Protein AF-0000000071428477 (afdb_homodimer)

Radius of gyration: 27.45 Å; Cα contacts (8 Å, |Δi|>4): 1059; chains: 2; bounding box: 54×92×107 Å

pLDDT: mean 90.75, std 16.33, range [26.17, 98.94]

Nearest PDB structures (foldseek):
  1qa9-assembly2_D  TM=8.530E-01  e=1.139E-06  Homo sapiens
  4jjh-assembly2_A  TM=7.896E-01  e=4.449E-06  Homo sapiens
  3s4s-assembly2_H  TM=4.874E-01  e=5.176E-09  Homo sapiens
  1ccz-assembly1_A  TM=4.893E-01  e=5.104E-08  Homo sapiens
  7t0o-assembly1_H  TM=4.067E-01  e=4.104E-08  Homo sapiens

InterPro domains:
  IPR003598 Immunoglobulin subtype 2 [SM00408] (116-200)
  IPR003599 Immunoglobulin domain subtype [SM00409] (19-108)
  IPR003599 Immunoglobulin domain subtype [SM00409] (110-212)
  IPR007110 Immunoglobulin-like domain [PS50835] (103-210)
  IPR013106 Immunoglobulin V-set domain [PF07686] (109-199)
  IPR013106 Immunoglobulin V-set domain [SM00406] (120-195)
  IPR013783 Immunoglobulin-like fold [G3DSA:2.60.40.10] (19-106)
  IPR013783 Immunoglobulin-like fold [G3DSA:2.60.40.10] (107-214)
  IPR036179 Immunoglobulin-like domain superfamily [SSF48726] (21-106)
  IPR036179 Immunoglobulin-like domain superfamily [SSF48726] (108-201)
  IPR051713 T-cell Activation and Immune Regulation Protein [PTHR25466] (119-213)

Foldseek 3Di:
DPPPPPPPPPPLPAPADDEAEDEDEAQQKDKAFDADAQWKWKFFDPPDTDTQWIHHNLDIDGDPPNVVAWDADSPGRIIMGGTDHQVVFGWMWMDHPSHIYIYGYHYDHAAEDEAEAQAKDKAWWFDDLVPVWFWKFKDFVNFTQWIAGPVPAIDGTPPQVPFWHADPVCSVVRIGMIMGGRDDQVSFGKMAMAIDVRPHAIPVGMYGYGYDYPPPPPPPD/DPPPPPPPPPPLPAPADDEAEDEDEAQQKDKAFDADAQWKWKFFDPPDTDTQWIHHNLDIDGDPPNVVAWDADSPRRIIMGGTDHQVVFGWMWMDHPSHIYIYGYHYDHAAEDEAEAQAKDKAWWFDDLVPVWFWKFKDFVNFTQWIAGPVPAIDGTPPQVPFWHADPVCSVVRIGMIMGGRDDQVSFGKMAMAIDVRPHAIPVGMYGYGYDYPPPPPDVD

Secondary structure (DSSP, 8-state):
---------------EEEEEEEEEETTS-EEE-----SEEEEEEEESS-EEEEEEETTEEEEPTTGGGTEEE-TTT--EEESSPPGGG-EEEEEEETTEEEEEEEEEE-PEEEEEETT--EEE--B--TTSS--EEEEEETTEEEEEEETTTEEEE-TT-TTTEE--HHHHHTTB-PEEESS--GGG-EEEEEEETTTTEEEEEEEEEEEEE-SGGGGGG-/---------------EEEEEEEEEETTS-EEE-----SEEEEEEEESS-EEEEEEETTEEEEPTTGGGTEEE-TTT--EEESSPPGGG-EEEEEEETTEEEEEEEEEE-PEEEEEETT--EEE--B--TTSS--EEEEEETTEEEEEEETTTEEEE-TT-TTTEE--HHHHHTTB--EEESS--GGG-EEEEEEETTTTEEEEEEEEEEEEE-SGGGGGG-

Sequence (442 aa):
MVYWILLGFIGIIGSLTGVSSITVVLNQRASLPCCSGEEVVWRKTVPIEATVAECLKQKCIVKDPFRERFSVNEKNHSLFLNPAKYNDLGQYECSCDGFIKLIKLDVVVPMNMTVEELGNVTLPCYADTQSGVRDVTWLHNEQKALHYTTDRGSIPGLGYEERVSLTEDGFRDGDVSLTITGVHQTDAGLYRCFVQDETDRGYPHAYMIHVINITNRGNSRMVYWILLGFIGIIGSLTGVSSITVVLNQRASLPCCSGEEVVWRKTVPIEATVAECLKQKCIVKDPFRERFSVNEKNHSLFLNPAKYNDLGQYECSCDGFIKLIKLDVVVPMNMTVEELGNVTLPCYADTQSGVRDVTWLHNEQKALHYTTDRGSIPGLGYEERVSLTEDGFRDGDVSLTITGVHQTDAGLYRCFVQDETDRGYPHAYMIHVINITNRGNSR

Structure (mmCIF, N/CA/C/O backbone):
data_AF-0000000071428477-model_v1
#
loop_
_entity.id
_entity.type
_entity.pdbx_description
1 polymer 'Uncharacterized protein LOC113070297 isoform X3'
#
loop_
_atom_site.group_PDB
_atom_site.id
_atom_site.type_symbol
_atom_site.label_atom_id
_atom_site.label_alt_id
_atom_site.label_comp_id
_atom_site.label_asym_id
_atom_site.label_entity_id
_atom_site.label_seq_id
_atom_site.pdbx_PDB_ins_code
_atom_site.Cartn_x
_atom_site.Cartn_y
_atom_site.Cartn_z
_atom_site.occupancy
_atom_site.B_iso_or_equiv
_atom_site.auth_seq_id
_atom_site.auth_comp_id
_atom_site.auth_asym_id
_atom_site.auth_atom_id
_atom_site.pdbx_PDB_model_num
ATOM 1 N N . MET A 1 1 ? 1.491 57.031 -40.312 1 36.38 1 MET A N 1
ATOM 2 C CA . MET A 1 1 ? 2.369 56.781 -39.188 1 36.38 1 MET A CA 1
ATOM 3 C C . MET A 1 1 ? 1.677 55.875 -38.188 1 36.38 1 MET A C 1
ATOM 5 O O . MET A 1 1 ? 0.804 56.312 -37.438 1 36.38 1 MET A O 1
ATOM 9 N N . VAL A 1 2 ? 1.434 54.531 -38.531 1 46.38 2 VAL A N 1
ATOM 10 C CA . VAL A 1 2 ? 0.809 53.469 -37.75 1 46.38 2 VAL A CA 1
ATOM 11 C C . VAL A 1 2 ? 1.703 53.094 -36.594 1 46.38 2 VAL A C 1
ATOM 13 O O . VAL A 1 2 ? 2.857 52.688 -36.781 1 46.38 2 VAL A O 1
ATOM 16 N N . TYR A 1 3 ? 1.465 53.719 -35.406 1 43.72 3 TYR A N 1
ATOM 17 C CA . TYR A 1 3 ? 2.068 53.375 -34.125 1 43.72 3 TYR A CA 1
ATOM 18 C C . TYR A 1 3 ? 1.777 51.906 -33.781 1 43.72 3 TYR A C 1
ATOM 20 O O . TYR A 1 3 ? 0.616 51.5 -33.656 1 43.72 3 TYR A O 1
ATOM 28 N N . TRP A 1 4 ? 2.717 50.969 -34.062 1 46.28 4 TRP A N 1
ATOM 29 C CA . TRP A 1 4 ? 2.723 49.625 -33.531 1 46.28 4 TRP A CA 1
ATOM 30 C C . TRP A 1 4 ? 2.785 49.625 -32 1 46.28 4 TRP A C 1
ATOM 32 O O . TRP A 1 4 ? 3.783 50.062 -31.422 1 46.28 4 TRP A O 1
ATOM 42 N N . ILE A 1 5 ? 1.651 49.719 -31.297 1 44.91 5 ILE A N 1
ATOM 43 C CA . ILE A 1 5 ? 1.593 49.438 -29.859 1 44.91 5 ILE A CA 1
ATOM 44 C C . ILE A 1 5 ? 2.086 48.031 -29.562 1 44.91 5 ILE A C 1
ATOM 46 O O . ILE A 1 5 ? 1.454 47.062 -29.969 1 44.91 5 ILE A O 1
ATOM 50 N N . LEU A 1 6 ? 3.389 47.812 -29.344 1 41.59 6 LEU A N 1
ATOM 51 C CA . LEU A 1 6 ? 3.961 46.594 -28.75 1 41.59 6 LEU A CA 1
ATOM 52 C C . LEU A 1 6 ? 3.367 46.344 -27.375 1 41.59 6 LEU A C 1
ATOM 54 O O . LEU A 1 6 ? 3.623 47.094 -26.422 1 41.59 6 LEU A O 1
ATOM 58 N N . LEU A 1 7 ? 2.217 45.75 -27.25 1 41.34 7 LEU A N 1
ATOM 59 C CA . LEU A 1 7 ? 1.739 45.188 -25.984 1 41.34 7 LEU A CA 1
ATOM 60 C C . LEU A 1 7 ? 2.75 44.219 -25.391 1 41.34 7 LEU A C 1
ATOM 62 O O . LEU A 1 7 ? 2.951 43.125 -25.938 1 41.34 7 LEU A O 1
ATOM 66 N N . GLY A 1 8 ? 3.801 44.719 -24.688 1 39.94 8 GLY A N 1
ATOM 67 C CA . GLY A 1 8 ? 4.648 43.906 -23.859 1 39.94 8 GLY A CA 1
ATOM 68 C C . GLY A 1 8 ? 3.865 43.094 -22.844 1 39.94 8 GLY A C 1
ATOM 69 O O . GLY A 1 8 ? 3.229 43.656 -21.953 1 39.94 8 GLY A O 1
ATOM 70 N N . PHE A 1 9 ? 3.375 41.938 -23.234 1 39.97 9 PHE A N 1
ATOM 71 C CA . PHE A 1 9 ? 2.908 41 -22.203 1 39.97 9 PHE A CA 1
ATOM 72 C C . PHE A 1 9 ? 3.986 40.781 -21.156 1 39.97 9 PHE A C 1
ATOM 74 O O . PHE A 1 9 ? 5.051 40.25 -21.453 1 39.97 9 PHE A O 1
ATOM 81 N N . ILE A 1 10 ? 4.102 41.594 -20.141 1 39.12 10 ILE A N 1
ATOM 82 C CA . ILE A 1 10 ? 4.883 41.281 -18.938 1 39.12 10 ILE A CA 1
ATOM 83 C C . ILE A 1 10 ? 4.414 39.938 -18.359 1 39.12 10 ILE A C 1
ATOM 85 O O . ILE A 1 10 ? 3.324 39.875 -17.797 1 39.12 10 ILE A O 1
ATOM 89 N N . GLY A 1 11 ? 4.621 38.875 -19.047 1 39.09 11 GLY A N 1
ATOM 90 C CA . GLY A 1 11 ? 4.441 37.594 -18.359 1 39.09 11 GLY A CA 1
ATOM 91 C C . GLY A 1 11 ? 5.164 37.531 -17.031 1 39.09 11 GLY A C 1
ATOM 92 O O . GLY A 1 11 ? 6.375 37.75 -16.969 1 39.09 11 GLY A O 1
ATOM 93 N N . ILE A 1 12 ? 4.605 37.969 -15.891 1 40.47 12 ILE A N 1
ATOM 94 C CA . ILE A 1 12 ? 5.137 37.719 -14.555 1 40.47 12 ILE A CA 1
ATOM 95 C C . ILE A 1 12 ? 5.633 36.25 -14.469 1 40.47 12 ILE A C 1
ATOM 97 O O . ILE A 1 12 ? 4.836 35.312 -14.508 1 40.47 12 ILE A O 1
ATOM 101 N N . ILE A 1 13 ? 6.672 35.875 -15.117 1 42.28 13 ILE A N 1
ATOM 102 C CA . ILE A 1 13 ? 7.348 34.625 -14.852 1 42.28 13 ILE A CA 1
ATOM 103 C C . ILE A 1 13 ? 7.68 34.5 -13.367 1 42.28 13 ILE A C 1
ATOM 105 O O . ILE A 1 13 ? 8.578 35.188 -12.875 1 42.28 13 ILE A O 1
ATOM 109 N N . GLY A 1 14 ? 6.707 34.5 -12.398 1 47.5 14 GLY A N 1
ATOM 110 C CA . GLY A 1 14 ? 7.117 34.156 -11.039 1 47.5 14 GLY A CA 1
ATOM 111 C C . GLY A 1 14 ? 8.164 33.062 -10.977 1 47.5 14 GLY A C 1
ATOM 112 O O . GLY A 1 14 ? 8.242 32.219 -11.875 1 47.5 14 GLY A O 1
ATOM 113 N N . SER A 1 15 ? 9.312 33.375 -10.469 1 53.81 15 SER A N 1
ATOM 114 C CA . SER A 1 15 ? 10.398 32.438 -10.266 1 53.81 15 SER A CA 1
ATOM 115 C C . SER A 1 15 ? 9.922 31.203 -9.5 1 53.81 15 SER A C 1
ATOM 117 O O . SER A 1 15 ? 9.422 31.312 -8.383 1 53.81 15 SER A O 1
ATOM 119 N N . LEU A 1 16 ? 9.367 30.188 -10.141 1 57.06 16 LEU A N 1
ATOM 120 C CA . LEU A 1 16 ? 9.031 28.891 -9.562 1 57.06 16 LEU A CA 1
ATOM 121 C C . LEU A 1 16 ? 10.227 28.297 -8.82 1 57.06 16 LEU A C 1
ATOM 123 O O . LEU A 1 16 ? 11.305 28.141 -9.406 1 57.06 16 LEU A O 1
ATOM 127 N N . THR A 1 17 ? 10.242 28.609 -7.461 1 64.38 17 THR A N 1
ATOM 128 C CA . THR A 1 17 ? 11.25 27.891 -6.684 1 64.38 17 THR A CA 1
ATOM 129 C C . THR A 1 17 ? 10.992 26.391 -6.699 1 64.38 17 THR A C 1
ATOM 131 O O . THR A 1 17 ? 9.891 25.953 -7.031 1 64.38 17 THR A O 1
ATOM 134 N N . GLY A 1 18 ? 11.906 25.562 -6.668 1 77.88 18 GLY A N 1
ATOM 135 C CA . GLY A 1 18 ? 11.922 24.109 -6.637 1 77.88 18 GLY A CA 1
ATOM 136 C C . GLY A 1 18 ? 10.812 23.516 -5.793 1 77.88 18 GLY A C 1
ATOM 137 O O . GLY A 1 18 ? 10.227 24.203 -4.953 1 77.88 18 GLY A O 1
ATOM 138 N N . VAL A 1 19 ? 10.242 22.406 -6.066 1 86.88 19 VAL A N 1
ATOM 139 C CA . VAL A 1 19 ? 9.203 21.688 -5.34 1 86.88 19 VAL A CA 1
ATOM 140 C C . VAL A 1 19 ? 9.82 20.969 -4.133 1 86.88 19 VAL A C 1
ATOM 142 O O . VAL A 1 19 ? 10.844 20.312 -4.258 1 86.88 19 VAL A O 1
ATOM 145 N N . SER A 1 20 ? 9.328 21.422 -2.943 1 93.19 20 SER A N 1
ATOM 146 C CA . SER A 1 20 ? 9.742 20.688 -1.754 1 93.19 20 SER A CA 1
ATOM 147 C C . SER A 1 20 ? 8.711 19.625 -1.382 1 93.19 20 SER A C 1
ATOM 149 O O . SER A 1 20 ? 7.547 19.703 -1.779 1 93.19 20 SER A O 1
ATOM 151 N N . SER A 1 21 ? 9.195 18.531 -0.775 1 95.44 21 SER A N 1
ATOM 152 C CA . SER A 1 21 ? 8.312 17.453 -0.341 1 95.44 21 SER A CA 1
ATOM 153 C C . SER A 1 21 ? 8.312 17.312 1.178 1 95.44 21 SER A C 1
ATOM 155 O O . SER A 1 21 ? 9.367 17.359 1.812 1 95.44 21 SER A O 1
ATOM 157 N N . ILE A 1 22 ? 7.141 17.281 1.72 1 97.75 22 ILE A N 1
ATOM 158 C CA . ILE A 1 22 ? 6.973 17.062 3.154 1 97.75 22 ILE A CA 1
ATOM 159 C C . ILE A 1 22 ? 6.152 15.805 3.398 1 97.75 22 ILE A C 1
ATOM 161 O O . ILE A 1 22 ? 5.16 15.555 2.707 1 97.75 22 ILE A O 1
ATOM 165 N N . THR A 1 23 ? 6.609 14.93 4.312 1 98 23 THR A N 1
ATOM 166 C CA . THR A 1 23 ? 5.914 13.703 4.699 1 98 23 THR A CA 1
ATOM 167 C C . THR A 1 23 ? 5.359 13.828 6.113 1 98 23 THR A C 1
ATOM 169 O O . THR A 1 23 ? 6.062 14.258 7.027 1 98 23 THR A O 1
ATOM 172 N N . VAL A 1 24 ? 4.133 13.539 6.27 1 98.56 24 VAL A N 1
ATOM 173 C CA . VAL A 1 24 ? 3.523 13.523 7.598 1 98.56 24 VAL A CA 1
ATOM 174 C C . VAL A 1 24 ? 2.801 12.195 7.82 1 98.56 24 VAL A C 1
ATOM 176 O O . VAL A 1 24 ? 2.199 11.648 6.895 1 98.56 24 VAL A O 1
ATOM 179 N N . VAL A 1 25 ? 2.926 11.617 8.977 1 98.69 25 VAL A N 1
ATOM 180 C CA . VAL A 1 25 ? 2.18 10.422 9.344 1 98.69 25 VAL A CA 1
ATOM 181 C C . VAL A 1 25 ? 0.72 10.781 9.609 1 98.69 25 VAL A C 1
ATOM 183 O O . VAL A 1 25 ? 0.429 11.812 10.211 1 98.69 25 VAL A O 1
ATOM 186 N N . LEU A 1 26 ? -0.157 9.922 9.195 1 98.69 26 LEU A N 1
ATOM 187 C CA . LEU A 1 26 ? -1.587 10.109 9.422 1 98.69 26 LEU A CA 1
ATOM 188 C C . LEU A 1 26 ? -1.861 10.477 10.875 1 98.69 26 LEU A C 1
ATOM 190 O O . LEU A 1 26 ? -1.282 9.883 11.789 1 98.69 26 LEU A O 1
ATOM 194 N N . ASN A 1 27 ? -2.77 11.508 11.109 1 98.31 27 ASN A N 1
ATOM 195 C CA . ASN A 1 27 ? -3.264 11.969 12.398 1 98.31 27 ASN A CA 1
ATOM 196 C C . ASN A 1 27 ? -2.186 12.719 13.18 1 98.31 27 ASN A C 1
ATOM 198 O O . ASN A 1 27 ? -2.357 13.008 14.359 1 98.31 27 ASN A O 1
ATOM 202 N N . GLN A 1 28 ? -1.039 13 12.562 1 98.44 28 GLN A N 1
ATOM 203 C CA . GLN A 1 28 ? 0.005 13.82 13.172 1 98.44 28 GLN A CA 1
ATOM 204 C C . GLN A 1 28 ? 0.002 15.234 12.602 1 98.44 28 GLN A C 1
ATOM 206 O O . GLN A 1 28 ? -0.787 15.547 11.711 1 98.44 28 GLN A O 1
ATOM 211 N N . ARG A 1 29 ? 0.791 16.062 13.18 1 98.44 29 ARG A N 1
ATOM 212 C CA . ARG A 1 29 ? 0.818 17.469 12.766 1 98.44 29 ARG A CA 1
ATOM 213 C C . ARG A 1 29 ? 1.918 17.719 11.734 1 98.44 29 ARG A C 1
ATOM 215 O O . ARG A 1 29 ? 2.93 17.016 11.719 1 98.44 29 ARG A O 1
ATOM 222 N N . ALA A 1 30 ? 1.736 18.672 10.93 1 98.31 30 ALA A N 1
ATOM 223 C CA . ALA A 1 30 ? 2.723 19.062 9.922 1 98.31 30 ALA A CA 1
ATOM 224 C C . ALA A 1 30 ? 2.754 20.578 9.742 1 98.31 30 ALA A C 1
ATOM 226 O O . ALA A 1 30 ? 1.774 21.266 10.047 1 98.31 30 ALA A O 1
ATOM 227 N N . SER A 1 31 ? 3.809 21.062 9.336 1 98.12 31 SER A N 1
ATOM 228 C CA . SER A 1 31 ? 3.992 22.469 9.008 1 98.12 31 SER A CA 1
ATOM 229 C C . SER A 1 31 ? 4.539 22.641 7.598 1 98.12 31 SER A C 1
ATOM 231 O O . SER A 1 31 ? 5.535 22.016 7.23 1 98.12 31 SER A O 1
ATOM 233 N N . LEU A 1 32 ? 3.918 23.375 6.836 1 98.12 32 LEU A N 1
ATOM 234 C CA . LEU A 1 32 ? 4.371 23.719 5.492 1 98.12 32 LEU A CA 1
ATOM 235 C C . LEU A 1 32 ? 4.941 25.141 5.449 1 98.12 32 LEU A C 1
ATOM 237 O O . LEU A 1 32 ? 4.211 26.109 5.629 1 98.12 32 LEU A O 1
ATOM 241 N N . PRO A 1 33 ? 6.18 25.266 5.203 1 96.31 33 PRO A N 1
ATOM 242 C CA . PRO A 1 33 ? 6.801 26.594 5.234 1 96.31 33 PRO A CA 1
ATOM 243 C C . PRO A 1 33 ? 6.422 27.453 4.027 1 96.31 33 PRO A C 1
ATOM 245 O O . PRO A 1 33 ? 6.121 26.922 2.957 1 96.31 33 PRO A O 1
ATOM 248 N N . CYS A 1 34 ? 6.418 28.688 4.242 1 93.44 34 CYS A N 1
ATOM 249 C CA . CYS A 1 34 ? 6.129 29.641 3.184 1 93.44 34 CYS A CA 1
ATOM 250 C C . CYS A 1 34 ? 7.082 30.828 3.244 1 93.44 34 CYS A C 1
ATOM 252 O O . CYS A 1 34 ? 7.945 30.891 4.125 1 93.44 34 CYS A O 1
ATOM 254 N N . CYS A 1 35 ? 7.012 31.672 2.248 1 87.38 35 CYS A N 1
ATOM 255 C CA . CYS A 1 35 ? 7.762 32.906 2.23 1 87.38 35 CYS A CA 1
ATOM 256 C C . CYS A 1 35 ? 7.031 34 3.014 1 87.38 35 CYS A C 1
ATOM 258 O O . CYS A 1 35 ? 5.875 33.844 3.393 1 87.38 35 CYS A O 1
ATOM 260 N N . SER A 1 36 ? 7.781 34.969 3.342 1 85 36 SER A N 1
ATOM 261 C CA . SER A 1 36 ? 7.18 36.125 4.016 1 85 36 SER A CA 1
ATOM 262 C C . SER A 1 36 ? 6.832 37.219 3.025 1 85 36 SER A C 1
ATOM 264 O O . SER A 1 36 ? 7.52 37.406 2.02 1 85 36 SER A O 1
ATOM 266 N N . GLY A 1 37 ? 5.727 37.875 3.279 1 86.44 37 GLY A N 1
ATOM 267 C CA . GLY A 1 37 ? 5.277 38.969 2.451 1 86.44 37 GLY A CA 1
ATOM 268 C C . GLY A 1 37 ? 4.055 39.688 3.01 1 86.44 37 GLY A C 1
ATOM 269 O O . GLY A 1 37 ? 3.488 39.25 4.016 1 86.44 37 GLY A O 1
ATOM 270 N N . GLU A 1 38 ? 3.799 40.812 2.322 1 88.81 38 GLU A N 1
ATOM 271 C CA . GLU A 1 38 ? 2.639 41.594 2.75 1 88.81 38 GLU A CA 1
ATOM 272 C C . GLU A 1 38 ? 1.336 40.906 2.379 1 88.81 38 GLU A C 1
ATOM 274 O O . GLU A 1 38 ? 0.348 40.969 3.111 1 88.81 38 GLU A O 1
ATOM 279 N N . GLU A 1 39 ? 1.404 40.281 1.222 1 92.25 39 GLU A N 1
ATOM 280 C CA . GLU A 1 39 ? 0.266 39.5 0.741 1 92.25 39 GLU A CA 1
ATOM 281 C C . GLU A 1 39 ? 0.664 38.062 0.467 1 92.25 39 GLU A C 1
ATOM 283 O O . GLU A 1 39 ? 1.521 37.781 -0.377 1 92.25 39 GLU A O 1
ATOM 288 N N . VAL A 1 40 ? 0.048 37.156 1.228 1 95.38 40 VAL A N 1
ATOM 289 C CA . VAL A 1 40 ? 0.373 35.75 1.083 1 95.38 40 VAL A CA 1
ATOM 290 C C . VAL A 1 40 ? -0.907 34.938 0.873 1 95.38 40 VAL A C 1
ATOM 292 O O . VAL A 1 40 ? -1.905 35.156 1.563 1 95.38 40 VAL A O 1
ATOM 295 N N . VAL A 1 41 ? -0.897 34.031 -0.114 1 96.31 41 VAL A N 1
ATOM 296 C CA . VAL A 1 41 ? -2.047 33.156 -0.388 1 96.31 41 VAL A CA 1
ATOM 297 C C . VAL A 1 41 ? -1.612 31.703 -0.404 1 96.31 41 VAL A C 1
ATOM 299 O O . VAL A 1 41 ? -0.624 31.359 -1.051 1 96.31 41 VAL A O 1
ATOM 302 N N . TRP A 1 42 ? -2.256 30.906 0.356 1 97.25 42 TRP A N 1
ATOM 303 C CA . TRP A 1 42 ? -2.084 29.453 0.316 1 97.25 42 TRP A CA 1
ATOM 304 C C . TRP A 1 42 ? -3.18 28.797 -0.519 1 97.25 42 TRP A C 1
ATOM 306 O O . TRP A 1 42 ? -4.367 29.062 -0.313 1 97.25 42 TRP A O 1
ATOM 316 N N . ARG A 1 43 ? -2.744 27.922 -1.411 1 98 43 ARG A N 1
ATOM 317 C CA . ARG A 1 43 ? -3.68 27.172 -2.246 1 98 43 ARG A CA 1
ATOM 318 C C . ARG A 1 43 ? -3.322 25.688 -2.277 1 98 43 ARG A C 1
ATOM 320 O O . ARG A 1 43 ? -2.146 25.328 -2.197 1 98 43 ARG A O 1
ATOM 327 N N . LYS A 1 44 ? -4.301 24.875 -2.299 1 98.06 44 LYS A N 1
ATOM 328 C CA . LYS A 1 44 ? -4.152 23.484 -2.705 1 98.06 44 LYS A CA 1
ATOM 329 C C . LYS A 1 44 ? -4.492 23.297 -4.184 1 98.06 44 LYS A C 1
ATOM 331 O O . LYS A 1 44 ? -5.594 23.641 -4.621 1 98.06 44 LYS A O 1
ATOM 336 N N . THR A 1 45 ? -3.525 22.719 -4.91 1 97.5 45 THR A N 1
ATOM 337 C CA . THR A 1 45 ? -3.693 22.719 -6.359 1 97.5 45 THR A CA 1
ATOM 338 C C . THR A 1 45 ? -3.912 21.297 -6.871 1 97.5 45 THR A C 1
ATOM 340 O O . THR A 1 45 ? -4.422 21.094 -7.977 1 97.5 45 THR A O 1
ATOM 343 N N . VAL A 1 46 ? -3.451 20.344 -6.109 1 96.62 46 VAL A N 1
ATOM 344 C CA . VAL A 1 46 ? -3.662 18.922 -6.41 1 96.62 46 VAL A CA 1
ATOM 345 C C . VAL A 1 46 ? -4.043 18.172 -5.137 1 96.62 46 VAL A C 1
ATOM 347 O O . VAL A 1 46 ? -3.412 18.359 -4.094 1 96.62 46 VAL A O 1
ATOM 350 N N . PRO A 1 47 ? -5.031 17.328 -5.281 1 96.56 47 PRO A N 1
ATOM 351 C CA . PRO A 1 47 ? -5.848 16.953 -6.438 1 96.56 47 PRO A CA 1
ATOM 352 C C . PRO A 1 47 ? -7.016 17.906 -6.672 1 96.56 47 PRO A C 1
ATOM 354 O O . PRO A 1 47 ? -7.746 17.781 -7.656 1 96.56 47 PRO A O 1
ATOM 357 N N . ILE A 1 48 ? -7.219 18.844 -5.785 1 94.94 48 ILE A N 1
ATOM 358 C CA . ILE A 1 48 ? -8.281 19.828 -5.938 1 94.94 48 ILE A CA 1
ATOM 359 C C . ILE A 1 48 ? -7.68 21.219 -6.113 1 94.94 48 ILE A C 1
ATOM 361 O O . ILE A 1 48 ? -6.484 21.406 -5.895 1 94.94 48 ILE A O 1
ATOM 365 N N . GLU A 1 49 ? -8.523 22.141 -6.523 1 96.75 49 GLU A N 1
ATOM 366 C CA . GLU A 1 49 ? -8.172 23.547 -6.578 1 96.75 49 GLU A CA 1
ATOM 367 C C . GLU A 1 49 ? -8.969 24.359 -5.555 1 96.75 49 GLU A C 1
ATOM 369 O O . GLU A 1 49 ? -10.18 24.547 -5.707 1 96.75 49 GLU A O 1
ATOM 374 N N . ALA A 1 50 ? -8.25 24.781 -4.535 1 97.5 50 ALA A N 1
ATOM 375 C CA . ALA A 1 50 ? -8.938 25.516 -3.479 1 97.5 50 ALA A CA 1
ATOM 376 C C . ALA A 1 50 ? -7.996 26.484 -2.787 1 97.5 50 ALA A C 1
ATOM 378 O O . ALA A 1 50 ? -6.801 26.219 -2.66 1 97.5 50 ALA A O 1
ATOM 379 N N . THR A 1 51 ? -8.523 27.609 -2.398 1 98.19 51 THR A N 1
ATOM 380 C CA . THR A 1 51 ? -7.781 28.531 -1.542 1 98.19 51 THR A CA 1
ATOM 381 C C . THR A 1 51 ? -7.844 28.078 -0.085 1 98.19 51 THR A C 1
ATOM 383 O O . THR A 1 51 ? -8.93 27.875 0.458 1 98.19 51 THR A O 1
ATOM 386 N N . VAL A 1 52 ? -6.738 27.891 0.499 1 98.56 52 VAL A N 1
ATOM 387 C CA . VAL A 1 52 ? -6.664 27.391 1.867 1 98.56 52 VAL A CA 1
ATOM 388 C C . VAL A 1 52 ? -6.66 28.562 2.848 1 98.56 52 VAL A C 1
ATOM 390 O O . VAL A 1 52 ? -7.41 28.562 3.826 1 98.56 52 VAL A O 1
ATOM 393 N N . ALA A 1 53 ? -5.848 29.578 2.527 1 97.94 53 ALA A N 1
ATOM 394 C CA . ALA A 1 53 ? -5.719 30.719 3.426 1 97.94 53 ALA A CA 1
ATOM 395 C C . ALA A 1 53 ? -5.242 31.953 2.67 1 97.94 53 ALA A C 1
ATOM 397 O O . ALA A 1 53 ? -4.637 31.844 1.6 1 97.94 53 ALA A O 1
ATOM 398 N N . GLU A 1 54 ? -5.574 33.094 3.221 1 96.44 54 GLU A N 1
ATOM 399 C CA . GLU A 1 54 ? -5.129 34.375 2.723 1 96.44 54 GLU A CA 1
ATOM 400 C C . GLU A 1 54 ? -4.637 35.281 3.861 1 96.44 54 GLU A C 1
ATOM 402 O O . GLU A 1 54 ? -5.258 35.344 4.922 1 96.44 54 GLU A O 1
ATOM 407 N N . CYS A 1 55 ? -3.564 35.844 3.617 1 95.12 55 CYS A N 1
ATOM 408 C CA . CYS A 1 55 ? -2.982 36.75 4.605 1 95.12 55 CYS A CA 1
ATOM 409 C C . CYS A 1 55 ? -2.746 38.125 4.004 1 95.12 55 CYS A C 1
ATOM 411 O O . CYS A 1 55 ? -2.152 38.25 2.934 1 95.12 55 CYS A O 1
ATOM 413 N N . LEU A 1 56 ? -3.279 39.156 4.652 1 91.69 56 LEU A N 1
ATOM 414 C CA . LEU A 1 56 ? -3.047 40.531 4.32 1 91.69 56 LEU A CA 1
ATOM 415 C C . LEU A 1 56 ? -2.533 41.312 5.531 1 91.69 56 LEU A C 1
ATOM 417 O O . LEU A 1 56 ? -3.188 41.344 6.578 1 91.69 56 LEU A O 1
ATOM 421 N N . LYS A 1 57 ? -1.404 42.062 5.379 1 86.25 57 LYS A N 1
ATOM 422 C CA . LYS A 1 57 ? -0.792 42.875 6.43 1 86.25 57 LYS A CA 1
ATOM 423 C C . LYS A 1 57 ? -0.73 42.094 7.746 1 86.25 57 LYS A C 1
ATOM 425 O O . LYS A 1 57 ? -1.154 42.594 8.789 1 86.25 57 LYS A O 1
ATOM 430 N N . GLN A 1 58 ? -0.388 40.812 7.785 1 82.69 58 GLN A N 1
ATOM 431 C CA . GLN A 1 58 ? -0.108 39.938 8.906 1 82.69 58 GLN A CA 1
ATOM 432 C C . GLN A 1 58 ? -1.399 39.375 9.516 1 82.69 58 GLN A C 1
ATOM 434 O O . GLN A 1 58 ? -1.379 38.781 10.594 1 82.69 58 GLN A O 1
ATOM 439 N N . LYS A 1 59 ? -2.533 39.719 8.992 1 92.19 59 LYS A N 1
ATOM 440 C CA . LYS A 1 59 ? -3.793 39.094 9.383 1 92.19 59 LYS A CA 1
ATOM 441 C C . LYS A 1 59 ? -4.164 37.969 8.422 1 92.19 59 LYS A C 1
ATOM 443 O O . LYS A 1 59 ? -4.266 38.188 7.211 1 92.19 59 LYS A O 1
ATOM 448 N N . CYS A 1 60 ? -4.266 36.812 8.969 1 95.5 60 CYS A N 1
ATOM 449 C CA . CYS A 1 60 ? -4.496 35.656 8.109 1 95.5 60 CYS A CA 1
ATOM 450 C C . CYS A 1 60 ? -5.875 35.062 8.359 1 95.5 60 CYS A C 1
ATOM 452 O O . CYS A 1 60 ? -6.316 34.969 9.508 1 95.5 60 CYS A O 1
ATOM 454 N N . ILE A 1 61 ? -6.566 34.656 7.281 1 97.06 61 ILE A N 1
ATOM 455 C CA . ILE A 1 61 ? -7.863 34 7.348 1 97.06 61 ILE A CA 1
ATOM 456 C C . ILE A 1 61 ? -7.777 32.625 6.652 1 97.06 61 ILE A C 1
ATOM 458 O O . ILE A 1 61 ? -7.402 32.562 5.48 1 97.06 61 ILE A O 1
ATOM 462 N N . VAL A 1 62 ? -8.055 31.594 7.309 1 98.06 62 VAL A N 1
ATOM 463 C CA . VAL A 1 62 ? -8.148 30.266 6.723 1 98.06 62 VAL A CA 1
ATOM 464 C C . VAL A 1 62 ? -9.57 30.016 6.227 1 98.06 62 VAL A C 1
ATOM 466 O O . VAL A 1 62 ? -10.539 30.297 6.941 1 98.06 62 VAL A O 1
ATOM 469 N N . LYS A 1 63 ? -9.703 29.516 5.07 1 97.88 63 LYS A N 1
ATOM 470 C CA . LYS A 1 63 ? -11.008 29.359 4.43 1 97.88 63 LYS A CA 1
ATOM 471 C C . LYS A 1 63 ? -11.648 28.031 4.828 1 97.88 63 LYS A C 1
ATOM 473 O O . LYS A 1 63 ? -10.961 27.078 5.188 1 97.88 63 LYS A O 1
ATOM 478 N N . ASP A 1 64 ? -13.016 28.047 4.762 1 94.75 64 ASP A N 1
ATOM 479 C CA . ASP A 1 64 ? -13.719 26.781 4.895 1 94.75 64 ASP A CA 1
ATOM 480 C C . ASP A 1 64 ? -13.438 25.859 3.703 1 94.75 64 ASP A C 1
ATOM 482 O O . ASP A 1 64 ? -13.336 26.328 2.566 1 94.75 64 ASP A O 1
ATOM 486 N N . PRO A 1 65 ? -13.344 24.547 3.924 1 93.06 65 PRO A N 1
ATOM 487 C CA . PRO A 1 65 ? -13.516 23.812 5.184 1 93.06 65 PRO A CA 1
ATOM 488 C C . PRO A 1 65 ? -12.195 23.609 5.926 1 93.06 65 PRO A C 1
ATOM 490 O O . PRO A 1 65 ? -12.133 22.797 6.859 1 93.06 65 PRO A O 1
ATOM 493 N N . PHE A 1 66 ? -11.156 24.328 5.551 1 97.06 66 PHE A N 1
ATOM 494 C CA . PHE A 1 66 ? -9.812 24.109 6.062 1 97.06 66 PHE A CA 1
ATOM 495 C C . PHE A 1 66 ? -9.664 24.672 7.469 1 97.06 66 PHE A C 1
ATOM 497 O O . PHE A 1 66 ? -8.773 24.266 8.219 1 97.06 66 PHE A O 1
ATOM 504 N N . ARG A 1 67 ? -10.508 25.516 7.895 1 95.75 67 ARG A N 1
ATOM 505 C CA . ARG A 1 67 ? -10.398 26.234 9.156 1 95.75 67 ARG A CA 1
ATOM 506 C C . ARG A 1 67 ? -10.438 25.281 10.344 1 95.75 67 ARG A C 1
ATOM 508 O O . ARG A 1 67 ? -9.961 25.609 11.43 1 95.75 67 ARG A O 1
ATOM 515 N N . GLU A 1 68 ? -10.992 24.094 10.156 1 94.69 68 GLU A N 1
ATOM 516 C CA . GLU A 1 68 ? -11.148 23.141 11.266 1 94.69 68 GLU A CA 1
ATOM 517 C C . GLU A 1 68 ? -9.797 22.594 11.703 1 94.69 68 GLU A C 1
ATOM 519 O O . GLU A 1 68 ? -9.562 22.375 12.891 1 94.69 68 GLU A O 1
ATOM 524 N N . ARG A 1 69 ? -8.891 22.438 10.711 1 97.5 69 ARG A N 1
ATOM 525 C CA . ARG A 1 69 ? -7.68 21.703 11.07 1 97.5 69 ARG A CA 1
ATOM 526 C C . ARG A 1 69 ? -6.434 22.469 10.633 1 97.5 69 ARG A C 1
ATOM 528 O O . ARG A 1 69 ? -5.316 22.109 11.016 1 97.5 69 ARG A O 1
ATOM 535 N N . PHE A 1 70 ? -6.598 23.562 9.867 1 98.31 70 PHE A N 1
ATOM 536 C CA . PHE A 1 70 ? -5.457 24.344 9.391 1 98.31 70 PHE A CA 1
ATOM 537 C C . PHE A 1 70 ? -5.379 25.672 10.117 1 98.31 70 PHE A C 1
ATOM 539 O O . PHE A 1 70 ? -6.406 26.25 10.492 1 98.31 70 PHE A O 1
ATOM 546 N N . SER A 1 71 ? -4.211 26.141 10.297 1 97.81 71 SER A N 1
ATOM 547 C CA . SER A 1 71 ? -3.93 27.484 10.789 1 97.81 71 SER A CA 1
ATOM 548 C C . SER A 1 71 ? -2.666 28.062 10.156 1 97.81 71 SER A C 1
ATOM 550 O O . SER A 1 71 ? -1.872 27.328 9.57 1 97.81 71 SER A O 1
ATOM 552 N N . VAL A 1 72 ? -2.527 29.359 10.195 1 96.81 72 VAL A N 1
ATOM 553 C CA . VAL A 1 72 ? -1.361 30.016 9.609 1 96.81 72 VAL A CA 1
ATOM 554 C C . VAL A 1 72 ? -0.582 30.75 10.695 1 96.81 72 VAL A C 1
ATOM 556 O O . VAL A 1 72 ? -1.174 31.422 11.555 1 96.81 72 VAL A O 1
ATOM 559 N N . ASN A 1 73 ? 0.699 30.516 10.688 1 94 73 ASN A N 1
ATOM 560 C CA . ASN A 1 73 ? 1.56 31.344 11.508 1 94 73 ASN A CA 1
ATOM 561 C C . ASN A 1 73 ? 1.644 32.781 10.969 1 94 73 ASN A C 1
ATOM 563 O O . ASN A 1 73 ? 2.092 32.969 9.836 1 94 73 ASN A O 1
ATOM 567 N N . GLU A 1 74 ? 1.34 33.719 11.734 1 90.06 74 GLU A N 1
ATOM 568 C CA . GLU A 1 74 ? 1.221 35.094 11.25 1 90.06 74 GLU A CA 1
ATOM 569 C C . GLU A 1 74 ? 2.594 35.719 10.992 1 90.06 74 GLU A C 1
ATOM 571 O O . GLU A 1 74 ? 2.719 36.656 10.219 1 90.06 74 GLU A O 1
ATOM 576 N N . LYS A 1 75 ? 3.576 35.219 11.586 1 87.62 75 LYS A N 1
ATOM 577 C CA . LYS A 1 75 ? 4.914 35.781 11.461 1 87.62 75 LYS A CA 1
ATOM 578 C C . LYS A 1 75 ? 5.605 35.281 10.195 1 87.62 75 LYS A C 1
ATOM 580 O O . LYS A 1 75 ? 6.078 36.094 9.383 1 87.62 75 LYS A O 1
ATOM 585 N N . ASN A 1 76 ? 5.555 33.969 9.93 1 91.44 76 ASN A N 1
ATOM 586 C CA . ASN A 1 76 ? 6.305 33.438 8.805 1 91.44 76 ASN A CA 1
ATOM 587 C C . ASN A 1 76 ? 5.383 32.844 7.75 1 91.44 76 ASN A C 1
ATOM 589 O O . ASN A 1 76 ? 5.848 32.281 6.738 1 91.44 76 ASN A O 1
ATOM 593 N N . HIS A 1 77 ? 4.078 32.844 8.008 1 94.81 77 HIS A N 1
ATOM 594 C CA . HIS A 1 77 ? 3.023 32.469 7.082 1 94.81 77 HIS A CA 1
ATOM 595 C C . HIS A 1 77 ? 3.074 30.969 6.781 1 94.81 77 HIS A C 1
ATOM 597 O O . HIS A 1 77 ? 2.525 30.516 5.777 1 94.81 77 HIS A O 1
ATOM 603 N N . SER A 1 78 ? 3.719 30.25 7.664 1 96.25 78 SER A N 1
ATOM 604 C CA . SER A 1 78 ? 3.674 28.797 7.531 1 96.25 78 SER A CA 1
ATOM 605 C C . SER A 1 78 ? 2.268 28.266 7.789 1 96.25 78 SER A C 1
ATOM 607 O O . SER A 1 78 ? 1.547 28.781 8.641 1 96.25 78 SER A O 1
ATOM 609 N N . LEU A 1 79 ? 1.961 27.281 7.027 1 97.94 79 LEU A N 1
ATOM 610 C CA . LEU A 1 79 ? 0.667 26.625 7.18 1 97.94 79 LEU A CA 1
ATOM 611 C C . LEU A 1 79 ? 0.771 25.422 8.117 1 97.94 79 LEU A C 1
ATOM 613 O O . LEU A 1 79 ? 1.585 24.531 7.898 1 97.94 79 LEU A O 1
ATOM 617 N N . PHE A 1 80 ? -0.048 25.406 9.156 1 98.31 80 PHE A N 1
ATOM 618 C CA . PHE A 1 80 ? -0.051 24.328 10.141 1 98.31 80 PHE A CA 1
ATOM 619 C C . PHE A 1 80 ? -1.268 23.438 9.953 1 98.31 80 PHE A C 1
ATOM 621 O O . PHE A 1 80 ? -2.387 23.922 9.789 1 98.31 80 PHE A O 1
ATOM 628 N N . LEU A 1 81 ? -1.029 22.156 9.883 1 98.44 81 LEU A N 1
ATOM 629 C CA . LEU A 1 81 ? -2.059 21.125 9.766 1 98.44 81 LEU A CA 1
ATOM 630 C C . LEU A 1 81 ? -2.084 20.234 11.008 1 98.44 81 LEU A C 1
ATOM 632 O O . LEU A 1 81 ? -1.066 19.656 11.375 1 98.44 81 LEU A O 1
ATOM 636 N N . ASN A 1 82 ? -3.27 20.188 11.711 1 97.94 82 ASN A N 1
ATOM 637 C CA . ASN A 1 82 ? -3.375 19.375 12.922 1 97.94 82 ASN A CA 1
ATOM 638 C C . ASN A 1 82 ? -4.809 18.906 13.156 1 97.94 82 ASN A C 1
ATOM 640 O O . ASN A 1 82 ? -5.68 19.719 13.5 1 97.94 82 ASN A O 1
ATOM 644 N N . PRO A 1 83 ? -5.102 17.562 13.148 1 98.19 83 PRO A N 1
ATOM 645 C CA . PRO A 1 83 ? -4.207 16.516 12.648 1 98.19 83 PRO A CA 1
ATOM 646 C C . PRO A 1 83 ? -4.316 16.328 11.141 1 98.19 83 PRO A C 1
ATOM 648 O O . PRO A 1 83 ? -5.289 16.766 10.523 1 98.19 83 PRO A O 1
ATOM 651 N N . ALA A 1 84 ? -3.336 15.68 10.609 1 98.69 84 ALA A N 1
ATOM 652 C CA . ALA A 1 84 ? -3.371 15.359 9.188 1 98.69 84 ALA A CA 1
ATOM 653 C C . ALA A 1 84 ? -4.383 14.258 8.898 1 98.69 84 ALA A C 1
ATOM 655 O O . ALA A 1 84 ? -4.422 13.242 9.602 1 98.69 84 ALA A O 1
ATOM 656 N N . LYS A 1 85 ? -5.23 14.5 7.922 1 98.44 85 LYS A N 1
ATOM 657 C CA . LYS A 1 85 ? -6.082 13.469 7.336 1 98.44 85 LYS A CA 1
ATOM 658 C C . LYS A 1 85 ? -5.527 13 5.992 1 98.44 85 LYS A C 1
ATOM 660 O O . LYS A 1 85 ? -4.691 13.672 5.391 1 98.44 85 LYS A O 1
ATOM 665 N N . TYR A 1 86 ? -5.996 11.891 5.582 1 98.62 86 TYR A N 1
ATOM 666 C CA . TYR A 1 86 ? -5.406 11.312 4.379 1 98.62 86 TYR A CA 1
ATOM 667 C C . TYR A 1 86 ? -5.602 12.234 3.18 1 98.62 86 TYR A C 1
ATOM 669 O O . TYR A 1 86 ? -4.691 12.414 2.373 1 98.62 86 TYR A O 1
ATOM 677 N N . ASN A 1 87 ? -6.73 12.883 3.062 1 98.12 87 ASN A N 1
ATOM 678 C CA . ASN A 1 87 ? -7.07 13.742 1.934 1 98.12 87 ASN A CA 1
ATOM 679 C C . ASN A 1 87 ? -6.309 15.062 1.989 1 98.12 87 ASN A C 1
ATOM 681 O O . ASN A 1 87 ? -6.418 15.883 1.078 1 98.12 87 ASN A O 1
ATOM 685 N N . ASP A 1 88 ? -5.566 15.227 3.01 1 98.44 88 ASP A N 1
ATOM 686 C CA . ASP A 1 88 ? -4.734 16.422 3.023 1 98.44 88 ASP A CA 1
ATOM 687 C C . ASP A 1 88 ? -3.539 16.266 2.086 1 98.44 88 ASP A C 1
ATOM 689 O O . ASP A 1 88 ? -2.865 17.25 1.766 1 98.44 88 ASP A O 1
ATOM 693 N N . LEU A 1 89 ? -3.215 15.055 1.636 1 98.5 89 LEU A N 1
ATOM 694 C CA . LEU A 1 89 ? -2.139 14.836 0.676 1 98.5 89 LEU A CA 1
ATOM 695 C C . LEU A 1 89 ? -2.371 15.648 -0.595 1 98.5 89 LEU A C 1
ATOM 697 O O . LEU A 1 89 ? -3.516 15.938 -0.951 1 98.5 89 LEU A O 1
ATOM 701 N N . GLY A 1 90 ? -1.248 16.031 -1.223 1 98 90 GLY A N 1
ATOM 702 C CA . GLY A 1 90 ? -1.363 16.766 -2.471 1 98 90 GLY A CA 1
ATOM 703 C C . GLY A 1 90 ? -0.326 17.859 -2.613 1 98 90 GLY A C 1
ATOM 704 O O . GLY A 1 90 ? 0.7 17.844 -1.93 1 98 90 GLY A O 1
ATOM 705 N N . GLN A 1 91 ? -0.619 18.703 -3.553 1 98 91 GLN A N 1
ATOM 706 C CA . GLN A 1 91 ? 0.285 19.812 -3.83 1 98 91 GLN A CA 1
ATOM 707 C C . GLN A 1 91 ? -0.271 21.125 -3.285 1 98 91 GLN A C 1
ATOM 709 O O . GLN A 1 91 ? -1.436 21.453 -3.518 1 98 91 GLN A O 1
ATOM 714 N N . TYR A 1 92 ? 0.513 21.828 -2.551 1 98.06 92 TYR A N 1
ATOM 715 C CA . TYR A 1 92 ? 0.186 23.141 -2.01 1 98.06 92 TYR A CA 1
ATOM 716 C C . TYR A 1 92 ? 1.103 24.219 -2.588 1 98.06 92 TYR A C 1
ATOM 718 O O . TYR A 1 92 ? 2.256 23.938 -2.926 1 98.06 92 TYR A O 1
ATOM 726 N N . GLU A 1 93 ? 0.512 25.359 -2.678 1 96.94 93 GLU A N 1
ATOM 727 C CA . GLU A 1 93 ? 1.267 26.5 -3.184 1 96.94 93 GLU A CA 1
ATOM 728 C C . GLU A 1 93 ? 1.128 27.719 -2.26 1 96.94 93 GLU A C 1
ATOM 730 O O . GLU A 1 93 ? 0.024 28.031 -1.814 1 96.94 93 GLU A O 1
ATOM 735 N N . CYS A 1 94 ? 2.197 28.234 -1.925 1 96 94 CYS A N 1
ATOM 736 C CA . CYS A 1 94 ? 2.221 29.516 -1.225 1 96 94 CYS A CA 1
ATOM 737 C C . CYS A 1 94 ? 2.732 30.625 -2.133 1 96 94 CYS A C 1
ATOM 739 O O . CYS A 1 94 ? 3.811 30.516 -2.719 1 96 94 CYS A O 1
ATOM 741 N N . SER A 1 95 ? 1.985 31.656 -2.318 1 93.62 95 SER A N 1
ATOM 742 C CA . SER A 1 95 ? 2.357 32.812 -3.127 1 93.62 95 SER A CA 1
ATOM 743 C C . SER A 1 95 ? 2.617 34.031 -2.258 1 93.62 95 SER A C 1
ATOM 745 O O . SER A 1 95 ? 1.765 34.438 -1.455 1 93.62 95 SER A O 1
ATOM 747 N N . CYS A 1 96 ? 3.832 34.531 -2.373 1 88.81 96 CYS A N 1
ATOM 748 C CA . CYS A 1 96 ? 4.18 35.75 -1.65 1 88.81 96 CYS A CA 1
ATOM 749 C C . CYS A 1 96 ? 4.891 36.75 -2.562 1 88.81 96 CYS A C 1
ATOM 751 O O . CYS A 1 96 ? 5.992 36.469 -3.041 1 88.81 96 CYS A O 1
ATOM 753 N N . ASP A 1 97 ? 4.309 37.906 -2.723 1 80.75 97 ASP A N 1
ATOM 754 C CA . ASP A 1 97 ? 4.918 39.031 -3.453 1 80.75 97 ASP A CA 1
ATOM 755 C C . ASP A 1 97 ? 5.488 38.562 -4.789 1 80.75 97 ASP A C 1
ATOM 757 O O . ASP A 1 97 ? 6.629 38.875 -5.129 1 80.75 97 ASP A O 1
ATOM 761 N N . GLY A 1 98 ? 4.879 37.656 -5.48 1 79.44 98 GLY A N 1
ATOM 762 C CA . GLY A 1 98 ? 5.277 37.219 -6.805 1 79.44 98 GLY A CA 1
ATOM 763 C C . GLY A 1 98 ? 6.078 35.906 -6.793 1 79.44 98 GLY A C 1
ATOM 764 O O . GLY A 1 98 ? 6.383 35.375 -7.852 1 79.44 98 GLY A O 1
ATOM 765 N N . PHE A 1 99 ? 6.504 35.531 -5.645 1 87.19 99 PHE A N 1
ATOM 766 C CA . PHE A 1 99 ? 7.223 34.25 -5.508 1 87.19 99 PHE A CA 1
ATOM 767 C C . PHE A 1 99 ? 6.262 33.125 -5.172 1 87.19 99 PHE A C 1
ATOM 769 O O . PHE A 1 99 ? 5.312 33.312 -4.41 1 87.19 99 PHE A O 1
ATOM 776 N N . ILE A 1 100 ? 6.453 32.062 -5.82 1 92.62 100 ILE A N 1
ATOM 777 C CA . ILE A 1 100 ? 5.602 30.891 -5.57 1 92.62 100 ILE A CA 1
ATOM 778 C C . ILE A 1 100 ? 6.445 29.734 -5.031 1 92.62 100 ILE A C 1
ATOM 780 O O . ILE A 1 100 ? 7.469 29.391 -5.621 1 92.62 100 ILE A O 1
ATOM 784 N N . LYS A 1 101 ? 6.062 29.266 -3.936 1 94 101 LYS A N 1
ATOM 785 C CA . LYS A 1 101 ? 6.664 28.062 -3.371 1 94 101 LYS A CA 1
ATOM 786 C C . LYS A 1 101 ? 5.719 26.875 -3.486 1 94 101 LYS A C 1
ATOM 788 O O . LYS A 1 101 ? 4.555 26.953 -3.084 1 94 101 LYS A O 1
ATOM 793 N N . LEU A 1 102 ? 6.16 25.797 -4.051 1 96.31 102 LEU A N 1
ATOM 794 C CA . LEU A 1 102 ? 5.379 24.578 -4.223 1 96.31 102 LEU A CA 1
ATOM 795 C C . LEU A 1 102 ? 5.797 23.516 -3.213 1 96.31 102 LEU A C 1
ATOM 797 O O . LEU A 1 102 ? 6.992 23.297 -2.994 1 96.31 102 LEU A O 1
ATOM 801 N N . ILE A 1 103 ? 4.832 22.938 -2.576 1 97.62 103 ILE A N 1
ATOM 802 C CA . ILE A 1 103 ? 5.102 21.875 -1.605 1 97.62 103 ILE A CA 1
ATOM 803 C C . ILE A 1 103 ? 4.227 20.656 -1.906 1 97.62 103 ILE A C 1
ATOM 805 O O . ILE A 1 103 ? 3.008 20.797 -2.053 1 97.62 103 ILE A O 1
ATOM 809 N N . LYS A 1 104 ? 4.797 19.531 -2.072 1 97.81 104 LYS A N 1
ATOM 810 C CA . LYS A 1 104 ? 4.07 18.266 -2.121 1 97.81 104 LYS A CA 1
ATOM 811 C C . LYS A 1 104 ? 3.957 17.656 -0.732 1 97.81 104 LYS A C 1
ATOM 813 O O . LYS A 1 104 ? 4.969 17.344 -0.1 1 97.81 104 LYS A O 1
ATOM 818 N N . LEU A 1 105 ? 2.764 17.547 -0.262 1 98.44 105 LEU A N 1
ATOM 819 C CA . LEU A 1 105 ? 2.525 16.922 1.033 1 98.44 105 LEU A CA 1
ATOM 820 C C . LEU A 1 105 ? 2.105 15.461 0.862 1 98.44 105 LEU A C 1
ATOM 822 O O . LEU A 1 105 ? 1.112 15.172 0.191 1 98.44 105 LEU A O 1
ATOM 826 N N . ASP A 1 106 ? 2.836 14.539 1.438 1 97.81 106 ASP A N 1
ATOM 827 C CA . ASP A 1 106 ? 2.494 13.117 1.47 1 97.81 106 ASP A CA 1
ATOM 828 C C . ASP A 1 106 ? 2.004 12.703 2.855 1 97.81 106 ASP A C 1
ATOM 830 O O . ASP A 1 106 ? 2.629 13.031 3.865 1 97.81 106 ASP A O 1
ATOM 834 N N . VAL A 1 107 ? 0.92 12.078 2.926 1 98.69 107 VAL A N 1
ATOM 835 C CA . VAL A 1 107 ? 0.399 11.531 4.172 1 98.69 107 VAL A CA 1
ATOM 836 C C . VAL A 1 107 ? 0.621 10.016 4.203 1 98.69 107 VAL A C 1
ATOM 838 O O . VAL A 1 107 ? 0.105 9.297 3.35 1 98.69 107 VAL A O 1
ATOM 841 N N . VAL A 1 108 ? 1.318 9.531 5.172 1 98.5 108 VAL A N 1
ATOM 842 C CA . VAL A 1 108 ? 1.731 8.133 5.219 1 98.5 108 VAL A CA 1
ATOM 843 C C . VAL A 1 108 ? 0.993 7.414 6.348 1 98.5 108 VAL A C 1
ATOM 845 O O . VAL A 1 108 ? 0.722 8 7.395 1 98.5 108 VAL A O 1
ATOM 848 N N . VAL A 1 109 ? 0.633 6.148 6.105 1 98.62 109 VAL A N 1
ATOM 849 C CA . VAL A 1 109 ? 0.002 5.266 7.078 1 98.62 109 VAL A CA 1
ATOM 850 C C . VAL A 1 109 ? 0.947 4.117 7.426 1 98.62 109 VAL A C 1
ATOM 852 O O . VAL A 1 109 ? 0.888 3.049 6.812 1 98.62 109 VAL A O 1
ATOM 855 N N . PRO A 1 110 ? 1.732 4.273 8.391 1 98.69 110 PRO A N 1
ATOM 856 C CA . PRO A 1 110 ? 2.719 3.234 8.695 1 98.69 110 PRO A CA 1
ATOM 857 C C . PRO A 1 110 ? 2.139 2.098 9.531 1 98.69 110 PRO A C 1
ATOM 859 O O . PRO A 1 110 ? 1.175 2.305 10.273 1 98.69 110 PRO A O 1
ATOM 862 N N . MET A 1 111 ? 2.693 0.929 9.383 1 97.94 111 MET A N 1
ATOM 863 C CA . MET A 1 111 ? 2.471 -0.169 10.32 1 97.94 111 MET A CA 1
ATOM 864 C C . MET A 1 111 ? 3.365 -0.026 11.547 1 97.94 111 MET A C 1
ATOM 866 O O . MET A 1 111 ? 4.562 0.239 11.422 1 97.94 111 MET A O 1
ATOM 870 N N . ASN A 1 112 ? 2.789 -0.19 12.711 1 97.56 112 ASN A N 1
ATOM 871 C CA . ASN A 1 112 ? 3.57 -0.09 13.938 1 97.56 112 ASN A CA 1
ATOM 872 C C . ASN A 1 112 ? 4.273 -1.405 14.266 1 97.56 112 ASN A C 1
ATOM 874 O O . ASN A 1 112 ? 3.674 -2.477 14.148 1 97.56 112 ASN A O 1
ATOM 878 N N . MET A 1 113 ? 5.508 -1.305 14.609 1 97.75 113 MET A N 1
ATOM 879 C CA . MET A 1 113 ? 6.277 -2.469 15.047 1 97.75 113 MET A CA 1
ATOM 880 C C . MET A 1 113 ? 7.121 -2.141 16.266 1 97.75 113 MET A C 1
ATOM 882 O O . MET A 1 113 ? 7.812 -1.12 16.297 1 97.75 113 MET A O 1
ATOM 886 N N . THR A 1 114 ? 7.059 -2.938 17.266 1 97.81 114 THR A N 1
ATOM 887 C CA . THR A 1 114 ? 7.883 -2.795 18.453 1 97.81 114 THR A CA 1
ATOM 888 C C . THR A 1 114 ? 9.023 -3.811 18.453 1 97.81 114 THR A C 1
ATOM 890 O O . THR A 1 114 ? 8.789 -5.008 18.266 1 97.81 114 THR A O 1
ATOM 893 N N . VAL A 1 115 ? 10.188 -3.344 18.641 1 97.81 115 VAL A N 1
ATOM 894 C CA . VAL A 1 115 ? 11.375 -4.188 18.594 1 97.81 115 VAL A CA 1
ATOM 895 C C . VAL A 1 115 ? 12.195 -3.998 19.859 1 97.81 115 VAL A C 1
ATOM 897 O O . VAL A 1 115 ? 12.305 -2.881 20.375 1 97.81 115 VAL A O 1
ATOM 900 N N . GLU A 1 116 ? 12.766 -5.055 20.328 1 97.06 116 GLU A N 1
ATOM 901 C CA . GLU A 1 116 ? 13.648 -4.961 21.484 1 97.06 116 GLU A CA 1
ATOM 902 C C . GLU A 1 116 ? 15.047 -4.512 21.078 1 97.06 116 GLU A C 1
ATOM 904 O O . GLU A 1 116 ? 15.578 -4.961 20.062 1 97.06 116 GLU A O 1
ATOM 909 N N . GLU A 1 117 ? 15.578 -3.678 21.906 1 96.88 117 GLU A N 1
ATOM 910 C CA . GLU A 1 117 ? 16.938 -3.217 21.656 1 96.88 117 GLU A CA 1
ATOM 911 C C . GLU A 1 117 ? 17.906 -4.391 21.547 1 96.88 117 GLU A C 1
ATOM 913 O O . GLU A 1 117 ? 17.766 -5.395 22.234 1 96.88 117 GLU A O 1
ATOM 918 N N . LEU A 1 118 ? 18.859 -4.285 20.625 1 96.38 118 LEU A N 1
ATOM 919 C CA . LEU A 1 118 ? 19.906 -5.254 20.344 1 96.38 118 LEU A CA 1
ATOM 920 C C . LEU A 1 118 ? 19.359 -6.449 19.562 1 96.38 118 LEU A C 1
ATOM 922 O O . LEU A 1 118 ? 20.109 -7.305 19.109 1 96.38 118 LEU A O 1
ATOM 926 N N . GLY A 1 119 ? 18.078 -6.504 19.484 1 96.62 119 GLY A N 1
ATOM 927 C CA . GLY A 1 119 ? 17.484 -7.539 18.656 1 9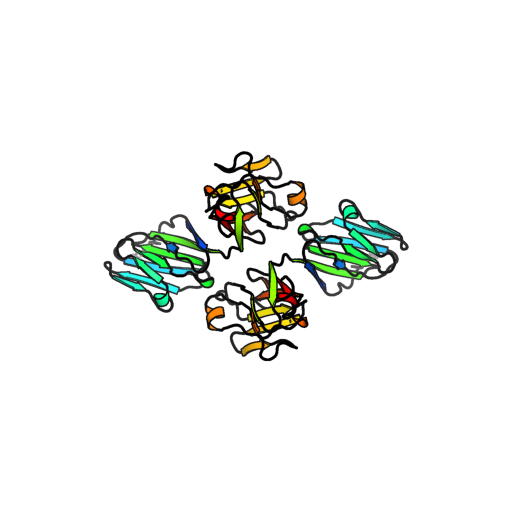6.62 119 GLY A CA 1
ATOM 928 C C . GLY A 1 119 ? 17.609 -7.258 17.172 1 96.62 119 GLY A C 1
ATOM 929 O O . GLY A 1 119 ? 18.234 -6.277 16.766 1 96.62 119 GLY A O 1
ATOM 930 N N . ASN A 1 120 ? 17.109 -8.211 16.375 1 98 120 ASN A N 1
ATOM 931 C CA . ASN A 1 120 ? 17.016 -8.055 14.922 1 98 120 ASN A CA 1
ATOM 932 C C . ASN A 1 120 ? 15.578 -7.879 14.461 1 98 120 ASN A C 1
ATOM 934 O O . ASN A 1 120 ? 14.648 -8.359 15.109 1 98 120 ASN A O 1
ATOM 938 N N . VAL A 1 121 ? 15.469 -7.16 13.438 1 98.25 121 VAL A N 1
ATOM 939 C CA . VAL A 1 121 ? 14.125 -6.988 12.906 1 98.25 121 VAL A CA 1
ATOM 940 C C . VAL A 1 121 ? 14.164 -6.977 11.383 1 98.25 121 VAL A C 1
ATOM 942 O O . VAL A 1 121 ? 15.125 -6.48 10.789 1 98.25 121 VAL A O 1
ATOM 945 N N . THR A 1 122 ? 13.211 -7.578 10.766 1 98.69 122 THR A N 1
ATOM 946 C CA . THR A 1 122 ? 12.992 -7.496 9.328 1 98.69 122 THR A CA 1
ATOM 947 C C . THR A 1 122 ? 11.703 -6.75 9.016 1 98.69 122 THR A C 1
ATOM 949 O O . THR A 1 122 ? 10.648 -7.07 9.562 1 98.69 122 THR A O 1
ATOM 952 N N . LEU A 1 123 ? 11.742 -5.742 8.219 1 98.75 123 LEU A N 1
ATOM 953 C CA . LEU A 1 123 ? 10.586 -4.988 7.73 1 98.75 123 LEU A CA 1
ATOM 954 C C . LEU A 1 123 ? 10.172 -5.465 6.344 1 98.75 123 LEU A C 1
ATOM 956 O O . LEU A 1 123 ? 10.812 -5.117 5.348 1 98.75 123 LEU A O 1
ATOM 960 N N . PRO A 1 124 ? 9.141 -6.266 6.297 1 98.69 124 PRO A N 1
ATOM 961 C CA . PRO A 1 124 ? 8.734 -6.801 4.996 1 98.69 124 PRO A CA 1
ATOM 962 C C . PRO A 1 124 ? 8.297 -5.711 4.02 1 98.69 124 PRO A C 1
ATOM 964 O O . PRO A 1 124 ? 7.652 -4.738 4.418 1 98.69 124 PRO A O 1
ATOM 967 N N . CYS A 1 125 ? 8.664 -5.836 2.818 1 98.81 125 CYS A N 1
ATOM 968 C CA . CYS A 1 125 ? 8.281 -4.984 1.699 1 98.81 125 CYS A CA 1
ATOM 969 C C . CYS A 1 125 ? 8.438 -5.723 0.374 1 98.81 125 CYS A C 1
ATOM 971 O O . CYS A 1 125 ? 9.391 -6.484 0.192 1 98.81 125 CYS A O 1
ATOM 973 N N . TYR A 1 126 ? 7.5 -5.5 -0.52 1 98.75 126 TYR A N 1
ATOM 974 C CA . TYR A 1 126 ? 7.492 -6.215 -1.792 1 98.75 126 TYR A CA 1
ATOM 975 C C . TYR A 1 126 ? 7.262 -5.254 -2.953 1 98.75 126 TYR A C 1
ATOM 977 O O . TYR A 1 126 ? 6.629 -4.207 -2.787 1 98.75 126 TYR A O 1
ATOM 985 N N . ALA A 1 127 ? 7.781 -5.594 -4.062 1 98.38 127 ALA A N 1
ATOM 986 C CA . ALA A 1 127 ? 7.602 -4.844 -5.305 1 98.38 127 ALA A CA 1
ATOM 987 C C . ALA A 1 127 ? 7.879 -5.719 -6.523 1 98.38 127 ALA A C 1
ATOM 989 O O . ALA A 1 127 ? 8.578 -6.734 -6.422 1 98.38 127 ALA A O 1
ATOM 990 N N . ASP A 1 128 ? 7.254 -5.344 -7.586 1 97.06 128 ASP A N 1
ATOM 991 C CA . ASP A 1 128 ? 7.555 -6.027 -8.844 1 97.06 128 ASP A CA 1
ATOM 992 C C . ASP A 1 128 ? 8.961 -5.68 -9.328 1 97.06 128 ASP A C 1
ATOM 994 O O . ASP A 1 128 ? 9.156 -4.656 -9.984 1 97.06 128 ASP A O 1
ATOM 998 N N . THR A 1 129 ? 9.883 -6.516 -9.07 1 97.31 129 THR A N 1
ATOM 999 C CA . THR A 1 129 ? 11.273 -6.23 -9.422 1 97.31 129 THR A CA 1
ATOM 1000 C C . THR A 1 129 ? 11.594 -6.762 -10.82 1 97.31 129 THR A C 1
ATOM 1002 O O . THR A 1 129 ? 12.742 -6.688 -11.273 1 97.31 129 THR A O 1
ATOM 1005 N N . GLN A 1 130 ? 10.602 -7.25 -11.516 1 94.94 130 GLN A N 1
ATOM 1006 C CA . GLN A 1 130 ? 10.805 -7.77 -12.859 1 94.94 130 GLN A CA 1
ATOM 1007 C C . GLN A 1 130 ? 10.508 -6.711 -13.914 1 94.94 130 GLN A C 1
ATOM 1009 O O . GLN A 1 130 ? 10.797 -6.902 -15.102 1 94.94 130 GLN A O 1
ATOM 1014 N N . SER A 1 131 ? 9.875 -5.613 -13.523 1 90.88 131 SER A N 1
ATOM 1015 C CA . SER A 1 131 ? 9.477 -4.551 -14.438 1 90.88 131 SER A CA 1
ATOM 1016 C C . SER A 1 131 ? 10.516 -3.436 -14.484 1 90.88 131 SER A C 1
ATOM 1018 O O . SER A 1 131 ? 10.188 -2.262 -14.312 1 90.88 131 SER A O 1
ATOM 1020 N N . GLY A 1 132 ? 11.781 -3.859 -14.68 1 90.5 132 GLY A N 1
ATOM 1021 C CA . GLY A 1 132 ? 12.828 -2.873 -14.875 1 90.5 132 GLY A CA 1
ATOM 1022 C C . GLY A 1 132 ? 13.32 -2.262 -13.578 1 90.5 132 GLY A C 1
ATOM 1023 O O . GLY A 1 132 ? 14.039 -1.26 -13.586 1 90.5 132 GLY A O 1
ATOM 1024 N N . VAL A 1 133 ? 12.891 -2.711 -12.5 1 94.81 133 VAL A N 1
ATOM 1025 C CA . VAL A 1 133 ? 13.344 -2.234 -11.203 1 94.81 133 VAL A CA 1
ATOM 1026 C C . VAL A 1 133 ? 14.789 -2.68 -10.961 1 94.81 133 VAL A C 1
ATOM 1028 O O . VAL A 1 133 ? 15.109 -3.865 -11.094 1 94.81 133 VAL A O 1
ATOM 1031 N N . ARG A 1 134 ? 15.648 -1.702 -10.602 1 95.81 134 ARG A N 1
ATOM 1032 C CA . ARG A 1 134 ? 17.062 -2.025 -10.43 1 95.81 134 ARG A CA 1
ATOM 1033 C C . ARG A 1 134 ? 17.562 -1.58 -9.055 1 95.81 134 ARG A C 1
ATOM 1035 O O . ARG A 1 134 ? 18.719 -1.835 -8.703 1 95.81 134 ARG A O 1
ATOM 1042 N N . ASP A 1 135 ? 16.703 -0.931 -8.359 1 97.94 135 ASP A N 1
ATOM 1043 C CA . ASP A 1 135 ? 17.172 -0.429 -7.07 1 97.94 135 ASP A CA 1
ATOM 1044 C C . ASP A 1 135 ? 16.031 -0.424 -6.043 1 97.94 135 ASP A C 1
ATOM 1046 O O . ASP A 1 135 ? 14.859 -0.469 -6.41 1 97.94 135 ASP A O 1
ATOM 1050 N N . VAL A 1 136 ? 16.391 -0.466 -4.797 1 98.75 136 VAL A N 1
ATOM 1051 C CA . VAL A 1 136 ? 15.516 -0.338 -3.637 1 98.75 136 VAL A CA 1
ATOM 1052 C C . VAL A 1 136 ? 16.094 0.695 -2.67 1 98.75 136 VAL A C 1
ATOM 1054 O O . VAL A 1 136 ? 17.297 0.729 -2.434 1 98.75 136 VAL A O 1
ATOM 1057 N N . THR A 1 137 ? 15.312 1.535 -2.152 1 98.81 137 THR A N 1
ATOM 1058 C CA . THR A 1 137 ? 15.734 2.494 -1.138 1 98.81 137 THR A CA 1
ATOM 1059 C C . THR A 1 137 ? 14.844 2.4 0.099 1 98.81 137 THR A C 1
ATOM 1061 O O . THR A 1 137 ? 13.617 2.389 -0.012 1 98.81 137 THR A O 1
ATOM 1064 N N . TRP A 1 138 ? 15.461 2.242 1.172 1 98.88 138 TRP A N 1
ATOM 1065 C CA . TRP A 1 138 ? 14.789 2.379 2.461 1 98.88 138 TRP A CA 1
ATOM 1066 C C . TRP A 1 138 ? 15.188 3.684 3.143 1 98.88 138 TRP A C 1
ATOM 1068 O O . TRP A 1 138 ? 16.375 3.957 3.336 1 98.88 138 TRP A O 1
ATOM 1078 N N . LEU A 1 139 ? 14.172 4.465 3.475 1 98.81 139 LEU A N 1
ATOM 1079 C CA . LEU A 1 139 ? 14.398 5.707 4.203 1 98.81 139 LEU A CA 1
ATOM 1080 C C . LEU A 1 139 ? 14.039 5.547 5.676 1 98.81 139 LEU A C 1
ATOM 1082 O O . LEU A 1 139 ? 13.039 4.902 6.008 1 98.81 139 LEU A O 1
ATOM 1086 N N . HIS A 1 140 ? 14.883 6.066 6.48 1 98.69 140 HIS A N 1
ATOM 1087 C CA . HIS A 1 140 ? 14.625 6.262 7.902 1 98.69 140 HIS A CA 1
ATOM 1088 C C . HIS A 1 140 ? 14.562 7.746 8.25 1 98.69 140 HIS A C 1
ATOM 1090 O O . HIS A 1 140 ? 15.578 8.445 8.211 1 98.69 140 HIS A O 1
ATOM 1096 N N . ASN A 1 141 ? 13.297 8.18 8.633 1 98 141 ASN A N 1
ATOM 1097 C CA . ASN A 1 141 ? 13.094 9.602 8.875 1 98 141 ASN A CA 1
ATOM 1098 C C . ASN A 1 141 ? 13.672 10.453 7.742 1 98 141 ASN A C 1
ATOM 1100 O O . ASN A 1 141 ? 14.414 11.406 7.988 1 98 141 ASN A O 1
ATOM 1104 N N . GLU A 1 142 ? 13.461 10.023 6.496 1 96.5 142 GLU A N 1
ATOM 1105 C CA . GLU A 1 142 ? 13.742 10.734 5.254 1 96.5 142 GLU A CA 1
ATOM 1106 C C . GLU A 1 142 ? 15.227 10.68 4.906 1 96.5 142 GLU A C 1
ATOM 1108 O O . GLU A 1 142 ? 15.672 11.32 3.951 1 96.5 142 GLU A O 1
ATOM 1113 N N . GLN A 1 143 ? 15.984 9.898 5.672 1 97.88 143 GLN A N 1
ATOM 1114 C CA . GLN A 1 143 ? 17.375 9.633 5.34 1 97.88 143 GLN A CA 1
ATOM 1115 C C . GLN A 1 143 ? 17.578 8.18 4.922 1 97.88 143 GLN A C 1
ATOM 1117 O O . GLN A 1 143 ? 16.953 7.273 5.48 1 97.88 143 GLN A O 1
ATOM 1122 N N . LYS A 1 144 ? 18.484 7.926 4.043 1 98.31 144 LYS A N 1
ATOM 1123 C CA . LYS A 1 144 ? 18.688 6.57 3.537 1 98.31 144 LYS A CA 1
ATOM 1124 C C . LYS A 1 144 ? 19.234 5.648 4.625 1 98.31 144 LYS A C 1
ATOM 1126 O O . LYS A 1 144 ? 20.266 5.938 5.23 1 98.31 144 LYS A O 1
ATOM 1131 N N . ALA A 1 145 ? 18.562 4.672 4.883 1 98.69 145 ALA A N 1
ATOM 1132 C CA . ALA A 1 145 ? 19.062 3.605 5.746 1 98.69 145 ALA A CA 1
ATOM 1133 C C . ALA A 1 145 ? 19.797 2.543 4.938 1 98.69 145 ALA A C 1
ATOM 1135 O O . ALA A 1 145 ? 20.797 1.984 5.398 1 98.69 145 ALA A O 1
ATOM 1136 N N . LEU A 1 146 ? 19.203 2.295 3.742 1 98.75 146 LEU A N 1
ATOM 1137 C CA . LEU A 1 146 ? 19.766 1.3 2.834 1 98.75 146 LEU A CA 1
ATOM 1138 C C . LEU A 1 146 ? 19.453 1.651 1.384 1 98.75 146 LEU A C 1
ATOM 1140 O O . LEU A 1 146 ? 18.328 2.049 1.065 1 98.75 146 LEU A O 1
ATOM 1144 N N . HIS A 1 147 ? 20.391 1.577 0.574 1 98.56 147 HIS A N 1
ATOM 1145 C CA . HIS A 1 147 ? 20.234 1.619 -0.875 1 98.56 147 HIS A CA 1
ATOM 1146 C C . HIS A 1 147 ? 20.781 0.354 -1.527 1 98.56 147 HIS A C 1
ATOM 1148 O O . HIS A 1 147 ? 21.953 0.019 -1.355 1 98.56 147 HIS A O 1
ATOM 1154 N N . TYR A 1 148 ? 19.922 -0.36 -2.148 1 98.56 148 TYR A N 1
ATOM 1155 C CA . TYR A 1 148 ? 20.297 -1.584 -2.846 1 98.56 148 TYR A CA 1
ATOM 1156 C C . TYR A 1 148 ? 20.25 -1.386 -4.355 1 98.56 148 TYR A C 1
ATOM 1158 O O . TYR A 1 148 ? 19.328 -0.77 -4.883 1 98.56 148 TYR A O 1
ATOM 1166 N N . THR A 1 149 ? 21.25 -1.867 -5.031 1 97.38 149 THR A N 1
ATOM 1167 C CA . THR A 1 149 ? 21.25 -1.94 -6.488 1 97.38 149 THR A CA 1
ATOM 1168 C C . THR A 1 149 ? 21.656 -3.332 -6.961 1 97.38 149 THR A C 1
ATOM 1170 O O . THR A 1 149 ? 22.391 -4.035 -6.273 1 97.38 149 THR A O 1
ATOM 1173 N N . THR A 1 150 ? 21.188 -3.695 -8.078 1 95.69 150 THR A N 1
ATOM 1174 C CA . THR A 1 150 ? 21.469 -5.027 -8.602 1 95.69 150 THR A CA 1
ATOM 1175 C C . THR A 1 150 ? 22.953 -5.191 -8.891 1 95.69 150 THR A C 1
ATOM 1177 O O . THR A 1 150 ? 23.484 -6.301 -8.844 1 95.69 150 THR A O 1
ATOM 1180 N N . ASP A 1 151 ? 23.672 -4.16 -9.039 1 94.56 151 ASP A N 1
ATOM 1181 C CA . ASP A 1 151 ? 25.078 -4.211 -9.398 1 94.56 151 ASP A CA 1
ATOM 1182 C C . ASP A 1 151 ? 25.969 -4.207 -8.156 1 94.56 151 ASP A C 1
ATOM 1184 O O . ASP A 1 151 ? 27 -4.891 -8.109 1 94.56 151 ASP A O 1
ATOM 1188 N N . ARG A 1 152 ? 25.594 -3.465 -7.105 1 94.5 152 ARG A N 1
ATOM 1189 C CA . ARG A 1 152 ? 26.5 -3.217 -5.988 1 94.5 152 ARG A CA 1
ATOM 1190 C C . ARG A 1 152 ? 26.016 -3.916 -4.723 1 94.5 152 ARG A C 1
ATOM 1192 O O . ARG A 1 152 ? 26.766 -4.039 -3.75 1 94.5 152 ARG A O 1
ATOM 1199 N N . GLY A 1 153 ? 24.766 -4.336 -4.809 1 95.88 153 GLY A N 1
ATOM 1200 C CA . GLY A 1 153 ? 24.234 -4.898 -3.582 1 95.88 153 GLY A CA 1
ATOM 1201 C C . GLY A 1 153 ? 23.797 -3.846 -2.58 1 95.88 153 GLY A C 1
ATOM 1202 O O . GLY A 1 153 ? 23.375 -2.752 -2.965 1 95.88 153 GLY A O 1
ATOM 1203 N N . SER A 1 154 ? 23.781 -4.176 -1.311 1 96.94 154 SER A N 1
ATOM 1204 C CA . SER A 1 154 ? 23.312 -3.285 -0.257 1 96.94 154 SER A CA 1
ATOM 1205 C C . SER A 1 154 ? 24.359 -2.238 0.097 1 96.94 154 SER A C 1
ATOM 1207 O O . SER A 1 154 ? 25.5 -2.582 0.43 1 96.94 154 SER A O 1
ATOM 1209 N N . ILE A 1 155 ? 24.016 -1.082 0.017 1 97.5 155 ILE A N 1
ATOM 1210 C CA . ILE A 1 155 ? 24.828 0.043 0.472 1 97.5 155 ILE A CA 1
ATOM 1211 C C . ILE A 1 155 ? 24.188 0.687 1.693 1 97.5 155 ILE A C 1
ATOM 1213 O O . ILE A 1 155 ? 23.141 1.344 1.578 1 97.5 155 ILE A O 1
ATOM 1217 N N . PRO A 1 156 ? 24.781 0.518 2.824 1 98.19 156 PRO A N 1
ATOM 1218 C CA . PRO A 1 156 ? 24.188 1.072 4.039 1 98.19 156 PRO A CA 1
ATOM 1219 C C . PRO A 1 156 ? 24.25 2.596 4.094 1 98.19 156 PRO A C 1
ATOM 1221 O O . PRO A 1 156 ? 25.219 3.189 3.592 1 98.19 156 PRO A O 1
ATOM 1224 N N . GLY A 1 157 ? 23.203 3.193 4.652 1 97.75 157 GLY A N 1
ATOM 1225 C CA . GLY A 1 157 ? 23.281 4.613 4.969 1 97.75 157 GLY A CA 1
ATOM 1226 C C . GLY A 1 157 ? 24.156 4.906 6.18 1 97.75 157 GLY A C 1
ATOM 1227 O O . GLY A 1 157 ? 24.672 3.988 6.816 1 97.75 157 GLY A O 1
ATOM 1228 N N . LEU A 1 158 ? 24.312 6.129 6.422 1 96.44 158 LEU A N 1
ATOM 1229 C CA . LEU A 1 158 ? 25.094 6.555 7.566 1 96.44 158 LEU A CA 1
ATOM 1230 C C . LEU A 1 158 ? 24.516 6.02 8.867 1 96.44 158 LEU A C 1
ATOM 1232 O O . LEU A 1 158 ? 23.312 6.164 9.117 1 96.44 158 LEU A O 1
ATOM 1236 N N . GLY A 1 159 ? 25.312 5.355 9.641 1 96.06 159 GLY A N 1
ATOM 1237 C CA . GLY A 1 159 ? 24.875 4.84 10.922 1 96.06 159 GLY A CA 1
ATOM 1238 C C . GLY A 1 159 ? 24.375 3.408 10.852 1 96.06 159 GLY A C 1
ATOM 1239 O O . GLY A 1 159 ? 24.109 2.789 11.883 1 96.06 159 GLY A O 1
ATOM 1240 N N . TYR A 1 160 ? 24.344 2.863 9.664 1 97.56 160 TYR A N 1
ATOM 1241 C CA . TYR A 1 160 ? 23.828 1.514 9.484 1 97.56 160 TYR A CA 1
ATOM 1242 C C . TYR A 1 160 ? 24.922 0.562 9.008 1 97.56 160 TYR A C 1
ATOM 1244 O O . TYR A 1 160 ? 24.625 -0.547 8.555 1 97.56 160 TYR A O 1
ATOM 1252 N N . GLU A 1 161 ? 26.094 0.981 9.078 1 96.88 161 GLU A N 1
ATOM 1253 C CA . GLU A 1 161 ? 27.219 0.2 8.57 1 96.88 161 GLU A CA 1
ATOM 1254 C C . GLU A 1 161 ? 27.234 -1.2 9.18 1 96.88 161 GLU A C 1
ATOM 1256 O O . GLU A 1 161 ? 27.25 -1.353 10.398 1 96.88 161 GLU A O 1
ATOM 1261 N N . GLU A 1 162 ? 27.125 -2.188 8.328 1 95.38 162 GLU A N 1
ATOM 1262 C CA . GLU A 1 162 ? 27.219 -3.607 8.664 1 95.38 162 GLU A CA 1
ATOM 1263 C C . GLU A 1 162 ? 26 -4.082 9.438 1 95.38 162 GLU A C 1
ATOM 1265 O O . GLU A 1 162 ? 26.047 -5.117 10.109 1 95.38 162 GLU A O 1
ATOM 1270 N N . ARG A 1 163 ? 24.906 -3.314 9.414 1 97.62 163 ARG A N 1
ATOM 1271 C CA . ARG A 1 163 ? 23.766 -3.688 10.258 1 97.62 163 ARG A CA 1
ATOM 1272 C C . ARG A 1 163 ? 22.5 -3.855 9.43 1 97.62 163 ARG A C 1
ATOM 1274 O O . ARG A 1 163 ? 21.469 -4.273 9.953 1 97.62 163 ARG A O 1
ATOM 1281 N N . VAL A 1 164 ? 22.5 -3.455 8.164 1 98.5 164 VAL A N 1
ATOM 1282 C CA . VAL A 1 164 ? 21.312 -3.57 7.336 1 98.5 164 VAL A CA 1
ATOM 1283 C C . VAL A 1 164 ? 21.609 -4.434 6.109 1 98.5 164 VAL A C 1
ATOM 1285 O O . VAL A 1 164 ? 22.734 -4.461 5.625 1 98.5 164 VAL A O 1
ATOM 1288 N N . SER A 1 165 ? 20.578 -5.09 5.66 1 97.44 165 SER A N 1
ATOM 1289 C CA . SER A 1 165 ? 20.781 -5.934 4.488 1 97.44 165 SER A CA 1
ATOM 1290 C C . SER A 1 165 ? 19.469 -6.191 3.758 1 97.44 165 SER A C 1
ATOM 1292 O O . SER A 1 165 ? 18.391 -6.102 4.352 1 97.44 165 SER A O 1
ATOM 1294 N N . LEU A 1 166 ? 19.578 -6.336 2.543 1 97.69 166 LEU A N 1
ATOM 1295 C CA . LEU A 1 166 ? 18.594 -6.836 1.594 1 97.69 166 LEU A CA 1
ATOM 1296 C C . LEU A 1 166 ? 19.188 -7.941 0.727 1 97.69 166 LEU A C 1
ATOM 1298 O O . LEU A 1 166 ? 20.312 -7.816 0.237 1 97.69 166 LEU A O 1
ATOM 1302 N N . THR A 1 167 ? 18.516 -9.031 0.632 1 94.69 167 THR A N 1
ATOM 1303 C CA . THR A 1 167 ? 19.125 -10.195 -0.01 1 94.69 167 THR A CA 1
ATOM 1304 C C . THR A 1 167 ? 18.844 -10.195 -1.51 1 94.69 167 THR A C 1
ATOM 1306 O O . THR A 1 167 ? 17.75 -9.789 -1.941 1 94.69 167 THR A O 1
ATOM 1309 N N . GLU A 1 168 ? 19.781 -10.664 -2.242 1 95.94 168 GLU A N 1
ATOM 1310 C CA . GLU A 1 168 ? 19.625 -10.781 -3.689 1 95.94 168 GLU A CA 1
ATOM 1311 C C . GLU A 1 168 ? 18.516 -11.758 -4.051 1 95.94 168 GLU A C 1
ATOM 1313 O O . GLU A 1 168 ? 17.734 -11.508 -4.973 1 95.94 168 GLU A O 1
ATOM 1318 N N . ASP A 1 169 ? 18.5 -12.844 -3.357 1 95.56 169 ASP A N 1
ATOM 1319 C CA . ASP A 1 169 ? 17.453 -13.836 -3.596 1 95.56 169 ASP A CA 1
ATOM 1320 C C . ASP A 1 169 ? 16.062 -13.234 -3.354 1 95.56 169 ASP A C 1
ATOM 1322 O O . ASP A 1 169 ? 15.133 -13.469 -4.125 1 95.56 169 ASP A O 1
ATOM 1326 N N . GLY A 1 170 ? 16.016 -12.477 -2.254 1 96.94 170 GLY A N 1
ATOM 1327 C CA . GLY A 1 170 ? 14.766 -11.781 -1.999 1 96.94 170 GLY A CA 1
ATOM 1328 C C . GLY A 1 170 ? 14.367 -10.844 -3.121 1 96.94 170 GLY A C 1
ATOM 1329 O O . GLY A 1 170 ? 13.234 -10.891 -3.607 1 96.94 170 GLY A O 1
ATOM 1330 N N . PHE A 1 171 ? 15.336 -10.047 -3.59 1 98 171 PHE A N 1
ATOM 1331 C CA . PHE A 1 171 ? 15.094 -9.094 -4.664 1 98 171 PHE A CA 1
ATOM 1332 C C . PHE A 1 171 ? 14.57 -9.797 -5.91 1 98 171 PHE A C 1
ATOM 1334 O O . PHE A 1 171 ? 13.625 -9.32 -6.547 1 98 171 PHE A O 1
ATOM 1341 N N . ARG A 1 172 ? 15.086 -10.945 -6.199 1 95.31 172 ARG A N 1
ATOM 1342 C CA . ARG A 1 172 ? 14.688 -11.703 -7.383 1 95.31 172 ARG A CA 1
ATOM 1343 C C . ARG A 1 172 ? 13.242 -12.18 -7.27 1 95.31 172 ARG A C 1
ATOM 1345 O O . ARG A 1 172 ? 12.562 -12.352 -8.281 1 95.31 172 ARG A O 1
ATOM 1352 N N . ASP A 1 173 ? 12.789 -12.328 -6.039 1 97.06 173 ASP A N 1
ATOM 1353 C CA . ASP A 1 173 ? 11.445 -12.836 -5.789 1 97.06 173 ASP A CA 1
ATOM 1354 C C . ASP A 1 173 ? 10.461 -11.695 -5.551 1 97.06 173 ASP A C 1
ATOM 1356 O O . ASP A 1 173 ? 9.289 -11.93 -5.266 1 97.06 173 ASP A O 1
ATOM 1360 N N . GLY A 1 174 ? 10.883 -10.477 -5.586 1 98.38 174 GLY A N 1
ATOM 1361 C CA . GLY A 1 174 ? 10.055 -9.312 -5.32 1 98.38 174 GLY A CA 1
ATOM 1362 C C . GLY A 1 174 ? 9.992 -8.945 -3.848 1 98.38 174 GLY A C 1
ATOM 1363 O O . GLY A 1 174 ? 9.125 -8.18 -3.43 1 98.38 174 GLY A O 1
ATOM 1364 N N . ASP A 1 175 ? 10.836 -9.648 -3.064 1 98.62 175 ASP A N 1
ATOM 1365 C CA . ASP A 1 175 ? 10.984 -9.344 -1.644 1 98.62 175 ASP A CA 1
ATOM 1366 C C . ASP A 1 175 ? 12.117 -8.352 -1.405 1 98.62 175 ASP A C 1
ATOM 1368 O O . ASP A 1 175 ? 13.289 -8.711 -1.497 1 98.62 175 ASP A O 1
ATOM 1372 N N . VAL A 1 176 ? 11.766 -7.121 -1.041 1 98.81 176 VAL A N 1
ATOM 1373 C CA . VAL A 1 176 ? 12.75 -6.062 -0.888 1 98.81 176 VAL A CA 1
ATOM 1374 C C . VAL A 1 176 ? 12.797 -5.598 0.566 1 98.81 176 VAL A C 1
ATOM 1376 O O . VAL A 1 176 ? 12.977 -4.406 0.84 1 98.81 176 VAL A O 1
ATOM 1379 N N . SER A 1 177 ? 12.648 -6.512 1.463 1 98.81 177 SER A N 1
ATOM 1380 C CA . SER A 1 177 ? 12.578 -6.27 2.9 1 98.81 177 SER A CA 1
ATOM 1381 C C . SER A 1 177 ? 13.906 -5.75 3.438 1 98.81 177 SER A C 1
ATOM 1383 O O . SER A 1 177 ? 14.969 -6.047 2.883 1 98.81 177 SER A O 1
ATOM 1385 N N . LEU A 1 178 ? 13.852 -5.008 4.461 1 98.88 178 LEU A N 1
ATOM 1386 C CA . LEU A 1 178 ? 15.016 -4.5 5.184 1 98.88 178 LEU A CA 1
ATOM 1387 C C . LEU A 1 178 ? 15.234 -5.281 6.473 1 98.88 178 LEU A C 1
ATOM 1389 O O . LEU A 1 178 ? 14.312 -5.426 7.281 1 98.88 178 LEU A O 1
ATOM 1393 N N . THR A 1 179 ? 16.375 -5.824 6.629 1 98.69 179 THR A N 1
ATOM 1394 C CA . THR A 1 179 ? 16.766 -6.422 7.902 1 98.69 179 THR A CA 1
ATOM 1395 C C . THR A 1 179 ? 17.734 -5.516 8.648 1 98.69 179 THR A C 1
ATOM 1397 O O . THR A 1 179 ? 18.734 -5.059 8.078 1 98.69 179 THR A O 1
ATOM 1400 N N . ILE A 1 180 ? 17.453 -5.18 9.852 1 98.69 180 ILE A N 1
ATOM 1401 C CA . ILE A 1 180 ? 18.312 -4.414 10.742 1 98.69 180 ILE A CA 1
ATOM 1402 C C . ILE A 1 180 ? 18.797 -5.305 11.883 1 98.69 180 ILE A C 1
ATOM 1404 O O . ILE A 1 180 ? 18 -5.879 12.617 1 98.69 180 ILE A O 1
ATOM 1408 N N . THR A 1 181 ? 20.047 -5.438 11.977 1 98.19 181 THR A N 1
ATOM 1409 C CA . THR A 1 181 ? 20.625 -6.234 13.047 1 98.19 181 THR A CA 1
ATOM 1410 C C . THR A 1 181 ? 21.125 -5.34 14.18 1 98.19 181 THR A C 1
ATOM 1412 O O . THR A 1 181 ? 21.641 -4.25 13.938 1 98.19 181 THR A O 1
ATOM 1415 N N . GLY A 1 182 ? 20.938 -5.758 15.383 1 97.12 182 GLY A N 1
ATOM 1416 C CA . GLY A 1 182 ? 21.391 -4.973 16.516 1 97.12 182 GLY A CA 1
ATOM 1417 C C . GLY A 1 182 ? 20.719 -3.613 16.609 1 97.12 182 GLY A C 1
ATOM 1418 O O . GLY A 1 182 ? 21.391 -2.58 16.609 1 97.12 182 GLY A O 1
ATOM 1419 N N . VAL A 1 183 ? 19.453 -3.66 16.797 1 97.94 183 VAL A N 1
ATOM 1420 C CA . VAL A 1 183 ? 18.656 -2.445 16.781 1 97.94 183 VAL A CA 1
ATOM 1421 C C . VAL A 1 183 ? 19.031 -1.54 17.938 1 97.94 183 VAL A C 1
ATOM 1423 O O . VAL A 1 183 ? 19.203 -2.012 19.062 1 97.94 183 VAL A O 1
ATOM 1426 N N . HIS A 1 184 ? 19.234 -0.26 17.625 1 97.31 184 HIS A N 1
ATOM 1427 C CA . HIS A 1 184 ? 19.5 0.782 18.609 1 97.31 184 HIS A CA 1
ATOM 1428 C C . HIS A 1 184 ? 18.25 1.629 18.875 1 97.31 184 HIS A C 1
ATOM 1430 O O . HIS A 1 184 ? 17.328 1.635 18.062 1 97.31 184 HIS A O 1
ATOM 1436 N N . GLN A 1 185 ? 18.297 2.299 20 1 97.31 185 GLN A N 1
ATOM 1437 C CA . GLN A 1 185 ? 17.219 3.238 20.297 1 97.31 185 GLN A CA 1
ATOM 1438 C C . GLN A 1 185 ? 17.062 4.266 19.172 1 97.31 185 GLN A C 1
ATOM 1440 O O . GLN A 1 185 ? 15.961 4.707 18.875 1 97.31 185 GLN A O 1
ATOM 1445 N N . THR A 1 186 ? 18.219 4.574 18.547 1 97.5 186 THR A N 1
ATOM 1446 C CA . THR A 1 186 ? 18.219 5.598 17.5 1 97.5 186 THR A CA 1
ATOM 1447 C C . THR A 1 186 ? 17.578 5.078 16.219 1 97.5 186 THR A C 1
ATOM 1449 O O . THR A 1 186 ? 17.312 5.844 15.297 1 97.5 186 THR A O 1
ATOM 1452 N N . ASP A 1 187 ? 17.312 3.764 16.172 1 98.31 187 ASP A N 1
ATOM 1453 C CA . ASP A 1 187 ? 16.672 3.18 15 1 98.31 187 ASP A CA 1
ATOM 1454 C C . ASP A 1 187 ? 15.164 3.389 15.031 1 98.31 187 ASP A C 1
ATOM 1456 O O . ASP A 1 187 ? 14.477 3.107 14.047 1 98.31 187 ASP A O 1
ATOM 1460 N N . ALA A 1 188 ? 14.617 3.883 16.141 1 98.56 188 ALA A N 1
ATOM 1461 C CA . ALA A 1 188 ? 13.188 4.176 16.219 1 98.56 188 ALA A CA 1
ATOM 1462 C C . ALA A 1 188 ? 12.789 5.25 15.203 1 98.56 188 ALA A C 1
ATOM 1464 O O . ALA A 1 188 ? 13.594 6.129 14.875 1 98.56 188 ALA A O 1
ATOM 1465 N N . GLY A 1 189 ? 11.578 5.109 14.688 1 98.69 189 GLY A N 1
ATOM 1466 C CA . GLY A 1 189 ? 11.094 6.141 13.781 1 98.69 189 GLY A CA 1
ATOM 1467 C C . GLY A 1 189 ? 10.406 5.582 12.547 1 98.69 189 GLY A C 1
ATOM 1468 O O . GLY A 1 189 ? 9.992 4.422 12.539 1 98.69 189 GLY A O 1
ATOM 1469 N N . LEU A 1 190 ? 10.227 6.41 11.555 1 98.88 190 LEU A N 1
ATOM 1470 C CA . LEU A 1 190 ? 9.477 6.094 10.344 1 98.88 190 LEU A CA 1
ATOM 1471 C C . LEU A 1 190 ? 10.391 5.512 9.273 1 98.88 190 LEU A C 1
ATOM 1473 O O . LEU A 1 190 ? 11.414 6.113 8.93 1 98.88 190 LEU A O 1
ATOM 1477 N N . TYR A 1 191 ? 10.109 4.34 8.797 1 98.94 191 TYR A N 1
ATOM 1478 C CA . TYR A 1 191 ? 10.789 3.711 7.676 1 98.94 191 TYR A CA 1
ATOM 1479 C C . TYR A 1 191 ? 9.875 3.629 6.461 1 98.94 191 TYR A C 1
ATOM 1481 O O . TYR A 1 191 ? 8.688 3.32 6.59 1 98.94 191 TYR A O 1
ATOM 1489 N N . ARG A 1 192 ? 10.359 3.887 5.301 1 98.88 192 ARG A N 1
ATOM 1490 C CA . ARG A 1 192 ? 9.602 3.803 4.055 1 98.88 192 ARG A CA 1
ATOM 1491 C C . ARG A 1 192 ? 10.398 3.074 2.979 1 98.88 192 ARG A C 1
ATOM 1493 O O . ARG A 1 192 ? 11.609 3.268 2.855 1 98.88 192 ARG A O 1
ATOM 1500 N N . CYS A 1 193 ? 9.734 2.307 2.252 1 98.75 193 CYS A N 1
ATOM 1501 C CA . CYS A 1 193 ? 10.367 1.474 1.237 1 98.75 193 CYS A CA 1
ATOM 1502 C C . CYS A 1 193 ? 9.984 1.93 -0.164 1 98.75 193 CYS A C 1
ATOM 1504 O O . CYS A 1 193 ? 8.797 2.076 -0.468 1 98.75 193 CYS A O 1
ATOM 1506 N N . PHE A 1 194 ? 11 2.123 -1.052 1 98.69 194 PHE A N 1
ATOM 1507 C CA . PHE A 1 194 ? 10.797 2.582 -2.42 1 98.69 194 PHE A CA 1
ATOM 1508 C C . PHE A 1 194 ? 11.594 1.734 -3.402 1 98.69 194 PHE A C 1
ATOM 1510 O O . PHE A 1 194 ? 12.609 1.138 -3.035 1 98.69 194 PHE A O 1
ATOM 1517 N N . VAL A 1 195 ? 11.055 1.729 -4.582 1 98.12 195 VAL A N 1
ATOM 1518 C CA . VAL A 1 195 ? 11.82 1.188 -5.695 1 98.12 195 VAL A CA 1
ATOM 1519 C C . VAL A 1 195 ? 11.867 2.207 -6.832 1 98.12 195 VAL A C 1
ATOM 1521 O O . VAL A 1 195 ? 11.266 3.281 -6.738 1 98.12 195 VAL A O 1
ATOM 1524 N N . GLN A 1 196 ? 12.641 1.998 -7.875 1 96.19 196 GLN A N 1
ATOM 1525 C CA . GLN A 1 196 ? 12.75 2.846 -9.055 1 96.19 196 GLN A CA 1
ATOM 1526 C C . GLN A 1 196 ? 13.156 4.27 -8.68 1 96.19 196 GLN A C 1
ATOM 1528 O O . GLN A 1 196 ? 12.445 5.223 -8.992 1 96.19 196 GLN A O 1
ATOM 1533 N N . ASP A 1 197 ? 14.242 4.445 -7.969 1 94.06 197 ASP A N 1
ATOM 1534 C CA . ASP A 1 197 ? 14.789 5.734 -7.559 1 94.06 197 ASP A CA 1
ATOM 1535 C C . ASP A 1 197 ? 13.773 6.527 -6.738 1 94.06 197 ASP A C 1
ATOM 1537 O O . ASP A 1 197 ? 13.5 7.691 -7.035 1 94.06 197 ASP A O 1
ATOM 1541 N N . GLU A 1 198 ? 13.062 5.859 -5.859 1 93.94 198 GLU A N 1
ATOM 1542 C CA . GLU A 1 198 ? 12.18 6.41 -4.836 1 93.94 198 GLU A CA 1
ATOM 1543 C C . GLU A 1 198 ? 10.891 6.953 -5.453 1 93.94 198 GLU A C 1
ATOM 1545 O O . GLU A 1 198 ? 10.18 7.742 -4.824 1 93.94 198 GLU A O 1
ATOM 1550 N N . THR A 1 199 ? 10.578 6.504 -6.699 1 94.19 199 THR A N 1
ATOM 1551 C CA . THR A 1 199 ? 9.352 6.973 -7.344 1 94.19 199 THR A CA 1
ATOM 1552 C C . THR A 1 199 ? 8.18 6.055 -7.016 1 94.19 199 THR A C 1
ATOM 1554 O O . THR A 1 199 ? 7.047 6.512 -6.871 1 94.19 199 THR A O 1
ATOM 1557 N N . ASP A 1 200 ? 8.523 4.793 -6.906 1 96.88 200 ASP A N 1
ATOM 1558 C CA . ASP A 1 200 ? 7.465 3.824 -6.648 1 96.88 200 ASP A CA 1
ATOM 1559 C C . ASP A 1 200 ? 7.52 3.316 -5.211 1 96.88 200 ASP A C 1
ATOM 1561 O O . ASP A 1 200 ? 8.602 3.051 -4.684 1 96.88 200 ASP A O 1
ATOM 1565 N N . ARG A 1 201 ? 6.391 3.211 -4.637 1 97.81 201 ARG A N 1
ATOM 1566 C CA . ARG A 1 201 ? 6.285 2.684 -3.281 1 97.81 201 ARG A CA 1
ATOM 1567 C C . ARG A 1 201 ? 6.246 1.159 -3.287 1 97.81 201 ARG A C 1
ATOM 1569 O O . ARG A 1 201 ? 5.605 0.552 -4.145 1 97.81 201 ARG A O 1
ATOM 1576 N N . GLY A 1 202 ? 6.961 0.475 -2.404 1 98.31 202 GLY A N 1
ATOM 1577 C CA . GLY A 1 202 ? 6.727 -0.932 -2.123 1 98.31 202 GLY A CA 1
ATOM 1578 C C . GLY A 1 202 ? 5.492 -1.172 -1.272 1 98.31 202 GLY A C 1
ATOM 1579 O O . GLY A 1 202 ? 4.758 -0.233 -0.954 1 98.31 202 GLY A O 1
ATOM 1580 N N . TYR A 1 203 ? 5.285 -2.486 -0.874 1 98.44 203 TYR A N 1
ATOM 1581 C CA . TYR A 1 203 ? 4.129 -2.836 -0.059 1 98.44 203 TYR A CA 1
ATOM 1582 C C . TYR A 1 203 ? 4.484 -3.898 0.972 1 98.44 203 TYR A C 1
ATOM 1584 O O . TYR A 1 203 ? 5.121 -4.906 0.643 1 98.44 203 TYR A O 1
ATOM 1592 N N . PRO A 1 204 ? 4.098 -3.783 2.125 1 98.44 204 PRO A N 1
ATOM 1593 C CA . PRO A 1 204 ? 3.66 -2.537 2.758 1 98.44 204 PRO A CA 1
ATOM 1594 C C . PRO A 1 204 ? 4.695 -1.422 2.648 1 98.44 204 PRO A C 1
ATOM 1596 O O . PRO A 1 204 ? 5.902 -1.689 2.664 1 98.44 204 PRO A O 1
ATOM 1599 N N . HIS A 1 205 ? 4.289 -0.188 2.648 1 98.5 205 HIS A N 1
ATOM 1600 C CA . HIS A 1 205 ? 5.121 0.947 2.262 1 98.5 205 HIS A CA 1
ATOM 1601 C C . HIS A 1 205 ? 5.875 1.511 3.461 1 98.5 205 HIS A C 1
ATOM 1603 O O . HIS A 1 205 ? 7.008 1.98 3.32 1 98.5 205 HIS A O 1
ATOM 1609 N N . ALA A 1 206 ? 5.285 1.485 4.625 1 98.81 206 ALA A N 1
ATOM 1610 C CA . ALA A 1 206 ? 5.863 2.27 5.711 1 98.81 206 ALA A CA 1
ATOM 1611 C C . ALA A 1 206 ? 5.695 1.557 7.051 1 98.81 206 ALA A C 1
ATOM 1613 O O . ALA A 1 206 ? 4.711 0.845 7.266 1 98.81 206 ALA A O 1
ATOM 1614 N N . TYR A 1 207 ? 6.641 1.808 7.91 1 98.81 207 TYR A N 1
ATOM 1615 C CA . TYR A 1 207 ? 6.641 1.265 9.266 1 98.81 207 TYR A CA 1
ATOM 1616 C C . TYR A 1 207 ? 7.008 2.338 10.281 1 98.81 207 TYR A C 1
ATOM 1618 O O . TYR A 1 207 ? 7.875 3.178 10.023 1 98.81 207 TYR A O 1
ATOM 1626 N N . MET A 1 208 ? 6.344 2.404 11.383 1 98.81 208 MET A N 1
ATOM 1627 C CA . MET A 1 208 ? 6.789 3.129 12.57 1 98.81 208 MET A CA 1
ATOM 1628 C C . MET A 1 208 ? 7.414 2.178 13.586 1 98.81 208 MET A C 1
ATOM 1630 O O . MET A 1 208 ? 6.715 1.366 14.188 1 98.81 208 MET A O 1
ATOM 1634 N N . ILE A 1 209 ? 8.695 2.234 13.773 1 98.81 209 ILE A N 1
ATOM 1635 C CA . ILE A 1 209 ? 9.414 1.327 14.656 1 98.81 209 ILE A CA 1
ATOM 1636 C C . ILE A 1 209 ? 9.539 1.953 16.047 1 98.81 209 ILE A C 1
ATOM 1638 O O . ILE A 1 209 ? 9.969 3.102 16.172 1 98.81 209 ILE A O 1
ATOM 1642 N N . HIS A 1 210 ? 9.117 1.292 17.047 1 98.56 210 HIS A N 1
ATOM 1643 C CA . HIS A 1 210 ? 9.328 1.616 18.453 1 98.56 210 HIS A CA 1
ATOM 1644 C C . HIS A 1 210 ? 10.328 0.663 19.094 1 98.56 210 HIS A C 1
ATOM 1646 O O . HIS A 1 210 ? 10.164 -0.557 19.031 1 98.56 210 HIS A O 1
ATOM 1652 N N . VAL A 1 211 ? 11.383 1.203 19.703 1 98.31 211 VAL A N 1
ATOM 1653 C CA . VAL A 1 211 ? 12.406 0.36 20.297 1 98.31 211 VAL A CA 1
ATOM 1654 C C . VAL A 1 211 ? 12.266 0.37 21.82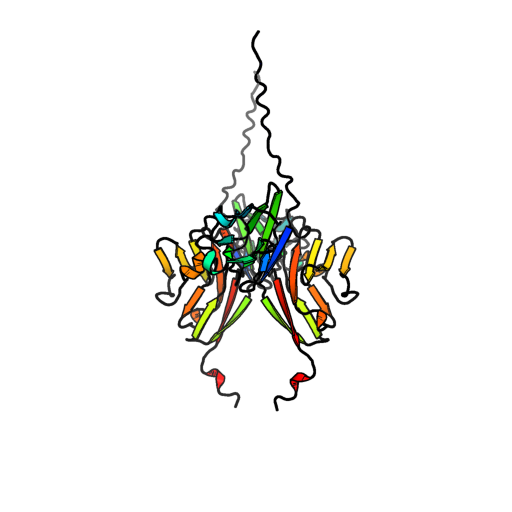8 1 98.31 211 VAL A C 1
ATOM 1656 O O . VAL A 1 211 ? 12.266 1.435 22.438 1 98.31 211 VAL A O 1
ATOM 1659 N N . ILE A 1 212 ? 12.102 -0.815 22.375 1 97.31 212 ILE A N 1
ATOM 1660 C CA . ILE A 1 212 ? 11.961 -0.908 23.828 1 97.31 212 ILE A CA 1
ATOM 1661 C C . ILE A 1 212 ? 13.258 -1.416 24.438 1 97.31 212 ILE A C 1
ATOM 1663 O O . ILE A 1 212 ? 14.023 -2.139 23.797 1 97.31 212 ILE A O 1
ATOM 1667 N N . ASN A 1 213 ? 13.477 -1.058 25.703 1 92.69 213 ASN A N 1
ATOM 1668 C CA . ASN A 1 213 ? 14.695 -1.444 26.391 1 92.69 213 ASN A CA 1
ATOM 1669 C C . ASN A 1 213 ? 14.633 -2.891 26.875 1 92.69 213 ASN A C 1
ATOM 1671 O O . ASN A 1 213 ? 13.547 -3.42 27.125 1 92.69 213 ASN A O 1
ATOM 1675 N N . ILE A 1 214 ? 15.688 -3.557 27 1 80.38 214 ILE A N 1
ATOM 1676 C CA . ILE A 1 214 ? 15.797 -4.922 27.5 1 80.38 214 ILE A CA 1
ATOM 1677 C C . ILE A 1 214 ? 15.414 -4.965 28.969 1 80.38 214 ILE A C 1
ATOM 1679 O O . ILE A 1 214 ? 14.789 -5.926 29.438 1 80.38 214 ILE A O 1
ATOM 1683 N N . THR A 1 215 ? 15.781 -4.082 29.859 1 69.31 215 THR A N 1
ATOM 1684 C CA . THR A 1 215 ? 15.617 -4.18 31.312 1 69.31 215 THR A CA 1
ATOM 1685 C C . THR A 1 215 ? 14.141 -4.207 31.688 1 69.31 215 THR A C 1
ATOM 1687 O O . THR A 1 215 ? 13.766 -4.773 32.719 1 69.31 215 THR A O 1
ATOM 1690 N N . ASN A 1 216 ? 13.336 -3.613 31.078 1 56.94 216 ASN A N 1
ATOM 1691 C CA . ASN A 1 216 ? 11.969 -3.482 31.562 1 56.94 216 ASN A CA 1
ATOM 1692 C C . ASN A 1 216 ? 11.195 -4.785 31.422 1 56.94 216 ASN A C 1
ATOM 1694 O O . ASN A 1 216 ? 9.969 -4.805 31.562 1 56.94 216 ASN A O 1
ATOM 1698 N N . ARG A 1 217 ? 11.617 -5.887 30.969 1 52.19 217 ARG A N 1
ATOM 1699 C CA . ARG A 1 217 ? 10.828 -7.117 31.016 1 52.19 217 ARG A CA 1
ATOM 1700 C C . ARG A 1 217 ? 10.445 -7.469 32.438 1 52.19 217 ARG A C 1
ATOM 1702 O O . ARG A 1 217 ? 9.359 -8 32.688 1 52.19 217 ARG A O 1
ATOM 1709 N N . GLY A 1 218 ? 11.367 -7.555 33.375 1 45.28 218 GLY A N 1
ATOM 1710 C CA . GLY A 1 218 ? 11.273 -8.203 34.688 1 45.28 218 GLY A CA 1
ATOM 1711 C C . GLY A 1 218 ? 10.289 -7.523 35.625 1 45.28 218 GLY A C 1
ATOM 1712 O O . GLY A 1 218 ? 9.883 -8.102 36.625 1 45.28 218 GLY A O 1
ATOM 1713 N N . ASN A 1 219 ? 10.148 -6.215 35.75 1 42.12 219 ASN A N 1
ATOM 1714 C CA . ASN A 1 219 ? 9.531 -5.945 37.031 1 42.12 219 ASN A CA 1
ATOM 1715 C C . ASN A 1 219 ? 8.023 -6.188 37 1 42.12 219 ASN A C 1
ATOM 1717 O O . ASN A 1 219 ? 7.289 -5.672 37.844 1 42.12 219 ASN A O 1
ATOM 1721 N N . SER A 1 220 ? 7.457 -6.645 35.969 1 42.09 220 SER A N 1
ATOM 1722 C CA . SER A 1 220 ? 6.047 -6.883 36.25 1 42.09 220 SER A CA 1
ATOM 1723 C C . SER A 1 220 ? 5.855 -8.172 37.031 1 42.09 220 SER A C 1
ATOM 1725 O O . SER A 1 220 ? 4.812 -8.82 36.938 1 42.09 220 SER A O 1
ATOM 1727 N N . ARG A 1 221 ? 6.672 -8.672 37.969 1 29.03 221 ARG A N 1
ATOM 1728 C CA . ARG A 1 221 ? 6.207 -9.594 39 1 29.03 221 ARG A CA 1
ATOM 1729 C C . ARG A 1 221 ? 5.535 -8.852 40.156 1 29.03 221 ARG A C 1
ATOM 1731 O O . ARG A 1 221 ? 6.004 -7.785 40.562 1 29.03 221 ARG A O 1
ATOM 1738 N N . MET B 1 1 ? -1.618 -13.656 -68.75 1 37.47 1 MET B N 1
ATOM 1739 C CA . MET B 1 1 ? -2.551 -14.172 -67.75 1 37.47 1 MET B CA 1
ATOM 1740 C C . MET B 1 1 ? -1.891 -14.242 -66.375 1 37.47 1 MET B C 1
ATOM 1742 O O . MET B 1 1 ? -1.071 -15.125 -66.125 1 37.47 1 MET B O 1
ATOM 1746 N N . VAL B 1 2 ? -1.606 -13.047 -65.75 1 47.16 2 VAL B N 1
ATOM 1747 C CA . VAL B 1 2 ? -1.01 -12.812 -64.438 1 47.16 2 VAL B CA 1
ATOM 1748 C C . VAL B 1 2 ? -1.965 -13.281 -63.312 1 47.16 2 VAL B C 1
ATOM 1750 O O . VAL B 1 2 ? -3.09 -12.789 -63.219 1 47.16 2 VAL B O 1
ATOM 1753 N N . TYR B 1 3 ? -1.838 -14.57 -62.875 1 45.47 3 TYR B N 1
ATOM 1754 C CA . TYR B 1 3 ? -2.512 -15.141 -61.719 1 45.47 3 TYR B CA 1
ATOM 1755 C C . TYR B 1 3 ? -2.195 -14.344 -60.469 1 45.47 3 TYR B C 1
ATOM 1757 O O . TYR B 1 3 ? -1.032 -14.227 -60.062 1 45.47 3 TYR B O 1
ATOM 1765 N N . TRP B 1 4 ? -3.104 -13.391 -60.062 1 47.31 4 TRP B N 1
ATOM 1766 C CA . TRP B 1 4 ? -3.088 -12.789 -58.719 1 47.31 4 TRP B CA 1
ATOM 1767 C C . TRP B 1 4 ? -3.236 -13.844 -57.625 1 47.31 4 TRP B C 1
ATOM 1769 O O . TRP B 1 4 ? -4.281 -14.492 -57.531 1 47.31 4 TRP B O 1
ATOM 1779 N N . ILE B 1 5 ? -2.152 -14.461 -57.125 1 45.69 5 ILE B N 1
ATOM 1780 C CA . ILE B 1 5 ? -2.154 -15.258 -55.906 1 45.69 5 ILE B CA 1
ATOM 1781 C C . ILE B 1 5 ? -2.623 -14.406 -54.75 1 45.69 5 ILE B C 1
ATOM 1783 O O . ILE B 1 5 ? -1.947 -13.453 -54.344 1 45.69 5 ILE B O 1
ATOM 1787 N N . LEU B 1 6 ? -3.934 -14.312 -54.469 1 43.31 6 LEU B N 1
ATOM 1788 C CA . LEU B 1 6 ? -4.492 -13.812 -53.188 1 43.31 6 LEU B CA 1
ATOM 1789 C C . LEU B 1 6 ? -3.959 -14.609 -52 1 43.31 6 LEU B C 1
ATOM 1791 O O . LEU B 1 6 ? -4.289 -15.789 -51.844 1 43.31 6 LEU B O 1
ATOM 1795 N N . LEU B 1 7 ? -2.811 -14.305 -51.469 1 41.81 7 LEU B N 1
ATOM 1796 C CA . LEU B 1 7 ? -2.373 -14.812 -50.188 1 41.81 7 LEU B CA 1
ATOM 1797 C C . LEU B 1 7 ? -3.381 -14.461 -49.094 1 41.81 7 LEU B C 1
ATOM 1799 O O . LEU B 1 7 ? -3.525 -13.297 -48.719 1 41.81 7 LEU B O 1
ATOM 1803 N N . GLY B 1 8 ? -4.484 -15.258 -48.938 1 40.84 8 GLY B N 1
ATOM 1804 C CA . GLY B 1 8 ? -5.34 -15.18 -47.781 1 40.84 8 GLY B CA 1
ATOM 1805 C C . GLY B 1 8 ? -4.582 -15.359 -46.469 1 40.84 8 GLY B C 1
ATOM 1806 O O . GLY B 1 8 ? -4.027 -16.422 -46.219 1 40.84 8 GLY B O 1
ATOM 1807 N N . PHE B 1 9 ? -4.043 -14.289 -45.906 1 40.53 9 PHE B N 1
ATOM 1808 C CA . PHE B 1 9 ? -3.578 -14.359 -44.531 1 40.53 9 PHE B CA 1
ATOM 1809 C C . PHE B 1 9 ? -4.688 -14.867 -43.625 1 40.53 9 PHE B C 1
ATOM 1811 O O . PHE B 1 9 ? -5.699 -14.188 -43.438 1 40.53 9 PHE B O 1
ATOM 1818 N N . ILE B 1 10 ? -4.891 -16.156 -43.469 1 39.62 10 ILE B N 1
ATOM 1819 C CA . ILE B 1 10 ? -5.703 -16.703 -42.406 1 39.62 10 ILE B CA 1
ATOM 1820 C C . ILE B 1 10 ? -5.188 -16.203 -41.031 1 39.62 10 ILE B C 1
ATOM 1822 O O . ILE B 1 10 ? -4.113 -16.594 -40.594 1 39.62 10 ILE B O 1
ATOM 1826 N N . GLY B 1 11 ? -5.352 -14.945 -40.781 1 39 11 GLY B N 1
ATOM 1827 C CA . GLY B 1 11 ? -5.125 -14.531 -39.406 1 39 11 GLY B CA 1
ATOM 1828 C C . GLY B 1 11 ? -5.855 -15.391 -38.375 1 39 11 GLY B C 1
ATOM 1829 O O . GLY B 1 11 ? -7.07 -15.57 -38.469 1 39 11 GLY B O 1
ATOM 1830 N N . ILE B 1 12 ? -5.301 -16.5 -37.875 1 40.41 12 ILE B N 1
ATOM 1831 C CA . ILE B 1 12 ? -5.824 -17.25 -36.719 1 40.41 12 ILE B CA 1
ATOM 1832 C C . ILE B 1 12 ? -6.297 -16.281 -35.656 1 40.41 12 ILE B C 1
ATOM 1834 O O . ILE B 1 12 ? -5.484 -15.586 -35.031 1 40.41 12 ILE B O 1
ATOM 1838 N N . ILE B 1 13 ? -7.336 -15.539 -35.844 1 42.56 13 ILE B N 1
ATOM 1839 C CA . ILE B 1 13 ? -7.988 -14.82 -34.75 1 42.56 13 ILE B CA 1
ATOM 1840 C C . ILE B 1 13 ? -8.312 -15.797 -33.625 1 42.56 13 ILE B C 1
ATOM 1842 O O . ILE B 1 13 ? -9.219 -16.625 -33.75 1 42.56 13 ILE B O 1
ATOM 1846 N N . GLY B 1 14 ? -7.344 -16.453 -32.938 1 47.34 14 GLY B N 1
ATOM 1847 C CA . GLY B 1 14 ? -7.75 -17.172 -31.734 1 47.34 14 GLY B CA 1
ATOM 1848 C C . GLY B 1 14 ? -8.789 -16.438 -30.922 1 47.34 14 GLY B C 1
ATOM 1849 O O . GLY B 1 14 ? -8.836 -15.203 -30.938 1 47.34 14 GLY B O 1
ATOM 1850 N N . SER B 1 15 ? -9.922 -17.016 -30.75 1 53.19 15 SER B N 1
ATOM 1851 C CA . SER B 1 15 ? -10.984 -16.484 -29.906 1 53.19 15 SER B CA 1
ATOM 1852 C C . SER B 1 15 ? -10.469 -16.125 -28.531 1 53.19 15 SER B C 1
ATOM 1854 O O . SER B 1 15 ? -9.945 -16.984 -27.812 1 53.19 15 SER B O 1
ATOM 1856 N N . LEU B 1 16 ? -9.922 -14.945 -28.297 1 56.38 16 LEU B N 1
ATOM 1857 C CA . LEU B 1 16 ? -9.539 -14.414 -27 1 56.38 16 LEU B CA 1
ATOM 1858 C C . LEU B 1 16 ? -10.703 -14.516 -26.016 1 56.38 16 LEU B C 1
ATOM 1860 O O . LEU B 1 16 ? -11.797 -14.016 -26.281 1 56.38 16 LEU B O 1
ATOM 1864 N N . THR B 1 17 ? -10.719 -15.688 -25.266 1 64.25 17 THR B N 1
ATOM 1865 C CA . THR B 1 17 ? -11.688 -15.742 -24.172 1 64.25 17 THR B CA 1
ATOM 1866 C C . THR B 1 17 ? -11.398 -14.664 -23.141 1 64.25 17 THR B C 1
ATOM 1868 O O . THR B 1 17 ? -10.312 -14.094 -23.125 1 64.25 17 THR B O 1
ATOM 1871 N N . GLY B 1 18 ? -12.297 -14.125 -22.484 1 78.06 18 GLY B N 1
ATOM 1872 C CA . GLY B 1 18 ? -12.289 -13.117 -21.438 1 78.06 18 GLY B CA 1
ATOM 1873 C C . GLY B 1 18 ? -11.148 -13.289 -20.453 1 78.06 18 GLY B C 1
ATOM 1874 O O . GLY B 1 18 ? -10.57 -14.367 -20.344 1 78.06 18 GLY B O 1
ATOM 1875 N N . VAL B 1 19 ? -10.555 -12.297 -19.906 1 86.88 19 VAL B N 1
ATOM 1876 C CA . VAL B 1 19 ? -9.484 -12.289 -18.922 1 86.88 19 VAL B CA 1
ATOM 1877 C C . VAL B 1 19 ? -10.055 -12.641 -17.547 1 86.88 19 VAL B C 1
ATOM 1879 O O . VAL B 1 19 ? -11.07 -12.078 -17.125 1 86.88 19 VAL B O 1
ATOM 1882 N N . SER B 1 20 ? -9.562 -13.797 -17.031 1 93.19 20 SER B N 1
ATOM 1883 C CA . SER B 1 20 ? -9.93 -14.109 -15.656 1 93.19 20 SER B CA 1
ATOM 1884 C C . SER B 1 20 ? -8.883 -13.602 -14.672 1 93.19 20 SER B C 1
ATOM 1886 O O . SER B 1 20 ? -7.73 -13.367 -15.047 1 93.19 20 SER B O 1
ATOM 1888 N N . SER B 1 21 ? -9.336 -13.25 -13.461 1 95.44 21 SER B N 1
ATOM 1889 C CA . SER B 1 21 ? -8.438 -12.773 -12.414 1 95.44 21 SER B CA 1
ATOM 1890 C C . SER B 1 21 ? -8.391 -13.742 -11.242 1 95.44 21 SER B C 1
ATOM 1892 O O . SER B 1 21 ? -9.422 -14.242 -10.797 1 95.44 21 SER B O 1
ATOM 1894 N N . ILE B 1 22 ? -7.199 -14.086 -10.859 1 97.69 22 ILE B N 1
ATOM 1895 C CA . ILE B 1 22 ? -6.992 -14.938 -9.695 1 97.69 22 ILE B CA 1
ATOM 1896 C C . ILE B 1 22 ? -6.156 -14.188 -8.656 1 97.69 22 ILE B C 1
ATOM 1898 O O . ILE B 1 22 ? -5.184 -13.516 -9 1 97.69 22 ILE B O 1
ATOM 1902 N N . THR B 1 23 ? -6.586 -14.211 -7.383 1 98 23 THR B N 1
ATOM 1903 C CA . THR B 1 23 ? -5.871 -13.602 -6.27 1 98 23 THR B CA 1
ATOM 1904 C C . THR B 1 23 ? -5.277 -14.672 -5.352 1 98 23 THR B C 1
ATOM 1906 O O . THR B 1 23 ? -5.961 -15.625 -4.984 1 98 23 THR B O 1
ATOM 1909 N N . VAL B 1 24 ? -4.039 -14.547 -5.066 1 98.56 24 VAL B N 1
ATOM 1910 C CA . VAL B 1 24 ? -3.393 -15.461 -4.129 1 98.56 24 VAL B CA 1
ATOM 1911 C C . VAL B 1 24 ? -2.654 -14.664 -3.057 1 98.56 24 VAL B C 1
ATOM 1913 O O . VAL B 1 24 ? -2.074 -13.609 -3.346 1 98.56 24 VAL B O 1
ATOM 1916 N N . VAL B 1 25 ? -2.74 -15.062 -1.829 1 98.69 25 VAL B N 1
ATOM 1917 C CA . VAL B 1 25 ? -1.977 -14.453 -0.745 1 98.69 25 VAL B CA 1
ATOM 1918 C C . VAL B 1 25 ? -0.513 -14.883 -0.842 1 98.69 25 VAL B C 1
ATOM 1920 O O . VAL B 1 25 ? -0.215 -16.031 -1.145 1 98.69 25 VAL B O 1
ATOM 1923 N N . LEU B 1 26 ? 0.363 -13.977 -0.574 1 98.75 26 LEU B N 1
ATOM 1924 C CA . LEU B 1 26 ? 1.796 -14.25 -0.576 1 98.75 26 LEU B CA 1
ATOM 1925 C C . LEU B 1 26 ? 2.107 -15.523 0.199 1 98.75 26 LEU B C 1
ATOM 1927 O O . LEU B 1 26 ? 1.559 -15.75 1.28 1 98.75 26 LEU B O 1
ATOM 1931 N N . ASN B 1 27 ? 3.006 -16.406 -0.369 1 98.31 27 ASN B N 1
ATOM 1932 C CA . ASN B 1 27 ? 3.531 -17.641 0.218 1 98.31 27 ASN B CA 1
ATOM 1933 C C . ASN B 1 27 ? 2.469 -18.734 0.273 1 98.31 27 ASN B C 1
ATOM 1935 O O . ASN B 1 27 ? 2.674 -19.766 0.905 1 98.31 27 ASN B O 1
ATOM 1939 N N . GLN B 1 28 ? 1.303 -18.5 -0.334 1 98.38 28 GLN B N 1
ATOM 1940 C CA . GLN B 1 28 ? 0.27 -19.531 -0.444 1 98.38 28 GLN B CA 1
ATOM 1941 C C . GLN B 1 28 ? 0.246 -20.141 -1.843 1 98.38 28 GLN B C 1
ATOM 1943 O O . GLN B 1 28 ? 1.006 -19.719 -2.721 1 98.38 28 GLN B O 1
ATOM 1948 N N . ARG B 1 29 ? -0.533 -21.156 -2.014 1 98.44 29 ARG B N 1
ATOM 1949 C CA . ARG B 1 29 ? -0.584 -21.859 -3.287 1 98.44 29 ARG B CA 1
ATOM 1950 C C . ARG B 1 29 ? -1.716 -21.328 -4.164 1 98.44 29 ARG B C 1
ATOM 1952 O O . ARG B 1 29 ? -2.723 -20.828 -3.652 1 98.44 29 ARG B O 1
ATOM 1959 N N . ALA B 1 30 ? -1.572 -21.453 -5.418 1 98.31 30 ALA B N 1
ATOM 1960 C CA . ALA B 1 30 ? -2.592 -21.047 -6.379 1 98.31 30 ALA B CA 1
ATOM 1961 C C . ALA B 1 30 ? -2.639 -22 -7.566 1 98.31 30 ALA B C 1
ATOM 1963 O O . ALA B 1 30 ? -1.658 -22.688 -7.855 1 98.31 30 ALA B O 1
ATOM 1964 N N . SER B 1 31 ? -3.705 -22.078 -8.164 1 98.12 31 SER B N 1
ATOM 1965 C CA . SER B 1 31 ? -3.908 -22.844 -9.383 1 98.12 31 SER B CA 1
ATOM 1966 C C . SER B 1 31 ? -4.492 -21.984 -10.5 1 98.12 31 SER B C 1
ATOM 1968 O O . SER B 1 31 ? -5.488 -21.297 -10.289 1 98.12 31 SER B O 1
ATOM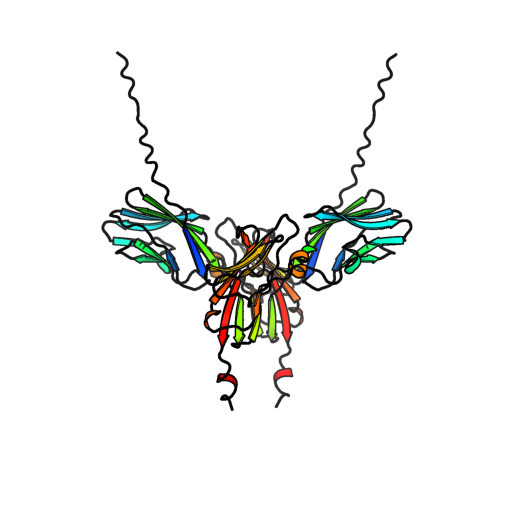 1970 N N . LEU B 1 32 ? -3.902 -21.984 -11.57 1 98.12 32 LEU B N 1
ATOM 1971 C CA . LEU B 1 32 ? -4.395 -21.297 -12.758 1 98.12 32 LEU B CA 1
ATOM 1972 C C . LEU B 1 32 ? -4.977 -22.281 -13.758 1 98.12 32 LEU B C 1
ATOM 1974 O O . LEU B 1 32 ? -4.25 -23.094 -14.336 1 98.12 32 LEU B O 1
ATOM 1978 N N . PRO B 1 33 ? -6.223 -22.203 -14 1 96.25 33 PRO B N 1
ATOM 1979 C CA . PRO B 1 33 ? -6.852 -23.188 -14.891 1 96.25 33 PRO B CA 1
ATOM 1980 C C . PRO B 1 33 ? -6.512 -22.953 -16.359 1 96.25 33 PRO B C 1
ATOM 1982 O O . PRO B 1 33 ? -6.227 -21.812 -16.75 1 96.25 33 PRO B O 1
ATOM 1985 N N . CYS B 1 34 ? -6.508 -23.984 -17.062 1 93.38 34 CYS B N 1
ATOM 1986 C CA . CYS B 1 34 ? -6.258 -23.922 -18.5 1 93.38 34 CYS B CA 1
ATOM 1987 C C . CYS B 1 34 ? -7.223 -24.828 -19.266 1 93.38 34 CYS B C 1
ATOM 1989 O O . CYS B 1 34 ? -8.055 -25.5 -18.656 1 93.38 34 CYS B O 1
ATOM 1991 N N . CYS B 1 35 ? -7.191 -24.703 -20.547 1 87.31 35 CYS B N 1
ATOM 1992 C CA . CYS B 1 35 ? -7.953 -25.594 -21.406 1 87.31 35 CYS B CA 1
ATOM 1993 C C . CYS B 1 35 ? -7.207 -26.906 -21.625 1 87.31 35 CYS B C 1
ATOM 1995 O O . CYS B 1 35 ? -6.035 -27.031 -21.266 1 87.31 35 CYS B O 1
ATOM 1997 N N . SER B 1 36 ? -7.941 -27.844 -22.047 1 85.12 36 SER B N 1
ATOM 1998 C CA . SER B 1 36 ? -7.332 -29.125 -22.375 1 85.12 36 SER B CA 1
ATOM 1999 C C . SER B 1 36 ? -7.023 -29.219 -23.859 1 85.12 36 SER B C 1
ATOM 2001 O O . SER B 1 36 ? -7.75 -28.656 -24.688 1 85.12 36 SER B O 1
ATOM 2003 N N . GLY B 1 37 ? -5.918 -29.844 -24.172 1 86.5 37 GLY B N 1
ATOM 2004 C CA . GLY B 1 37 ? -5.508 -30.062 -25.547 1 86.5 37 GLY B CA 1
ATOM 2005 C C . GLY B 1 37 ? -4.273 -30.938 -25.672 1 86.5 37 GLY B C 1
ATOM 2006 O O . GLY B 1 37 ? -3.668 -31.312 -24.672 1 86.5 37 GLY B O 1
ATOM 2007 N N . GLU B 1 38 ? -4.055 -31.281 -26.969 1 88.75 38 GLU B N 1
ATOM 2008 C CA . GLU B 1 38 ? -2.887 -32.125 -27.234 1 88.75 38 GLU B CA 1
ATOM 2009 C C . GLU B 1 38 ? -1.592 -31.344 -27.047 1 88.75 38 GLU B C 1
ATOM 2011 O O . GLU B 1 38 ? -0.585 -31.891 -26.594 1 88.75 38 GLU B O 1
ATOM 2016 N N . GLU B 1 39 ? -1.687 -30.078 -27.438 1 92.19 39 GLU B N 1
ATOM 2017 C CA . GLU B 1 39 ? -0.555 -29.172 -27.266 1 92.19 39 GLU B CA 1
ATOM 2018 C C . GLU B 1 39 ? -0.948 -27.953 -26.438 1 92.19 39 GLU B C 1
ATOM 2020 O O . GLU B 1 39 ? -1.831 -27.188 -26.828 1 92.19 39 GLU B O 1
ATOM 2025 N N . VAL B 1 40 ? -0.312 -27.828 -25.281 1 95.25 40 VAL B N 1
ATOM 2026 C CA . VAL B 1 40 ? -0.626 -26.719 -24.391 1 95.25 40 VAL B CA 1
ATOM 2027 C C . VAL B 1 40 ? 0.656 -25.984 -24.016 1 95.25 40 VAL B C 1
ATOM 2029 O O . VAL B 1 40 ? 1.669 -26.609 -23.688 1 95.25 40 VAL B O 1
ATOM 2032 N N . VAL B 1 41 ? 0.634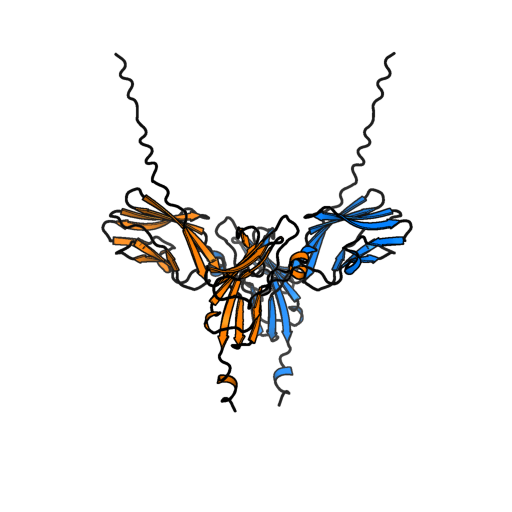 -24.656 -24.094 1 96.25 41 VAL B N 1
ATOM 2033 C CA . VAL B 1 41 ? 1.784 -23.828 -23.719 1 96.25 41 VAL B CA 1
ATOM 2034 C C . VAL B 1 41 ? 1.362 -22.781 -22.703 1 96.25 41 VAL B C 1
ATOM 2036 O O . VAL B 1 41 ? 0.358 -22.094 -22.891 1 96.25 41 VAL B O 1
ATOM 2039 N N . TRP B 1 42 ? 2.025 -22.719 -21.594 1 97.25 42 TRP B N 1
ATOM 2040 C CA . TRP B 1 42 ? 1.868 -21.656 -20.609 1 97.25 42 TRP B CA 1
ATOM 2041 C C . TRP B 1 42 ? 2.945 -20.594 -20.781 1 97.25 42 TRP B C 1
ATOM 2043 O O . TRP B 1 42 ? 4.137 -20.922 -20.859 1 97.25 42 TRP B O 1
ATOM 2053 N N . ARG B 1 43 ? 2.504 -19.344 -20.797 1 98 43 ARG B N 1
ATOM 2054 C CA . ARG B 1 43 ? 3.424 -18.219 -20.891 1 98 43 ARG B CA 1
ATOM 2055 C C . ARG B 1 43 ? 3.08 -17.141 -19.875 1 98 43 ARG B C 1
ATOM 2057 O O . ARG B 1 43 ? 1.911 -16.953 -19.531 1 98 43 ARG B O 1
ATOM 2064 N N . LYS B 1 44 ? 4.051 -16.547 -19.344 1 98 44 LYS B N 1
ATOM 2065 C CA . LYS B 1 44 ? 3.904 -15.258 -18.656 1 98 44 LYS B CA 1
ATOM 2066 C C . LYS B 1 44 ? 4.207 -14.094 -19.594 1 98 44 LYS B C 1
ATOM 2068 O O . LYS B 1 44 ? 5.285 -14.031 -20.172 1 98 44 LYS B O 1
ATOM 2073 N N . THR B 1 45 ? 3.24 -13.18 -19.688 1 97.44 45 THR B N 1
ATOM 2074 C CA . THR B 1 45 ? 3.373 -12.156 -20.719 1 97.44 45 THR B CA 1
ATOM 2075 C C . THR B 1 45 ? 3.594 -10.781 -20.094 1 97.44 45 THR B C 1
ATOM 2077 O O . THR B 1 45 ? 4.086 -9.867 -20.766 1 97.44 45 THR B O 1
ATOM 2080 N N . VAL B 1 46 ? 3.148 -10.648 -18.875 1 96.5 46 VAL B N 1
ATOM 2081 C CA . VAL B 1 46 ? 3.363 -9.422 -18.094 1 96.5 46 VAL B CA 1
ATOM 2082 C C . VAL B 1 46 ? 3.779 -9.773 -16.672 1 96.5 46 VAL B C 1
ATOM 2084 O O . VAL B 1 46 ? 3.168 -10.641 -16.047 1 96.5 46 VAL B O 1
ATOM 2087 N N . PRO B 1 47 ? 4.777 -9.047 -16.203 1 96.44 47 PRO B N 1
ATOM 2088 C CA . PRO B 1 47 ? 5.574 -7.965 -16.797 1 96.44 47 PRO B CA 1
ATOM 2089 C C . PRO B 1 47 ? 6.723 -8.477 -17.656 1 96.44 47 PRO B C 1
ATOM 2091 O O . PRO B 1 47 ? 7.434 -7.684 -18.281 1 96.44 47 PRO B O 1
ATOM 2094 N N . ILE B 1 48 ? 6.941 -9.766 -17.688 1 94.88 48 ILE B N 1
ATOM 2095 C CA . ILE B 1 48 ? 7.992 -10.352 -18.5 1 94.88 48 ILE B CA 1
ATOM 2096 C C . ILE B 1 48 ? 7.375 -11.227 -19.594 1 94.88 48 ILE B C 1
ATOM 2098 O O . ILE B 1 48 ? 6.184 -11.547 -19.531 1 94.88 48 ILE B O 1
ATOM 2102 N N . GLU B 1 49 ? 8.195 -11.594 -20.547 1 96.75 49 GLU B N 1
ATOM 2103 C CA . GLU B 1 49 ? 7.824 -12.57 -21.578 1 96.75 49 GLU B CA 1
ATOM 2104 C C . GLU B 1 49 ? 8.641 -13.852 -21.438 1 96.75 49 GLU B C 1
ATOM 2106 O O . GLU B 1 49 ? 9.844 -13.859 -21.688 1 96.75 49 GLU B O 1
ATOM 2111 N N . ALA B 1 50 ? 7.953 -14.867 -20.984 1 97.5 50 ALA B N 1
ATOM 2112 C CA . ALA B 1 50 ? 8.664 -16.125 -20.75 1 97.5 50 ALA B CA 1
ATOM 2113 C C . ALA B 1 50 ? 7.727 -17.312 -20.922 1 97.5 50 ALA B C 1
ATOM 2115 O O . ALA B 1 50 ? 6.539 -17.234 -20.609 1 97.5 50 ALA B O 1
ATOM 2116 N N . THR B 1 51 ? 8.242 -18.391 -21.438 1 98.19 51 THR B N 1
ATOM 2117 C CA . THR B 1 51 ? 7.512 -19.656 -21.438 1 98.19 51 THR B CA 1
ATOM 2118 C C . THR B 1 51 ? 7.621 -20.344 -20.094 1 98.19 51 THR B C 1
ATOM 2120 O O . THR B 1 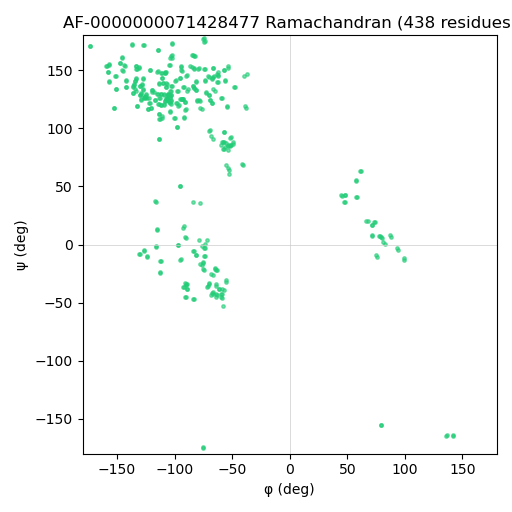51 ? 8.719 -20.562 -19.578 1 98.19 51 THR B O 1
ATOM 2123 N N . VAL B 1 52 ? 6.539 -20.641 -19.516 1 98.56 52 VAL B N 1
ATOM 2124 C CA . VAL B 1 52 ? 6.504 -21.234 -18.188 1 98.56 52 VAL B CA 1
ATOM 2125 C C . VAL B 1 52 ? 6.516 -22.766 -18.312 1 98.56 52 VAL B C 1
ATOM 2127 O O . VAL B 1 52 ? 7.293 -23.438 -17.641 1 98.56 52 VAL B O 1
ATOM 2130 N N . ALA B 1 53 ? 5.691 -23.266 -19.234 1 97.94 53 ALA B N 1
ATOM 2131 C CA . ALA B 1 53 ? 5.574 -24.719 -19.391 1 97.94 53 ALA B CA 1
ATOM 2132 C C . ALA B 1 53 ? 5.066 -25.078 -20.781 1 97.94 53 ALA B C 1
ATOM 2134 O O . ALA B 1 53 ? 4.434 -24.25 -21.453 1 97.94 53 ALA B O 1
ATOM 2135 N N . GLU B 1 54 ? 5.398 -26.25 -21.203 1 96.44 54 GLU B N 1
ATOM 2136 C CA . GLU B 1 54 ? 4.93 -26.844 -22.453 1 96.44 54 GLU B CA 1
ATOM 2137 C C . GLU B 1 54 ? 4.457 -28.281 -22.25 1 96.44 54 GLU B C 1
ATOM 2139 O O . GLU B 1 54 ? 5.117 -29.062 -21.562 1 96.44 54 GLU B O 1
ATOM 2144 N N . CYS B 1 55 ? 3.371 -28.516 -22.766 1 95.06 55 CYS B N 1
ATOM 2145 C CA . CYS B 1 55 ? 2.809 -29.859 -22.672 1 95.06 55 CYS B CA 1
ATOM 2146 C C . CYS B 1 55 ? 2.541 -30.438 -24.062 1 95.06 55 CYS B C 1
ATOM 2148 O O . CYS B 1 55 ? 1.919 -29.781 -24.906 1 95.06 55 CYS B O 1
ATOM 2150 N N . LEU B 1 56 ? 3.08 -31.609 -24.328 1 91.69 56 LEU B N 1
ATOM 2151 C CA . LEU B 1 56 ? 2.82 -32.375 -25.547 1 91.69 56 LEU B CA 1
ATOM 2152 C C . LEU B 1 56 ? 2.334 -33.781 -25.203 1 91.69 56 LEU B C 1
ATOM 2154 O O . LEU B 1 56 ? 3.014 -34.531 -24.484 1 91.69 56 LEU B O 1
ATOM 2158 N N . LYS B 1 57 ? 1.206 -34.219 -25.797 1 86.44 57 LYS B N 1
ATOM 2159 C CA . LYS B 1 57 ? 0.615 -35.531 -25.594 1 86.44 57 LYS B CA 1
ATOM 2160 C C . LYS B 1 57 ? 0.602 -35.906 -24.109 1 86.44 57 LYS B C 1
ATOM 2162 O O . LYS B 1 57 ? 1.052 -37 -23.734 1 86.44 57 LYS B O 1
ATOM 2167 N N . GLN B 1 58 ? 0.275 -35.031 -23.172 1 82.62 58 GLN B N 1
ATOM 2168 C CA . GLN B 1 58 ? 0.039 -35.188 -21.75 1 82.62 58 GLN B CA 1
ATOM 2169 C C . GLN B 1 58 ? 1.353 -35.219 -20.969 1 82.62 58 GLN B C 1
ATOM 2171 O O . GLN B 1 58 ? 1.37 -35.531 -19.781 1 82.62 58 GLN B O 1
ATOM 2176 N N . LYS B 1 59 ? 2.459 -35.062 -21.609 1 92.12 59 LYS B N 1
ATOM 2177 C CA . LYS B 1 59 ? 3.736 -34.875 -20.938 1 92.12 59 LYS B CA 1
ATOM 2178 C C . LYS B 1 59 ? 4.09 -33.406 -20.844 1 92.12 59 LYS B C 1
ATOM 2180 O O . LYS B 1 59 ? 4.16 -32.719 -21.859 1 92.12 59 LYS B O 1
ATOM 2185 N N . CYS B 1 60 ? 4.23 -32.938 -19.641 1 95.5 60 CYS B N 1
ATOM 2186 C CA . CYS B 1 60 ? 4.449 -31.5 -19.453 1 95.5 60 CYS B CA 1
ATOM 2187 C C . CYS B 1 60 ? 5.844 -31.234 -18.891 1 95.5 60 CYS B C 1
ATOM 2189 O O . CYS B 1 60 ? 6.32 -31.969 -18.031 1 95.5 60 CYS B O 1
ATOM 2191 N N . ILE B 1 61 ? 6.508 -30.203 -19.406 1 97.06 61 ILE B N 1
ATOM 2192 C CA . ILE B 1 61 ? 7.809 -29.75 -18.922 1 97.06 61 ILE B CA 1
ATOM 2193 C C . ILE B 1 61 ? 7.715 -28.297 -18.469 1 97.06 61 ILE B C 1
ATOM 2195 O O . ILE B 1 61 ? 7.309 -27.422 -19.234 1 97.06 61 ILE B O 1
ATOM 2199 N N . VAL B 1 62 ? 8.016 -28.016 -17.297 1 98.06 62 VAL B N 1
ATOM 2200 C CA . VAL B 1 62 ? 8.109 -26.656 -16.781 1 98.06 62 VAL B CA 1
ATOM 2201 C C . VAL B 1 62 ? 9.516 -26.109 -16.984 1 98.06 62 VAL B C 1
ATOM 2203 O O . VAL B 1 62 ? 10.5 -26.797 -16.703 1 98.06 62 VAL B O 1
ATOM 2206 N N . LYS B 1 63 ? 9.625 -24.953 -17.484 1 97.88 63 LYS B N 1
ATOM 2207 C CA . LYS B 1 63 ? 10.906 -24.359 -17.859 1 97.88 63 LYS B CA 1
ATOM 2208 C C . LYS B 1 63 ? 11.578 -23.688 -16.656 1 97.88 63 LYS B C 1
ATOM 2210 O O . LYS B 1 63 ? 10.898 -23.266 -15.727 1 97.88 63 LYS B O 1
ATOM 2215 N N . ASP B 1 64 ? 12.93 -23.641 -16.734 1 94.62 64 ASP B N 1
ATOM 2216 C CA . ASP B 1 64 ? 13.656 -22.812 -15.773 1 94.62 64 ASP B CA 1
ATOM 2217 C C . ASP B 1 64 ? 13.344 -21.344 -15.977 1 94.62 64 ASP B C 1
ATOM 2219 O O . ASP B 1 64 ? 13.211 -20.875 -17.109 1 94.62 64 ASP B O 1
ATOM 2223 N N . PRO B 1 65 ? 13.281 -20.562 -14.891 1 93 65 PRO B N 1
ATOM 2224 C CA . PRO B 1 65 ? 13.484 -20.922 -13.484 1 93 65 PRO B CA 1
ATOM 2225 C C . PRO B 1 65 ? 12.188 -21.297 -12.781 1 93 65 PRO B C 1
ATOM 2227 O O . PRO B 1 65 ? 12.148 -21.375 -11.547 1 93 65 PRO B O 1
ATOM 2230 N N . PHE B 1 66 ? 11.133 -21.578 -13.531 1 97.06 66 PHE B N 1
ATOM 2231 C CA . PHE B 1 66 ? 9.797 -21.797 -12.977 1 97.06 66 PHE B CA 1
ATOM 2232 C C . PHE B 1 66 ? 9.68 -23.188 -12.367 1 97.06 66 PHE B C 1
ATOM 2234 O O . PHE B 1 66 ? 8.812 -23.422 -11.523 1 97.06 66 PHE B O 1
ATOM 2241 N N . ARG B 1 67 ? 10.531 -24.062 -12.672 1 95.81 67 ARG B N 1
ATOM 2242 C CA . ARG B 1 67 ? 10.445 -25.469 -12.273 1 95.81 67 ARG B CA 1
ATOM 2243 C C . ARG B 1 67 ? 10.523 -25.625 -10.758 1 95.81 67 ARG B C 1
ATOM 2245 O O . ARG B 1 67 ? 10.07 -26.625 -10.203 1 95.81 67 ARG B O 1
ATOM 2252 N N . GLU B 1 68 ? 11.094 -24.625 -10.07 1 94.75 68 GLU B N 1
ATOM 2253 C CA . GLU B 1 68 ? 11.281 -24.734 -8.625 1 94.75 68 GLU B CA 1
ATOM 2254 C C . GLU B 1 68 ? 9.945 -24.656 -7.891 1 94.75 68 GLU B C 1
ATOM 2256 O O . GLU B 1 68 ? 9.75 -25.344 -6.883 1 94.75 68 GLU B O 1
ATOM 2261 N N . ARG B 1 69 ? 9.016 -23.859 -8.477 1 97.56 69 ARG B N 1
ATOM 2262 C CA . ARG B 1 69 ? 7.824 -23.609 -7.676 1 97.56 69 ARG B CA 1
ATOM 2263 C C . ARG B 1 69 ? 6.559 -23.859 -8.484 1 97.56 69 ARG B C 1
ATOM 2265 O O . ARG B 1 69 ? 5.457 -23.875 -7.938 1 97.56 69 ARG B O 1
ATOM 2272 N N . PHE B 1 70 ? 6.691 -24.094 -9.812 1 98.31 70 PHE B N 1
ATOM 2273 C CA . PHE B 1 70 ? 5.535 -24.328 -10.664 1 98.31 70 PHE B CA 1
ATOM 2274 C C . PHE B 1 70 ? 5.461 -25.781 -11.086 1 98.31 70 PHE B C 1
ATOM 2276 O O . PHE B 1 70 ? 6.496 -26.438 -11.25 1 98.31 70 PHE B O 1
ATOM 2283 N N . SER B 1 71 ? 4.297 -26.266 -11.258 1 97.81 71 SER B N 1
ATOM 2284 C CA . SER B 1 71 ? 4.016 -27.578 -11.836 1 97.81 71 SER B CA 1
ATOM 2285 C C . 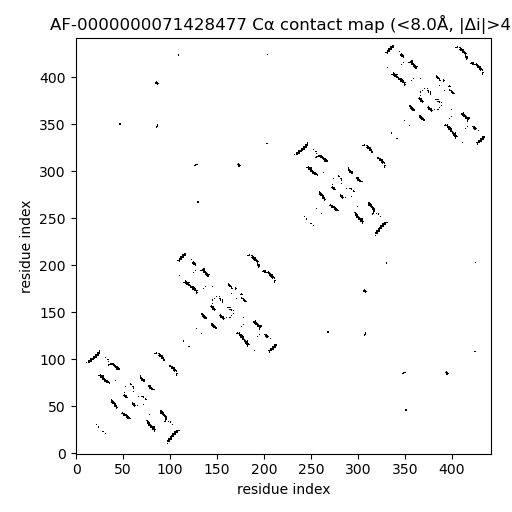SER B 1 71 ? 2.73 -27.547 -12.656 1 97.81 71 SER B C 1
ATOM 2287 O O . SER B 1 71 ? 1.928 -26.625 -12.539 1 97.81 71 SER B O 1
ATOM 2289 N N . VAL B 1 72 ? 2.574 -28.516 -13.508 1 96.75 72 VAL B N 1
ATOM 2290 C CA . VAL B 1 72 ? 1.389 -28.594 -14.359 1 96.75 72 VAL B CA 1
ATOM 2291 C C . VAL B 1 72 ? 0.633 -29.891 -14.078 1 96.75 72 VAL B C 1
ATOM 2293 O O . VAL B 1 72 ? 1.241 -30.953 -13.945 1 96.75 72 VAL B O 1
ATOM 2296 N N . ASN B 1 73 ? -0.646 -29.719 -13.883 1 93.94 73 ASN B N 1
ATOM 2297 C CA . ASN B 1 73 ? -1.492 -30.906 -13.859 1 93.94 73 ASN B CA 1
ATOM 2298 C C . ASN B 1 73 ? -1.603 -31.547 -15.242 1 93.94 73 ASN B C 1
ATOM 2300 O O . ASN B 1 73 ? -2.078 -30.906 -16.188 1 93.94 73 ASN B O 1
ATOM 2304 N N . GLU B 1 74 ? -1.284 -32.75 -15.367 1 90 74 GLU B N 1
ATOM 2305 C CA . GLU B 1 74 ? -1.19 -33.375 -16.688 1 90 74 GLU B CA 1
ATOM 2306 C C . GLU B 1 74 ? -2.574 -33.656 -17.266 1 90 74 GLU B C 1
ATOM 2308 O O . GLU B 1 74 ? -2.73 -33.812 -18.469 1 90 74 GLU B O 1
ATOM 2313 N N . LYS B 1 75 ? -3.541 -33.719 -16.469 1 87.44 75 LYS B N 1
ATOM 2314 C CA . LYS B 1 75 ? -4.887 -34.062 -16.922 1 87.44 75 LYS B CA 1
ATOM 2315 C C . LYS B 1 75 ? -5.605 -32.812 -17.453 1 87.44 75 LYS B C 1
ATOM 2317 O O . LYS B 1 75 ? -6.102 -32.812 -18.594 1 87.44 75 LYS B O 1
ATOM 2322 N N . ASN B 1 76 ? -5.547 -31.703 -16.719 1 91.31 76 ASN B N 1
ATOM 2323 C CA . ASN B 1 76 ? -6.324 -30.531 -17.125 1 91.31 76 ASN B CA 1
ATOM 2324 C C . ASN B 1 76 ? -5.422 -29.359 -17.484 1 91.31 76 ASN B C 1
ATOM 2326 O O . ASN B 1 76 ? -5.91 -28.266 -17.812 1 91.31 76 ASN B O 1
ATOM 2330 N N . HIS B 1 77 ? -4.105 -29.562 -17.344 1 94.75 77 HIS B N 1
ATOM 2331 C CA . HIS B 1 77 ? -3.072 -28.625 -17.766 1 94.75 77 HIS B CA 1
ATOM 2332 C C . HIS B 1 77 ? -3.117 -27.344 -16.938 1 94.75 77 HIS B C 1
ATOM 2334 O O . HIS B 1 77 ? -2.594 -26.312 -17.344 1 94.75 77 HIS B O 1
ATOM 2340 N N . SER B 1 78 ? -3.734 -27.453 -15.781 1 96.19 78 SER B N 1
ATOM 2341 C CA . SER B 1 78 ? -3.68 -26.312 -14.859 1 96.19 78 SER B CA 1
ATOM 2342 C C . SER B 1 78 ? -2.264 -26.094 -14.336 1 96.19 78 SER B C 1
ATOM 2344 O O . SER B 1 78 ? -1.521 -27.062 -14.117 1 96.19 78 SER B O 1
ATOM 2346 N N . LEU B 1 79 ? -1.964 -24.875 -14.203 1 97.94 79 LEU B N 1
ATOM 2347 C CA . LEU B 1 79 ? -0.66 -24.5 -13.672 1 97.94 79 LEU B CA 1
ATOM 2348 C C . LEU B 1 79 ? -0.728 -24.297 -12.156 1 97.94 79 LEU B C 1
ATOM 2350 O O . LEU B 1 79 ? -1.54 -23.516 -11.664 1 97.94 79 LEU B O 1
ATOM 2354 N N . PHE B 1 80 ? 0.116 -25 -11.422 1 98.31 80 PHE B N 1
ATOM 2355 C CA . PHE B 1 80 ? 0.155 -24.922 -9.969 1 98.31 80 PHE B CA 1
ATOM 2356 C C . PHE B 1 80 ? 1.374 -24.141 -9.5 1 98.31 80 PHE B C 1
ATOM 2358 O O . PHE B 1 80 ? 2.486 -24.359 -9.984 1 98.31 80 PHE B O 1
ATOM 2365 N N . LEU B 1 81 ? 1.149 -23.172 -8.664 1 98.44 81 LEU B N 1
ATOM 2366 C CA . LEU B 1 81 ? 2.184 -22.344 -8.055 1 98.44 81 LEU B CA 1
ATOM 2367 C C . LEU B 1 81 ? 2.252 -22.578 -6.551 1 98.44 81 LEU B C 1
ATOM 2369 O O . LEU B 1 81 ? 1.25 -22.438 -5.848 1 98.44 81 LEU B O 1
ATOM 2373 N N . ASN B 1 82 ? 3.455 -23.016 -6.035 1 98 82 ASN B N 1
ATOM 2374 C CA . ASN B 1 82 ? 3.6 -23.281 -4.605 1 98 82 ASN B CA 1
ATOM 2375 C C . ASN B 1 82 ? 5.043 -23.094 -4.145 1 98 82 ASN B C 1
ATOM 2377 O O . ASN B 1 82 ? 5.918 -23.891 -4.492 1 98 82 ASN B O 1
ATOM 2381 N N . PRO B 1 83 ? 5.352 -22.125 -3.223 1 98.25 83 PRO B N 1
ATOM 2382 C CA . PRO B 1 83 ? 4.453 -21.047 -2.822 1 98.25 83 PRO B CA 1
ATOM 2383 C C . PRO B 1 83 ? 4.52 -19.844 -3.764 1 98.25 83 PRO B C 1
ATOM 2385 O O . PRO B 1 83 ? 5.465 -19.719 -4.543 1 98.25 83 PRO B O 1
ATOM 2388 N N . ALA B 1 84 ? 3.533 -19.031 -3.664 1 98.69 84 ALA B N 1
ATOM 2389 C CA . ALA B 1 84 ? 3.527 -17.812 -4.461 1 98.69 84 ALA B CA 1
ATOM 2390 C C . ALA B 1 84 ? 4.543 -16.812 -3.922 1 98.69 84 ALA B C 1
ATOM 2392 O O . ALA B 1 84 ? 4.621 -16.578 -2.711 1 98.69 84 ALA B O 1
ATOM 2393 N N . LYS B 1 85 ? 5.352 -16.281 -4.809 1 98.44 85 LYS B N 1
ATOM 2394 C CA . LYS B 1 85 ? 6.199 -15.133 -4.531 1 98.44 85 LYS B CA 1
ATOM 2395 C C . LYS B 1 85 ? 5.617 -13.859 -5.145 1 98.44 85 LYS B C 1
ATOM 2397 O O . LYS B 1 85 ? 4.762 -13.93 -6.031 1 98.44 85 LYS B O 1
ATOM 2402 N N . TYR B 1 86 ? 6.078 -12.773 -4.676 1 98.62 86 TYR B N 1
ATOM 2403 C CA . TYR B 1 86 ? 5.461 -11.531 -5.117 1 98.62 86 TYR B CA 1
ATOM 2404 C C . TYR B 1 86 ? 5.617 -11.344 -6.621 1 98.62 86 TYR B C 1
ATOM 2406 O O . TYR B 1 86 ? 4.68 -10.922 -7.301 1 98.62 86 TYR B O 1
ATOM 2414 N N . ASN B 1 87 ? 6.742 -11.703 -7.18 1 98.12 87 ASN B N 1
ATOM 2415 C CA . ASN B 1 87 ? 7.043 -11.523 -8.594 1 98.12 87 ASN B CA 1
ATOM 2416 C C . ASN B 1 87 ? 6.27 -12.508 -9.469 1 98.12 87 ASN B C 1
ATOM 2418 O O . ASN B 1 87 ? 6.344 -12.445 -10.695 1 98.12 87 ASN B O 1
ATOM 2422 N N . ASP B 1 88 ? 5.551 -13.344 -8.844 1 98.44 88 ASP B N 1
ATOM 2423 C CA . ASP B 1 88 ? 4.707 -14.219 -9.648 1 98.44 88 ASP B CA 1
ATOM 2424 C C . ASP B 1 88 ? 3.486 -13.469 -10.18 1 98.44 88 ASP B C 1
ATOM 2426 O O . ASP B 1 88 ? 2.795 -13.953 -11.078 1 98.44 88 ASP B O 1
ATOM 2430 N N . LEU B 1 89 ? 3.164 -12.297 -9.633 1 98.5 89 LEU B N 1
ATOM 2431 C CA . LEU B 1 89 ? 2.061 -11.484 -10.133 1 98.5 89 LEU B CA 1
ATOM 2432 C C . LEU B 1 89 ? 2.248 -11.164 -11.617 1 98.5 89 LEU B C 1
ATOM 2434 O O . LEU B 1 89 ? 3.379 -11.102 -12.102 1 98.5 89 LEU B O 1
ATOM 2438 N N . GLY B 1 90 ? 1.107 -11.008 -12.312 1 97.94 90 GLY B N 1
ATOM 2439 C CA . GLY B 1 90 ? 1.182 -10.656 -13.719 1 97.94 90 GLY B CA 1
ATOM 2440 C C . GLY B 1 90 ? 0.134 -11.359 -14.562 1 97.94 90 GLY B C 1
ATOM 2441 O O . GLY B 1 90 ? -0.876 -11.836 -14.039 1 97.94 90 GLY B O 1
ATOM 2442 N N . GLN B 1 91 ? 0.4 -11.305 -15.828 1 98 91 GLN B N 1
ATOM 2443 C CA . GLN B 1 91 ? -0.521 -11.914 -16.781 1 98 91 GLN B CA 1
ATOM 2444 C C . GLN B 1 91 ? 0.037 -13.227 -17.328 1 98 91 GLN B C 1
ATOM 2446 O O . GLN B 1 91 ? 1.19 -13.289 -17.75 1 98 91 GLN B O 1
ATOM 2451 N N . TYR B 1 92 ? -0.731 -14.258 -17.266 1 98.06 92 TYR B N 1
ATOM 2452 C CA . TYR B 1 92 ? -0.405 -15.57 -17.812 1 98.06 92 TYR B CA 1
ATOM 2453 C C . TYR B 1 92 ? -1.347 -15.938 -18.953 1 98.06 92 TYR B C 1
ATOM 2455 O O . TYR B 1 92 ? -2.506 -15.523 -18.969 1 98.06 92 TYR B O 1
ATOM 2463 N N . GLU B 1 93 ? -0.775 -16.688 -19.844 1 97 93 GLU B N 1
ATOM 2464 C CA . GLU B 1 93 ? -1.556 -17.156 -20.984 1 97 93 GLU B CA 1
ATOM 2465 C C . GLU B 1 93 ? -1.402 -18.672 -21.172 1 97 93 GLU B C 1
ATOM 2467 O O . GLU B 1 93 ? -0.29 -19.203 -21.109 1 97 93 GLU B O 1
ATOM 2472 N N . CYS B 1 94 ? -2.461 -19.297 -21.266 1 95.94 94 CYS B N 1
ATOM 2473 C CA . CYS B 1 94 ? -2.477 -20.703 -21.656 1 95.94 94 CYS B CA 1
ATOM 2474 C C . CYS B 1 94 ? -3.023 -20.859 -23.062 1 95.94 94 CYS B C 1
ATOM 2476 O O . CYS B 1 94 ? -4.117 -20.391 -23.375 1 95.94 94 CYS B O 1
ATOM 2478 N N . SER B 1 95 ? -2.289 -21.453 -23.938 1 93.56 95 SER B N 1
ATOM 2479 C CA . SER B 1 95 ? -2.695 -21.719 -25.312 1 93.56 95 SER B CA 1
ATOM 2480 C C . SER B 1 95 ? -2.943 -23.203 -25.547 1 93.56 95 SER B C 1
ATOM 2482 O O . SER B 1 95 ? -2.07 -24.031 -25.281 1 93.56 95 SER B O 1
ATOM 2484 N N . CYS B 1 96 ? -4.172 -23.5 -25.938 1 88.75 96 CYS B N 1
ATOM 2485 C CA . CYS B 1 96 ? -4.512 -24.891 -26.266 1 88.75 96 CYS B CA 1
ATOM 2486 C C . CYS B 1 96 ? -5.266 -24.969 -27.594 1 88.75 96 CYS B C 1
ATOM 2488 O O . CYS B 1 96 ? -6.379 -24.453 -27.703 1 88.75 96 CYS B O 1
ATOM 2490 N N . ASP B 1 97 ? -4.691 -25.672 -28.547 1 80.62 97 ASP B N 1
ATOM 2491 C CA . ASP B 1 97 ? -5.332 -25.953 -29.828 1 80.62 97 ASP B CA 1
ATOM 2492 C C . ASP B 1 97 ? -5.934 -24.688 -30.438 1 80.62 97 ASP B C 1
ATOM 2494 O O . ASP B 1 97 ? -7.09 -24.703 -30.875 1 80.62 97 ASP B O 1
ATOM 2498 N N . GLY B 1 98 ? -5.324 -23.562 -30.297 1 79.5 98 GLY B N 1
ATOM 2499 C CA . GLY B 1 98 ? -5.754 -22.328 -30.922 1 79.5 98 GLY B CA 1
ATOM 2500 C C . GLY B 1 98 ? -6.539 -21.422 -30 1 79.5 98 GLY B C 1
ATOM 2501 O O . GLY B 1 98 ? -6.875 -20.281 -30.359 1 79.5 98 GLY B O 1
ATOM 2502 N N . PHE B 1 99 ? -6.934 -21.938 -28.875 1 87.19 99 PHE B N 1
ATOM 2503 C CA . PHE B 1 99 ? -7.637 -21.141 -27.875 1 87.19 99 PHE B CA 1
ATOM 2504 C C . PHE B 1 99 ? -6.656 -20.562 -26.875 1 87.19 99 PHE B C 1
ATOM 2506 O O . PHE B 1 99 ? -5.691 -21.219 -26.484 1 87.19 99 PHE B O 1
ATOM 2513 N N . ILE B 1 100 ? -6.852 -19.328 -26.578 1 92.62 100 ILE B N 1
ATOM 2514 C CA . ILE B 1 100 ? -5.98 -18.672 -25.609 1 92.62 100 ILE B CA 1
ATOM 2515 C C . ILE B 1 100 ? -6.801 -18.234 -24.391 1 92.62 100 ILE B C 1
ATOM 2517 O O . ILE B 1 100 ? -7.836 -17.578 -24.547 1 92.62 100 ILE B O 1
ATOM 2521 N N . LYS B 1 101 ? -6.391 -18.656 -23.312 1 94.06 101 LYS B N 1
ATOM 2522 C CA . LYS B 1 101 ? -6.965 -18.203 -22.047 1 94.06 101 LYS B CA 1
ATOM 2523 C C . LYS B 1 101 ? -6.012 -17.25 -21.312 1 94.06 101 LYS B C 1
ATOM 2525 O O . LYS B 1 101 ? -4.84 -17.578 -21.125 1 94.06 101 LYS B O 1
ATOM 2530 N N . LEU B 1 102 ? -6.453 -16.094 -20.953 1 96.31 102 LEU B N 1
ATOM 2531 C CA . LEU B 1 102 ? -5.664 -15.102 -20.234 1 96.31 102 LEU B CA 1
ATOM 2532 C C . LEU B 1 102 ? -6.047 -15.055 -18.766 1 96.31 102 LEU B C 1
ATOM 2534 O O . LEU B 1 102 ? -7.234 -15.07 -18.422 1 96.31 102 LEU B O 1
ATOM 2538 N N . ILE B 1 103 ? -5.066 -15.078 -17.938 1 97.62 103 ILE B N 1
ATOM 2539 C CA . ILE B 1 103 ? -5.301 -15.008 -16.5 1 97.62 103 ILE B CA 1
ATOM 2540 C C . ILE B 1 103 ? -4.422 -13.922 -15.883 1 97.62 103 ILE B C 1
ATOM 2542 O O . ILE B 1 103 ? -3.209 -13.891 -16.109 1 97.62 103 ILE B O 1
ATOM 2546 N N . LYS B 1 104 ? -4.992 -13.008 -15.211 1 97.81 104 LYS B N 1
ATOM 2547 C CA . LYS B 1 104 ? -4.254 -12.062 -14.383 1 97.81 104 LYS B CA 1
ATOM 2548 C C . LYS B 1 104 ? -4.098 -12.586 -12.953 1 97.81 104 LYS B C 1
ATOM 2550 O O . LYS B 1 104 ? -5.086 -12.828 -12.266 1 97.81 104 LYS B O 1
ATOM 2555 N N . LEU B 1 105 ? -2.895 -12.812 -12.57 1 98.44 105 LEU B N 1
ATOM 2556 C CA . LEU B 1 105 ? -2.615 -13.266 -11.211 1 98.44 105 LEU B CA 1
ATOM 2557 C C . LEU B 1 105 ? -2.188 -12.102 -10.328 1 98.44 105 LEU B C 1
ATOM 2559 O O . LEU B 1 105 ? -1.213 -11.414 -10.625 1 98.44 105 LEU B O 1
ATOM 2563 N N . ASP B 1 106 ? -2.889 -11.859 -9.258 1 97.81 106 ASP B N 1
ATOM 2564 C CA . ASP B 1 106 ? -2.533 -10.867 -8.242 1 97.81 106 ASP B CA 1
ATOM 2565 C C . ASP B 1 106 ? -2.002 -11.539 -6.98 1 97.81 106 ASP B C 1
ATOM 2567 O O . ASP B 1 106 ? -2.6 -12.492 -6.48 1 97.81 106 ASP B O 1
ATOM 2571 N N . VAL B 1 107 ? -0.91 -11.133 -6.516 1 98.69 107 VAL B N 1
ATOM 2572 C CA . VAL B 1 107 ? -0.351 -11.602 -5.254 1 98.69 107 VAL B CA 1
ATOM 2573 C C . VAL B 1 107 ? -0.561 -10.547 -4.168 1 98.69 107 VAL B C 1
ATOM 2575 O O . VAL B 1 107 ? -0.065 -9.422 -4.281 1 98.69 107 VAL B O 1
ATOM 2578 N N . VAL B 1 108 ? -1.226 -10.891 -3.125 1 98.5 108 VAL B N 1
ATOM 2579 C CA . VAL B 1 108 ? -1.625 -9.938 -2.098 1 98.5 108 VAL B CA 1
ATOM 2580 C C . VAL B 1 108 ? -0.849 -10.203 -0.811 1 98.5 108 VAL B C 1
ATOM 2582 O O . VAL B 1 108 ? -0.552 -11.352 -0.485 1 98.5 108 VAL B O 1
ATOM 2585 N N . VAL B 1 109 ? -0.485 -9.117 -0.1 1 98.62 109 VAL B N 1
ATOM 2586 C CA . VAL B 1 109 ? 0.181 -9.156 1.197 1 98.62 109 VAL B CA 1
ATOM 2587 C C . VAL B 1 109 ? -0.746 -8.594 2.273 1 98.62 109 VAL B C 1
ATOM 2589 O O . VAL B 1 109 ? -0.696 -7.402 2.58 1 98.62 109 VAL B O 1
ATOM 2592 N N . PRO B 1 110 ? -1.502 -9.391 2.873 1 98.69 110 PRO B N 1
ATOM 2593 C CA . PRO B 1 110 ? -2.471 -8.883 3.844 1 98.69 110 PRO B CA 1
ATOM 2594 C C . PRO B 1 110 ? -1.858 -8.656 5.227 1 98.69 110 PRO B C 1
ATOM 2596 O O . PRO B 1 110 ? -0.88 -9.312 5.586 1 98.69 110 PRO B O 1
ATOM 2599 N N . MET B 1 111 ? -2.402 -7.711 5.941 1 97.94 111 MET B N 1
ATOM 2600 C CA . MET B 1 111 ? -2.146 -7.582 7.371 1 97.94 111 MET B CA 1
ATOM 2601 C C . MET B 1 111 ? -3.012 -8.547 8.172 1 97.94 111 MET B C 1
ATOM 2603 O O . MET B 1 111 ? -4.215 -8.656 7.93 1 97.94 111 MET B O 1
ATOM 2607 N N . ASN B 1 112 ? -2.412 -9.25 9.102 1 97.62 112 ASN B N 1
ATOM 2608 C CA . ASN B 1 112 ? -3.166 -10.188 9.922 1 97.62 112 ASN B CA 1
ATOM 2609 C C . ASN B 1 112 ? -3.846 -9.484 11.094 1 97.62 112 ASN B C 1
ATOM 2611 O O . ASN B 1 112 ? -3.238 -8.633 11.758 1 97.62 112 ASN B O 1
ATOM 2615 N N . MET B 1 113 ? -5.07 -9.805 11.305 1 97.81 113 MET B N 1
ATOM 2616 C CA . MET B 1 113 ? -5.816 -9.281 12.445 1 97.81 113 MET B CA 1
ATOM 2617 C C . MET B 1 113 ? -6.637 -10.383 13.117 1 97.81 113 MET B C 1
ATOM 2619 O O . MET B 1 113 ? -7.328 -11.148 12.438 1 97.81 113 MET B O 1
ATOM 2623 N N . THR B 1 114 ? -6.547 -10.516 14.375 1 97.81 114 THR B N 1
ATOM 2624 C CA . THR B 1 114 ? -7.344 -11.461 15.148 1 97.81 114 THR B CA 1
ATOM 2625 C C . THR B 1 114 ? -8.469 -10.742 15.883 1 97.81 114 THR B C 1
ATOM 2627 O O . THR B 1 114 ? -8.234 -9.75 16.578 1 97.81 114 THR B O 1
ATOM 2630 N N . VAL B 1 115 ? -9.633 -11.219 15.727 1 97.81 115 VAL B N 1
ATOM 2631 C CA . VAL B 1 115 ? -10.812 -10.594 16.312 1 97.81 115 VAL B CA 1
ATOM 2632 C C . VAL B 1 115 ? -11.609 -11.633 17.109 1 97.81 115 VAL B C 1
ATOM 2634 O O . VAL B 1 115 ? -11.711 -12.789 16.703 1 97.81 115 VAL B O 1
ATOM 2637 N N . GLU B 1 116 ? -12.141 -11.195 18.188 1 97.06 116 GLU B N 1
ATOM 2638 C CA . GLU B 1 116 ? -13 -12.086 18.969 1 97.06 116 GLU B CA 1
ATOM 2639 C C . GLU B 1 116 ? -14.414 -12.141 18.391 1 97.06 116 GLU B C 1
ATOM 2641 O O . GLU B 1 116 ? -14.969 -11.109 18 1 97.06 116 GLU B O 1
ATOM 2646 N N . GLU B 1 117 ? -14.93 -13.312 18.422 1 96.88 117 GLU B N 1
ATOM 2647 C CA . GLU B 1 117 ? -16.297 -13.484 17.969 1 96.88 117 GLU B CA 1
ATOM 2648 C C . GLU B 1 117 ? -17.266 -12.578 18.734 1 96.88 117 GLU B C 1
ATOM 2650 O O . GLU B 1 117 ? -17.078 -12.352 19.938 1 96.88 117 GLU B O 1
ATOM 2655 N N . LEU B 1 118 ? -18.234 -12.023 18.016 1 96.44 118 LEU B N 1
ATOM 2656 C CA . LEU B 1 118 ? -19.281 -11.141 18.516 1 96.44 118 LEU B CA 1
ATOM 2657 C C . LEU B 1 118 ? -18.734 -9.742 18.797 1 96.44 118 LEU B C 1
ATOM 2659 O O . LEU B 1 118 ? -19.5 -8.82 19.094 1 96.44 118 LEU B O 1
ATOM 2663 N N . GLY B 1 119 ? -17.453 -9.633 18.734 1 96.62 119 GLY B N 1
ATOM 2664 C CA . GLY B 1 119 ? -16.859 -8.312 18.859 1 96.62 119 GLY B CA 1
ATOM 2665 C C . GLY B 1 119 ? -17.031 -7.473 17.594 1 96.62 119 GLY B C 1
ATOM 2666 O O . GLY B 1 119 ? -17.672 -7.898 16.641 1 96.62 119 GLY B O 1
ATOM 2667 N N . ASN B 1 120 ? -16.562 -6.234 17.672 1 97.94 120 ASN B N 1
ATOM 2668 C CA . ASN B 1 120 ? -16.5 -5.324 16.531 1 97.94 120 ASN B CA 1
ATOM 2669 C C . ASN B 1 120 ? -15.078 -5.117 16.047 1 97.94 120 ASN B C 1
ATOM 2671 O O . ASN B 1 120 ? -14.125 -5.234 16.812 1 97.94 120 ASN B O 1
ATOM 2675 N N . VAL B 1 121 ? -15 -4.906 14.812 1 98.25 121 VAL B N 1
ATOM 2676 C CA . VAL B 1 121 ? -13.664 -4.645 14.273 1 98.25 121 VAL B CA 1
ATOM 2677 C C . VAL B 1 121 ? -13.75 -3.582 13.18 1 98.25 121 VAL B C 1
ATOM 2679 O O . VAL B 1 121 ? -14.727 -3.527 12.43 1 98.25 121 VAL B O 1
ATOM 2682 N N . THR B 1 122 ? -12.789 -2.715 13.141 1 98.69 122 THR B N 1
ATOM 2683 C CA . THR B 1 122 ? -12.617 -1.761 12.055 1 98.69 122 THR B CA 1
ATOM 2684 C C . THR B 1 122 ? -11.336 -2.059 11.273 1 98.69 122 THR B C 1
ATOM 2686 O O . THR B 1 122 ? -10.266 -2.197 11.859 1 98.69 122 THR B O 1
ATOM 2689 N N . LEU B 1 123 ? -11.414 -2.221 10 1 98.75 123 LEU B N 1
ATOM 2690 C CA . LEU B 1 123 ? -10.281 -2.404 9.094 1 98.75 123 LEU B CA 1
ATOM 2691 C C . LEU B 1 123 ? -9.898 -1.086 8.43 1 98.75 123 LEU B C 1
ATOM 2693 O O . LEU B 1 123 ? -10.562 -0.642 7.492 1 98.75 123 LEU B O 1
ATOM 2697 N N . PRO B 1 124 ? -8.852 -0.473 8.93 1 98.69 124 PRO B N 1
ATOM 2698 C CA . PRO B 1 124 ? -8.477 0.826 8.367 1 98.69 124 PRO B CA 1
ATOM 2699 C C . PRO B 1 124 ? -8.078 0.739 6.898 1 98.69 124 PRO B C 1
ATOM 2701 O O . PRO B 1 124 ? -7.426 -0.226 6.484 1 98.69 124 PRO B O 1
ATOM 2704 N N . CYS B 1 125 ? -8.477 1.667 6.129 1 98.81 125 CYS B N 1
ATOM 2705 C CA . CYS B 1 125 ? -8.133 1.848 4.727 1 98.81 125 CYS B CA 1
ATOM 2706 C C . CYS B 1 125 ? -8.312 3.301 4.301 1 98.81 125 CYS B C 1
ATOM 2708 O O . CYS B 1 125 ? -9.266 3.961 4.727 1 98.81 125 CYS B O 1
ATOM 2710 N N . TYR B 1 126 ? -7.395 3.783 3.498 1 98.75 126 TYR B N 1
ATOM 2711 C CA . TYR B 1 126 ? -7.41 5.184 3.088 1 98.75 126 TYR B CA 1
ATOM 2712 C C . TYR B 1 126 ? -7.219 5.312 1.582 1 98.75 126 TYR B C 1
ATOM 2714 O O . TYR B 1 126 ? -6.594 4.457 0.952 1 98.75 126 TYR B O 1
ATOM 2722 N N . ALA B 1 127 ? -7.758 6.332 1.039 1 98.38 127 ALA B N 1
ATOM 2723 C CA . ALA B 1 127 ? -7.613 6.66 -0.376 1 98.38 127 ALA B CA 1
ATOM 2724 C C . ALA B 1 127 ? -7.91 8.141 -0.627 1 98.38 127 ALA B C 1
ATOM 2726 O O . ALA B 1 127 ? -8.586 8.781 0.174 1 98.38 127 ALA B O 1
ATOM 2727 N N . ASP B 1 128 ? -7.32 8.625 -1.666 1 97.06 128 ASP B N 1
ATOM 2728 C CA . ASP B 1 128 ? -7.641 9.992 -2.074 1 97.06 128 ASP B CA 1
ATOM 2729 C C . ASP B 1 128 ? -9.062 10.078 -2.631 1 97.06 128 ASP B C 1
ATOM 2731 O O . ASP B 1 128 ? -9.281 9.828 -3.818 1 97.06 128 ASP B O 1
ATOM 2735 N N . THR B 1 129 ? -9.969 10.469 -1.833 1 97.38 129 THR B N 1
ATOM 2736 C CA . THR B 1 129 ? -11.367 10.5 -2.25 1 97.38 129 THR B CA 1
ATOM 2737 C C . THR B 1 129 ? -11.711 11.852 -2.873 1 97.38 129 THR B C 1
ATOM 2739 O O . THR B 1 129 ? -12.867 12.094 -3.24 1 97.38 129 THR B O 1
ATOM 2742 N N . GLN B 1 130 ? -10.742 12.695 -3.039 1 94.94 130 GLN B N 1
ATOM 2743 C CA . GLN B 1 130 ? -10.969 14.008 -3.633 1 94.94 130 GLN B CA 1
ATOM 2744 C C . GLN B 1 130 ? -10.703 13.992 -5.137 1 94.94 130 GLN B C 1
ATOM 2746 O O . GLN B 1 130 ? -11.008 14.953 -5.84 1 94.94 130 GLN B O 1
ATOM 2751 N N . SER B 1 131 ? -10.078 12.922 -5.621 1 91 131 SER B N 1
ATOM 2752 C CA . SER B 1 131 ? -9.703 12.805 -7.027 1 91 131 SER B CA 1
ATOM 2753 C C . SER B 1 131 ? -10.75 12.039 -7.82 1 91 131 SER B C 1
ATOM 2755 O O . SER B 1 131 ? -10.43 11.078 -8.523 1 91 131 SER B O 1
ATOM 2757 N N . GLY B 1 132 ? -12.008 12.477 -7.648 1 90.62 132 GLY B N 1
ATOM 2758 C CA . GLY B 1 132 ? -13.078 11.898 -8.453 1 90.62 132 GLY B CA 1
ATOM 2759 C C . GLY B 1 132 ? -13.539 10.539 -7.945 1 90.62 132 GLY B C 1
ATOM 2760 O O . GLY B 1 132 ? -14.258 9.828 -8.641 1 90.62 132 GLY B O 1
ATOM 2761 N N . VAL B 1 133 ? -13.078 10.117 -6.863 1 94.69 133 VAL B N 1
ATOM 2762 C CA . VAL B 1 133 ? -13.508 8.859 -6.258 1 94.69 133 VAL B CA 1
ATOM 2763 C C . VAL B 1 133 ? -14.938 8.992 -5.75 1 94.69 133 VAL B C 1
ATOM 2765 O O . VAL B 1 133 ? -15.258 9.93 -5.008 1 94.69 133 VAL B O 1
ATOM 2768 N N . ARG B 1 134 ? -15.797 8.039 -6.156 1 95.62 134 ARG B N 1
ATOM 2769 C CA . ARG B 1 134 ? -17.203 8.133 -5.781 1 95.62 134 ARG B CA 1
ATOM 2770 C C . ARG B 1 134 ? -17.672 6.852 -5.105 1 95.62 134 ARG B C 1
ATOM 2772 O O . ARG B 1 134 ? -18.812 6.77 -4.648 1 95.62 134 ARG B O 1
ATOM 2779 N N . ASP B 1 135 ? -16.812 5.914 -5.082 1 97.94 135 ASP B N 1
ATOM 2780 C CA . ASP B 1 135 ? -17.25 4.648 -4.504 1 97.94 135 ASP B CA 1
ATOM 2781 C C . ASP B 1 135 ? -16.094 3.936 -3.801 1 97.94 135 ASP B C 1
ATOM 2783 O O . ASP B 1 135 ? -14.922 4.227 -4.062 1 97.94 135 ASP B O 1
ATOM 2787 N N . VAL B 1 136 ? -16.422 3.086 -2.869 1 98.75 136 VAL B N 1
ATOM 2788 C CA . VAL B 1 136 ? -15.523 2.191 -2.15 1 98.75 136 VAL B CA 1
ATOM 2789 C C . VAL B 1 136 ? -16.078 0.771 -2.166 1 98.75 136 VAL B C 1
ATOM 2791 O O . VAL B 1 136 ? -17.281 0.57 -1.988 1 98.75 136 VAL B O 1
ATOM 2794 N N . THR B 1 137 ? -15.297 -0.178 -2.4 1 98.81 137 THR B N 1
ATOM 2795 C CA . THR B 1 137 ? -15.703 -1.578 -2.34 1 98.81 137 THR B CA 1
ATOM 2796 C C . THR B 1 137 ? -14.789 -2.367 -1.413 1 98.81 137 THR B C 1
ATOM 2798 O O . THR B 1 137 ? -13.562 -2.271 -1.515 1 98.81 137 THR B O 1
ATOM 2801 N N . TRP B 1 138 ? -15.383 -3.016 -0.516 1 98.88 138 TRP B N 1
ATOM 2802 C CA . TRP B 1 138 ? -14.68 -4.008 0.294 1 98.88 138 TRP B CA 1
ATOM 2803 C C . TRP B 1 138 ? -15.07 -5.422 -0.123 1 98.88 138 TRP B C 1
ATOM 2805 O O . TRP B 1 138 ? -16.25 -5.766 -0.142 1 98.88 138 TRP B O 1
ATOM 2815 N N . LEU B 1 139 ? -14.062 -6.199 -0.461 1 98.81 139 LEU B N 1
ATOM 2816 C CA . LEU B 1 139 ? -14.281 -7.598 -0.806 1 98.81 139 LEU B CA 1
ATOM 2817 C C . LEU B 1 139 ? -13.883 -8.508 0.352 1 98.81 139 LEU B C 1
ATOM 2819 O O . LEU B 1 139 ? -12.875 -8.281 1.016 1 98.81 139 LEU B O 1
ATOM 2823 N N . HIS B 1 140 ? -14.719 -9.453 0.582 1 98.69 140 HIS B N 1
ATOM 2824 C CA . HIS B 1 140 ? -14.43 -10.586 1.453 1 98.69 140 HIS B CA 1
ATOM 2825 C C . HIS B 1 140 ? -14.375 -11.891 0.661 1 98.69 140 HIS B C 1
ATOM 2827 O O . HIS B 1 140 ? -15.398 -12.367 0.171 1 98.69 140 HIS B O 1
ATOM 2833 N N . ASN B 1 141 ? -13.102 -12.453 0.608 1 98 141 ASN B N 1
ATOM 2834 C CA . ASN B 1 141 ? -12.906 -13.633 -0.224 1 98 141 ASN B CA 1
ATOM 2835 C C . ASN B 1 141 ? -13.516 -13.445 -1.61 1 98 141 ASN B C 1
ATOM 2837 O O . ASN B 1 141 ? -14.258 -14.312 -2.086 1 98 141 ASN B O 1
ATOM 2841 N N . GLU B 1 142 ? -13.328 -12.273 -2.213 1 96.5 142 GLU B N 1
ATOM 2842 C CA . GLU B 1 142 ? -13.641 -11.914 -3.592 1 96.5 142 GLU B CA 1
ATOM 2843 C C . GLU B 1 142 ? -15.133 -11.648 -3.768 1 96.5 142 GLU B C 1
ATOM 2845 O O . GLU B 1 142 ? -15.602 -11.438 -4.887 1 96.5 142 GLU B O 1
ATOM 2850 N N . GLN B 1 143 ? -15.852 -11.625 -2.65 1 97.88 143 GLN B N 1
ATOM 2851 C CA . GLN B 1 143 ? -17.25 -11.219 -2.672 1 97.88 143 GLN B CA 1
ATOM 2852 C C . GLN B 1 143 ? -17.453 -9.891 -1.946 1 97.88 143 GLN B C 1
ATOM 2854 O O . GLN B 1 143 ? -16.797 -9.633 -0.928 1 97.88 143 GLN B O 1
ATOM 2859 N N . LYS B 1 144 ? -18.375 -9.109 -2.381 1 98.31 144 LYS B N 1
ATOM 2860 C CA . LYS B 1 144 ? -18.578 -7.789 -1.791 1 98.31 144 LYS B CA 1
ATOM 2861 C C . LYS B 1 144 ? -19.094 -7.898 -0.358 1 98.31 144 LYS B C 1
ATOM 2863 O O . LYS B 1 144 ? -20.109 -8.531 -0.105 1 98.31 144 LYS B O 1
ATOM 2868 N N . ALA B 1 145 ? -18.422 -7.383 0.506 1 98.69 145 ALA B N 1
ATOM 2869 C CA . ALA B 1 145 ? -18.891 -7.234 1.882 1 98.69 145 ALA B CA 1
ATOM 2870 C C . ALA B 1 145 ? -19.641 -5.914 2.068 1 98.69 145 ALA B C 1
ATOM 2872 O O . ALA B 1 145 ? -20.609 -5.852 2.812 1 98.69 145 ALA B O 1
ATOM 2873 N N . LEU B 1 146 ? -19.062 -4.895 1.367 1 98.75 146 LEU B N 1
ATOM 2874 C CA . LEU B 1 146 ? -19.641 -3.557 1.431 1 98.75 146 LEU B CA 1
ATOM 2875 C C . LEU B 1 146 ? -19.359 -2.785 0.143 1 98.75 146 LEU B C 1
ATOM 2877 O O . LEU B 1 146 ? -18.25 -2.834 -0.39 1 98.75 146 LEU B O 1
ATOM 2881 N N . HIS B 1 147 ? -20.312 -2.174 -0.361 1 98.56 147 HIS B N 1
ATOM 2882 C CA . HIS B 1 147 ? -20.188 -1.186 -1.425 1 98.56 147 HIS B CA 1
ATOM 2883 C C . HIS B 1 147 ? -20.734 0.168 -0.986 1 98.56 147 HIS B C 1
ATOM 2885 O O . HIS B 1 147 ? -21.906 0.272 -0.589 1 98.56 147 HIS B O 1
ATOM 2891 N N . TYR B 1 148 ? -19.906 1.117 -0.949 1 98.56 148 TYR B N 1
ATOM 2892 C CA . TYR B 1 148 ? -20.281 2.475 -0.578 1 98.56 148 TYR B CA 1
ATOM 2893 C C . TYR B 1 148 ? -20.281 3.395 -1.794 1 98.56 148 TYR B C 1
ATOM 2895 O O . TYR B 1 148 ? -19.359 3.334 -2.623 1 98.56 148 TYR B O 1
ATOM 2903 N N . THR B 1 149 ? -21.281 4.207 -1.925 1 97.25 149 THR B N 1
ATOM 2904 C CA . THR B 1 149 ? -21.312 5.281 -2.91 1 97.25 149 THR B CA 1
ATOM 2905 C C . THR B 1 149 ? -21.719 6.602 -2.262 1 97.25 149 THR B C 1
ATOM 2907 O O . THR B 1 149 ? -22.438 6.613 -1.261 1 97.25 149 THR B O 1
ATOM 2910 N N . THR B 1 150 ? -21.281 7.645 -2.822 1 95.56 150 THR B N 1
ATOM 2911 C CA . THR B 1 150 ? -21.562 8.961 -2.258 1 95.56 150 THR B CA 1
ATOM 2912 C C . THR B 1 150 ? -23.047 9.266 -2.314 1 95.56 150 THR B C 1
ATOM 2914 O O . THR B 1 150 ? -23.562 10.016 -1.486 1 95.56 150 THR B O 1
ATOM 2917 N N . ASP B 1 151 ? -23.766 8.633 -3.135 1 94.31 151 ASP B N 1
ATOM 2918 C CA . ASP B 1 151 ? -25.188 8.906 -3.324 1 94.31 151 ASP B CA 1
ATOM 2919 C C . ASP B 1 151 ? -26.047 8.023 -2.42 1 94.31 151 ASP B C 1
ATOM 2921 O O . ASP B 1 151 ? -27.062 8.469 -1.885 1 94.31 151 ASP B O 1
ATOM 2925 N N . ARG B 1 152 ? -25.656 6.758 -2.195 1 94.44 152 ARG B N 1
ATOM 2926 C CA . ARG B 1 152 ? -26.547 5.789 -1.554 1 94.44 152 ARG B CA 1
ATOM 2927 C C . ARG B 1 152 ? -26.031 5.402 -0.173 1 94.44 152 ARG B C 1
ATOM 2929 O O . ARG B 1 152 ? -26.75 4.801 0.622 1 94.44 152 ARG B O 1
ATOM 2936 N N . GLY B 1 153 ? -24.766 5.777 0.038 1 95.69 153 GLY B N 1
ATOM 2937 C CA . GLY B 1 153 ? -24.203 5.328 1.296 1 95.69 153 GLY B CA 1
ATOM 2938 C C . GLY B 1 153 ? -23.75 3.879 1.261 1 95.69 153 GLY B C 1
ATOM 2939 O O . GLY B 1 153 ? -23.344 3.373 0.211 1 95.69 153 GLY B O 1
ATOM 2940 N N . SER B 1 154 ? -23.703 3.225 2.395 1 96.81 154 SER B N 1
ATOM 2941 C CA . SER B 1 154 ? -23.203 1.856 2.508 1 96.81 154 SER B CA 1
ATOM 2942 C C . SER B 1 154 ? -24.266 0.851 2.053 1 96.81 154 SER B C 1
ATOM 2944 O O . SER B 1 154 ? -25.391 0.854 2.557 1 96.81 154 SER B O 1
ATOM 2946 N N . ILE B 1 155 ? -23.938 0.089 1.18 1 97.44 155 ILE B N 1
ATOM 2947 C CA . ILE B 1 155 ? -24.75 -1.042 0.736 1 97.44 155 ILE B CA 1
ATOM 2948 C C . ILE B 1 155 ? -24.062 -2.35 1.146 1 97.44 155 ILE B C 1
ATOM 2950 O O . ILE B 1 155 ? -23.047 -2.729 0.583 1 97.44 155 ILE B O 1
ATOM 2954 N N . PRO B 1 156 ? -24.656 -3.021 2.082 1 98.19 156 PRO B N 1
ATOM 2955 C CA . PRO B 1 156 ? -24.031 -4.262 2.549 1 98.19 156 PRO B CA 1
ATOM 2956 C C . PRO B 1 156 ? -24.109 -5.391 1.522 1 98.19 156 PRO B C 1
ATOM 2958 O O . PRO B 1 156 ? -25.094 -5.469 0.77 1 98.19 156 PRO B O 1
ATOM 2961 N N . GLY B 1 157 ? -23.047 -6.203 1.492 1 97.69 157 GLY B N 1
ATOM 2962 C CA . GLY B 1 157 ? -23.125 -7.438 0.727 1 97.69 157 GLY B CA 1
ATOM 2963 C C . GLY B 1 157 ? -23.969 -8.5 1.403 1 97.69 157 GLY B C 1
ATOM 2964 O O . GLY B 1 157 ? -24.453 -8.305 2.518 1 97.69 157 GLY B O 1
ATOM 2965 N N . LEU B 1 158 ? -24.141 -9.539 0.716 1 96.38 158 LEU B N 1
ATOM 2966 C CA . LEU B 1 158 ? -24.906 -10.656 1.254 1 96.38 158 LEU B CA 1
ATOM 2967 C C . LEU B 1 158 ? -24.281 -11.18 2.541 1 96.38 158 LEU B C 1
ATOM 2969 O O . LEU B 1 158 ? -23.078 -11.453 2.586 1 96.38 158 LEU B O 1
ATOM 2973 N N . GLY B 1 159 ? -25.062 -11.258 3.582 1 96 159 GLY B N 1
ATOM 2974 C CA . GLY B 1 159 ? -24.578 -11.781 4.848 1 96 159 GLY B CA 1
ATOM 2975 C C . GLY B 1 159 ? -24.078 -10.703 5.789 1 96 159 GLY B C 1
ATOM 2976 O O . GLY B 1 159 ? -23.766 -10.984 6.949 1 96 159 GLY B O 1
ATOM 2977 N N . TYR B 1 160 ? -24.062 -9.484 5.324 1 97.56 160 TYR B N 1
ATOM 2978 C CA . TYR B 1 160 ? -23.531 -8.391 6.125 1 97.56 160 TYR B CA 1
ATOM 2979 C C . TYR B 1 160 ? -24.625 -7.387 6.477 1 97.56 160 TYR B C 1
ATOM 2981 O O . TYR B 1 160 ? -24.328 -6.273 6.918 1 97.56 160 TYR B O 1
ATOM 2989 N N . GLU B 1 161 ? -25.812 -7.746 6.27 1 96.81 161 GLU B N 1
ATOM 2990 C CA . GLU B 1 161 ? -26.938 -6.844 6.48 1 96.81 161 GLU B CA 1
ATOM 2991 C C . GLU B 1 161 ? -26.922 -6.27 7.895 1 96.81 161 GLU B C 1
ATOM 2993 O O . GLU B 1 161 ? -26.906 -7.02 8.875 1 96.81 161 GLU B O 1
ATOM 2998 N N . GLU B 1 162 ? -26.812 -4.969 7.984 1 95.25 162 GLU B N 1
ATOM 2999 C CA . GLU B 1 162 ? -26.891 -4.191 9.219 1 95.25 162 GLU B CA 1
ATOM 3000 C C . GLU B 1 162 ? -25.656 -4.391 10.078 1 95.25 162 GLU B C 1
ATOM 3002 O O . GLU B 1 162 ? -25.672 -4.125 11.281 1 95.25 162 GLU B O 1
ATOM 3007 N N . ARG B 1 163 ? -24.562 -4.918 9.484 1 97.56 163 ARG B N 1
ATOM 3008 C CA . ARG B 1 163 ? -23.406 -5.23 10.32 1 97.56 163 ARG B CA 1
ATOM 3009 C C . ARG B 1 163 ? -22.156 -4.523 9.812 1 97.56 163 ARG B C 1
ATOM 3011 O O . ARG B 1 163 ? -21.094 -4.59 10.445 1 97.56 163 ARG B O 1
ATOM 3018 N N . VAL B 1 164 ? -22.188 -3.916 8.633 1 98.5 164 VAL B N 1
ATOM 3019 C CA . VAL B 1 164 ? -21 -3.244 8.094 1 98.5 164 VAL B CA 1
ATOM 3020 C C . VAL B 1 164 ? -21.328 -1.772 7.836 1 98.5 164 VAL B C 1
ATOM 3022 O O . VAL B 1 164 ? -22.469 -1.42 7.543 1 98.5 164 VAL B O 1
ATOM 3025 N N . SER B 1 165 ? -20.312 -0.981 7.949 1 97.44 165 SER B N 1
ATOM 3026 C CA . SER B 1 165 ? -20.531 0.441 7.711 1 97.44 165 SER B CA 1
ATOM 3027 C C . SER B 1 165 ? -19.234 1.151 7.336 1 97.44 165 SER B C 1
ATOM 3029 O O . SER B 1 165 ? -18.141 0.681 7.668 1 97.44 165 SER B O 1
ATOM 3031 N N . LEU B 1 166 ? -19.375 2.102 6.574 1 97.62 166 LEU B N 1
ATOM 3032 C CA . LEU B 1 166 ? -18.406 3.137 6.223 1 97.62 166 LEU B CA 1
ATOM 3033 C C . LEU B 1 166 ? -19.016 4.527 6.398 1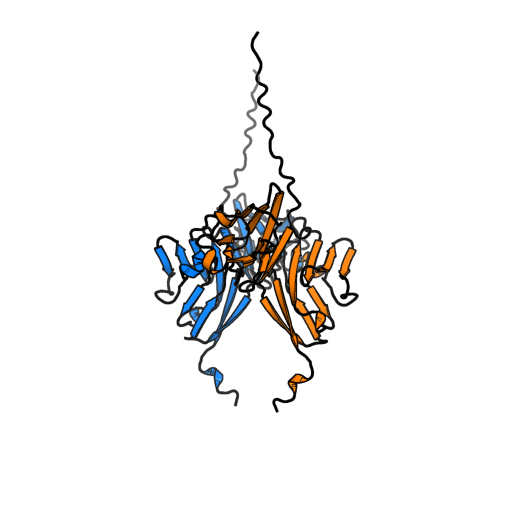 97.62 166 LEU B C 1
ATOM 3035 O O . LEU B 1 166 ? -20.156 4.77 5.992 1 97.62 166 LEU B O 1
ATOM 3039 N N . THR B 1 167 ? -18.328 5.379 7.066 1 94.62 167 THR B N 1
ATOM 3040 C CA . THR B 1 167 ? -18.938 6.652 7.438 1 94.62 167 THR B CA 1
ATOM 3041 C C . THR B 1 167 ? -18.688 7.703 6.359 1 94.62 167 THR B C 1
ATOM 3043 O O . THR B 1 167 ? -17.625 7.734 5.742 1 94.62 167 THR B O 1
ATOM 3046 N N . GLU B 1 168 ? -19.656 8.531 6.195 1 95.81 168 GLU B N 1
ATOM 3047 C CA . GLU B 1 168 ? -19.531 9.633 5.242 1 95.81 168 GLU B CA 1
ATOM 3048 C C . GLU B 1 168 ? -18.422 10.594 5.648 1 95.81 168 GLU B C 1
ATOM 3050 O O . GLU B 1 168 ? -17.672 11.07 4.797 1 95.81 168 GLU B O 1
ATOM 3055 N N . ASP B 1 169 ? -18.375 10.891 6.902 1 95.44 169 ASP B N 1
ATOM 3056 C CA . ASP B 1 169 ? -17.312 11.766 7.398 1 95.44 169 ASP B CA 1
ATOM 3057 C C . ASP B 1 169 ? -15.938 11.188 7.117 1 95.44 169 ASP B C 1
ATOM 3059 O O . ASP B 1 169 ? -15.023 11.906 6.711 1 95.44 169 ASP B O 1
ATOM 3063 N N . GLY B 1 170 ? -15.859 9.875 7.363 1 96.94 170 GLY B N 1
ATOM 3064 C CA . GLY B 1 170 ? -14.609 9.211 7.023 1 96.94 170 GLY B CA 1
ATOM 3065 C C . GLY B 1 170 ? -14.258 9.328 5.555 1 96.94 170 GLY B C 1
ATOM 3066 O O . GLY B 1 170 ? -13.133 9.719 5.211 1 96.94 170 GLY B O 1
ATOM 3067 N N . PHE B 1 171 ? -15.25 9.094 4.695 1 98 171 PHE B N 1
ATOM 3068 C CA . PHE B 1 171 ? -15.047 9.164 3.252 1 98 171 PHE B CA 1
ATOM 3069 C C . PHE B 1 171 ? -14.547 10.547 2.844 1 98 171 PHE B C 1
ATOM 3071 O O . PHE B 1 171 ? -13.625 10.664 2.033 1 98 171 PHE B O 1
ATOM 3078 N N . ARG B 1 172 ? -15.039 11.562 3.457 1 95.31 172 ARG B N 1
ATOM 3079 C CA . ARG B 1 172 ? -14.672 12.938 3.131 1 95.31 172 ARG B CA 1
ATOM 3080 C C . ARG B 1 172 ? -13.219 13.219 3.51 1 95.31 172 ARG B C 1
ATOM 3082 O O . ARG B 1 172 ? -12.562 14.062 2.898 1 95.31 172 ARG B O 1
ATOM 3089 N N . ASP B 1 173 ? -12.75 12.461 4.477 1 97.06 173 ASP B N 1
ATOM 3090 C CA . ASP B 1 173 ? -11.391 12.664 4.977 1 97.06 173 ASP B CA 1
ATOM 3091 C C . ASP B 1 173 ? -10.414 11.695 4.32 1 97.06 173 ASP B C 1
ATOM 3093 O O . ASP B 1 173 ? -9.227 11.68 4.656 1 97.06 173 ASP B O 1
ATOM 3097 N N . GLY B 1 174 ? -10.844 10.852 3.457 1 98.38 174 GLY B N 1
ATOM 3098 C CA . GLY B 1 174 ? -10.016 9.844 2.809 1 98.38 174 GLY B CA 1
ATOM 3099 C C . GLY B 1 174 ? -9.93 8.547 3.598 1 98.38 174 GLY B C 1
ATOM 3100 O O . GLY B 1 174 ? -9.055 7.715 3.334 1 98.38 174 GLY B O 1
ATOM 3101 N N . ASP B 1 175 ? -10.734 8.492 4.672 1 98.62 175 ASP B N 1
ATOM 3102 C CA . ASP B 1 175 ? -10.844 7.277 5.473 1 98.62 175 ASP B CA 1
ATOM 3103 C C . ASP B 1 175 ? -11.984 6.391 4.977 1 98.62 175 ASP B C 1
ATOM 3105 O O . ASP B 1 175 ? -13.156 6.703 5.191 1 98.62 175 ASP B O 1
ATOM 3109 N N . VAL B 1 176 ? -11.641 5.262 4.371 1 98.75 176 VAL B N 1
ATOM 3110 C CA . VAL B 1 176 ? -12.641 4.391 3.762 1 98.75 176 VAL B CA 1
ATOM 3111 C C . VAL B 1 176 ? -12.648 3.041 4.473 1 98.75 176 VAL B C 1
ATOM 3113 O O . VAL B 1 176 ? -12.844 2 3.838 1 98.75 176 VAL B O 1
ATOM 3116 N N . SER B 1 177 ? -12.469 3.061 5.746 1 98.81 177 SER B N 1
ATOM 3117 C CA . SER B 1 177 ? -12.367 1.88 6.598 1 98.81 177 SER B CA 1
ATOM 3118 C C . SER B 1 177 ? -13.688 1.119 6.648 1 98.81 177 SER B C 1
ATOM 3120 O O . SER B 1 177 ? -14.758 1.714 6.5 1 98.81 177 SER B O 1
ATOM 3122 N N . LEU B 1 178 ? -13.617 -0.123 6.859 1 98.88 178 LEU B N 1
ATOM 3123 C CA . LEU B 1 178 ? -14.766 -1.002 7.047 1 98.88 178 LEU B CA 1
ATOM 3124 C C . LEU B 1 178 ? -14.945 -1.353 8.523 1 98.88 178 LEU B C 1
ATOM 3126 O O . LEU B 1 178 ? -14 -1.807 9.172 1 98.88 178 LEU B O 1
ATOM 3130 N N . THR B 1 179 ? -16.078 -1.08 9.039 1 98.69 179 THR B N 1
ATOM 3131 C CA . THR B 1 179 ? -16.422 -1.55 10.375 1 98.69 179 THR B CA 1
ATOM 3132 C C . THR B 1 179 ? -17.391 -2.729 10.297 1 98.69 179 THR B C 1
ATOM 3134 O O . THR B 1 179 ? -18.406 -2.664 9.602 1 98.69 179 THR B O 1
ATOM 3137 N N . ILE B 1 180 ? -17.078 -3.818 10.922 1 98.69 180 ILE B N 1
ATOM 3138 C CA . ILE B 1 180 ? -17.922 -4.996 11.039 1 98.69 180 ILE B CA 1
ATOM 3139 C C . ILE B 1 180 ? -18.375 -5.168 12.492 1 98.69 180 ILE B C 1
ATOM 3141 O O . ILE B 1 180 ? -17.547 -5.262 13.398 1 98.69 180 ILE B O 1
ATOM 3145 N N . THR B 1 181 ? -19.625 -5.148 12.672 1 98.12 181 THR B N 1
ATOM 3146 C CA . THR B 1 181 ? -20.172 -5.34 14.008 1 98.12 181 THR B CA 1
ATOM 3147 C C . THR B 1 181 ? -20.641 -6.777 14.203 1 98.12 181 THR B C 1
ATOM 3149 O O . THR B 1 181 ? -21.188 -7.391 13.281 1 98.12 181 THR B O 1
ATOM 3152 N N . GLY B 1 182 ? -20.422 -7.316 15.367 1 97.06 182 GLY B N 1
ATOM 3153 C CA . GLY B 1 182 ? -20.859 -8.672 15.641 1 97.06 182 GLY B CA 1
ATOM 3154 C C . GLY B 1 182 ? -20.219 -9.703 14.734 1 97.06 182 GLY B C 1
ATOM 3155 O O . GLY B 1 182 ? -20.906 -10.445 14.023 1 97.06 182 GLY B O 1
ATOM 3156 N N . VAL B 1 183 ? -18.938 -9.797 14.867 1 97.94 183 VAL B N 1
ATOM 3157 C CA . VAL B 1 183 ? -18.156 -10.633 13.969 1 97.94 183 VAL B CA 1
ATOM 3158 C C . VAL B 1 183 ? -18.516 -12.102 14.18 1 97.94 183 VAL B C 1
ATOM 3160 O O . VAL B 1 183 ? -18.656 -12.555 15.312 1 97.94 183 VAL B O 1
ATOM 3163 N N . HIS B 1 184 ? -18.719 -12.797 13.07 1 97.25 184 HIS B N 1
ATOM 3164 C CA . HIS B 1 184 ? -18.969 -14.234 13.047 1 97.25 184 HIS B CA 1
ATOM 3165 C C . HIS B 1 184 ? -17.734 -15 12.594 1 97.25 184 HIS B C 1
ATOM 3167 O O . HIS B 1 184 ? -16.828 -14.422 11.992 1 97.25 184 HIS B O 1
ATOM 3173 N N . GLN B 1 185 ? -17.766 -16.281 12.953 1 97.31 185 GLN B N 1
ATOM 3174 C CA . GLN B 1 185 ? -16.688 -17.141 12.477 1 97.31 185 GLN B CA 1
ATOM 3175 C C . GLN B 1 185 ? -16.578 -17.094 10.953 1 97.31 185 GLN B C 1
ATOM 3177 O O . GLN B 1 185 ? -15.484 -17.172 10.406 1 97.31 185 GLN B O 1
ATOM 3182 N N . THR B 1 186 ? -17.75 -16.875 10.297 1 97.5 186 THR B N 1
ATOM 3183 C CA . THR B 1 186 ? -17.781 -16.875 8.844 1 97.5 186 THR B CA 1
ATOM 3184 C C . THR B 1 186 ? -17.156 -15.602 8.281 1 97.5 186 THR B C 1
ATOM 3186 O O . THR B 1 186 ? -16.938 -15.5 7.074 1 97.5 186 THR B O 1
ATOM 3189 N N . ASP B 1 187 ? -16.875 -14.633 9.164 1 98.31 187 ASP B N 1
ATOM 3190 C CA . ASP B 1 187 ? -16.266 -13.391 8.727 1 98.31 187 ASP B CA 1
ATOM 3191 C C . ASP B 1 187 ? -14.758 -13.539 8.562 1 98.31 187 ASP B C 1
ATOM 3193 O O . ASP B 1 187 ? -14.094 -12.648 8.047 1 98.31 187 ASP B O 1
ATOM 3197 N N . ALA B 1 188 ? -14.195 -14.672 9 1 98.56 188 ALA B N 1
ATOM 3198 C CA . ALA B 1 188 ? -12.766 -14.93 8.812 1 98.56 188 ALA B CA 1
ATOM 3199 C C . ALA B 1 188 ? -12.406 -14.984 7.328 1 98.56 188 ALA B C 1
ATOM 3201 O O . ALA B 1 188 ? -13.227 -15.383 6.5 1 98.56 188 ALA B O 1
ATOM 3202 N N . GLY B 1 189 ? -11.203 -14.5 7.016 1 98.69 189 GLY B N 1
ATOM 3203 C CA . GLY B 1 189 ? -10.75 -14.602 5.637 1 98.69 189 GLY B CA 1
ATOM 3204 C C . GLY B 1 189 ? -10.086 -13.328 5.133 1 98.69 189 GLY B C 1
ATOM 3205 O O . GLY B 1 189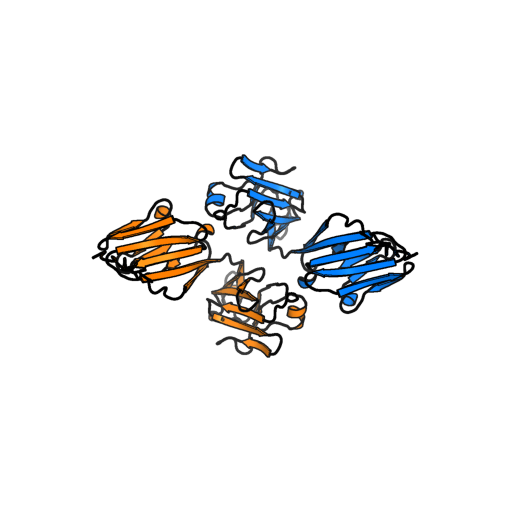 ? -9.656 -12.492 5.93 1 98.69 189 GLY B O 1
ATOM 3206 N N . LEU B 1 190 ? -9.938 -13.211 3.842 1 98.88 190 LEU B N 1
ATOM 3207 C CA . LEU B 1 190 ? -9.211 -12.133 3.176 1 98.88 190 LEU B CA 1
ATOM 3208 C C . LEU B 1 190 ? -10.148 -10.977 2.844 1 98.88 190 LEU B C 1
ATOM 3210 O O . LEU B 1 190 ? -11.188 -11.18 2.209 1 98.88 190 LEU B O 1
ATOM 3214 N N . TYR B 1 191 ? -9.867 -9.812 3.318 1 98.88 191 TYR B N 1
ATOM 3215 C CA . TYR B 1 191 ? -10.57 -8.578 2.977 1 98.88 191 TYR B CA 1
ATOM 3216 C C . TYR B 1 191 ? -9.68 -7.66 2.143 1 98.88 191 TYR B C 1
ATOM 3218 O O . TYR B 1 191 ? -8.492 -7.52 2.422 1 98.88 191 TYR B O 1
ATOM 3226 N N . ARG B 1 192 ? -10.195 -7.027 1.148 1 98.88 192 ARG B N 1
ATOM 3227 C CA . ARG B 1 192 ? -9.469 -6.09 0.299 1 98.88 192 ARG B CA 1
ATOM 3228 C C . ARG B 1 192 ? -10.281 -4.824 0.059 1 98.88 192 ARG B C 1
ATOM 3230 O O . ARG B 1 192 ? -11.5 -4.887 -0.132 1 98.88 192 ARG B O 1
ATOM 3237 N N . CYS B 1 193 ? -9.625 -3.766 0.065 1 98.75 193 CYS B N 1
ATOM 3238 C CA . CYS B 1 193 ? -10.273 -2.467 -0.058 1 98.75 193 CYS B CA 1
ATOM 3239 C C . CYS B 1 193 ? -9.93 -1.808 -1.389 1 98.75 193 CYS B C 1
ATOM 3241 O O . CYS B 1 193 ? -8.758 -1.688 -1.74 1 98.75 193 CYS B O 1
ATOM 3243 N N . PHE B 1 194 ? -10.977 -1.333 -2.133 1 98.69 194 PHE B N 1
ATOM 3244 C CA . PHE B 1 194 ? -10.805 -0.702 -3.436 1 98.69 194 PHE B CA 1
ATOM 3245 C C . PHE B 1 194 ? -11.617 0.584 -3.523 1 98.69 194 PHE B C 1
ATOM 3247 O O . PHE B 1 194 ? -12.617 0.745 -2.816 1 98.69 194 PHE B O 1
ATOM 3254 N N . VAL B 1 195 ? -11.102 1.414 -4.367 1 98.12 195 VAL B N 1
ATOM 3255 C CA . VAL B 1 195 ? -11.891 2.576 -4.766 1 98.12 195 VAL B CA 1
ATOM 3256 C C . VAL B 1 195 ? -11.977 2.645 -6.289 1 98.12 195 VAL B C 1
ATOM 3258 O O . VAL B 1 195 ? -11.391 1.815 -6.988 1 98.12 195 VAL B O 1
ATOM 3261 N N . GLN B 1 196 ? -12.773 3.518 -6.863 1 96.19 196 GLN B N 1
ATOM 3262 C CA . GLN B 1 196 ? -12.922 3.742 -8.297 1 96.19 196 GLN B CA 1
ATOM 3263 C C . GLN B 1 196 ? -13.328 2.457 -9.016 1 96.19 196 GLN B C 1
ATOM 3265 O O . GLN B 1 196 ? -12.633 2.002 -9.93 1 96.19 196 GLN B O 1
ATOM 3270 N N . ASP B 1 197 ? -14.406 1.825 -8.609 1 94.06 197 ASP B N 1
ATOM 3271 C CA . ASP B 1 197 ? -14.961 0.614 -9.203 1 94.06 197 ASP B CA 1
ATOM 3272 C C . ASP B 1 197 ? -13.938 -0.518 -9.203 1 94.06 197 ASP B C 1
ATOM 3274 O O . ASP B 1 197 ? -13.688 -1.139 -10.242 1 94.06 197 ASP B O 1
ATOM 3278 N N . GLU B 1 198 ? -13.188 -0.656 -8.133 1 93.88 198 GLU B N 1
ATOM 3279 C CA . GLU B 1 198 ? -12.289 -1.76 -7.812 1 93.88 198 GLU B CA 1
ATOM 3280 C C . GLU B 1 198 ? -11.023 -1.704 -8.664 1 93.88 198 GLU B C 1
ATOM 3282 O O . GLU B 1 198 ? -10.297 -2.695 -8.766 1 93.88 198 GLU B O 1
ATOM 3287 N N . THR B 1 199 ? -10.734 -0.502 -9.25 1 94.25 199 THR B N 1
ATOM 3288 C CA . THR B 1 199 ? -9.539 -0.378 -10.07 1 94.25 199 THR B CA 1
ATOM 3289 C C . THR B 1 199 ? -8.344 0.061 -9.227 1 94.25 199 THR B C 1
ATOM 3291 O O . THR B 1 199 ? -7.211 -0.353 -9.477 1 94.25 199 THR B O 1
ATOM 3294 N N . ASP B 1 200 ? -8.672 0.881 -8.25 1 96.88 200 ASP B N 1
ATOM 3295 C CA . ASP B 1 200 ? -7.59 1.397 -7.414 1 96.88 200 ASP B CA 1
ATOM 3296 C C . ASP B 1 200 ? -7.609 0.753 -6.031 1 96.88 200 ASP B C 1
ATOM 3298 O O . ASP B 1 200 ? -8.68 0.564 -5.441 1 96.88 200 ASP B O 1
ATOM 3302 N N . ARG B 1 201 ? -6.469 0.449 -5.582 1 97.81 201 ARG B N 1
ATOM 3303 C CA . ARG B 1 201 ? -6.324 -0.123 -4.246 1 97.81 201 ARG B CA 1
ATOM 3304 C C . ARG B 1 201 ? -6.273 0.97 -3.184 1 97.81 201 ARG B C 1
ATOM 3306 O O . ARG B 1 201 ? -5.648 2.014 -3.389 1 97.81 201 ARG B O 1
ATOM 3313 N N . GLY B 1 202 ? -6.957 0.83 -2.057 1 98.31 202 GLY B N 1
ATOM 3314 C CA . GLY B 1 202 ? -6.699 1.639 -0.875 1 98.31 202 GLY B CA 1
ATOM 3315 C C . GLY B 1 202 ? -5.441 1.228 -0.133 1 98.31 202 GLY B C 1
ATOM 3316 O O . GLY B 1 202 ? -4.715 0.336 -0.578 1 98.31 202 GLY B O 1
ATOM 3317 N N . TYR B 1 203 ? -5.211 1.899 1.064 1 98.5 203 TYR B N 1
ATOM 3318 C CA . TYR B 1 203 ? -4.027 1.586 1.859 1 98.5 203 TYR B CA 1
ATOM 3319 C C . TYR B 1 203 ? -4.348 1.613 3.348 1 98.5 203 TYR B C 1
ATOM 3321 O O . TYR B 1 203 ? -4.98 2.555 3.836 1 98.5 203 TYR B O 1
ATOM 3329 N N . PRO B 1 204 ? -3.932 0.732 4.086 1 98.38 204 PRO B N 1
ATOM 3330 C CA . PRO B 1 204 ? -3.49 -0.596 3.654 1 98.38 204 PRO B CA 1
ATOM 3331 C C . PRO B 1 204 ? -4.543 -1.323 2.818 1 98.38 204 PRO B C 1
ATOM 3333 O O . PRO B 1 204 ? -5.742 -1.15 3.045 1 98.38 204 PRO B O 1
ATOM 3336 N N . HIS B 1 205 ? -4.148 -2.215 1.956 1 98.5 205 HIS B N 1
ATOM 3337 C CA . HIS B 1 205 ? -5 -2.76 0.903 1 98.5 205 HIS B CA 1
ATOM 3338 C C . HIS B 1 205 ? -5.73 -4.008 1.377 1 98.5 205 HIS B C 1
ATOM 3340 O O . HIS B 1 205 ? -6.867 -4.262 0.969 1 98.5 205 HIS B O 1
ATOM 3346 N N . ALA B 1 206 ? -5.117 -4.793 2.227 1 98.81 206 ALA B N 1
ATOM 3347 C CA . ALA B 1 206 ? -5.676 -6.121 2.465 1 98.81 206 ALA B CA 1
ATOM 3348 C C . ALA B 1 206 ? -5.473 -6.551 3.914 1 98.81 206 ALA B C 1
ATOM 3350 O O . ALA B 1 206 ? -4.477 -6.184 4.543 1 98.81 206 ALA B O 1
ATOM 3351 N N . TYR B 1 207 ? -6.391 -7.344 4.379 1 98.81 207 TYR B N 1
ATOM 3352 C CA . TYR B 1 207 ? -6.352 -7.906 5.723 1 98.81 207 TYR B CA 1
ATOM 3353 C C . TYR B 1 207 ? -6.703 -9.391 5.703 1 98.81 207 TYR B C 1
ATOM 3355 O O . TYR B 1 207 ? -7.578 -9.812 4.949 1 98.81 207 TYR B O 1
ATOM 3363 N N . MET B 1 208 ? -6.023 -10.195 6.43 1 98.81 208 MET B N 1
ATOM 3364 C CA . MET B 1 208 ? -6.445 -11.547 6.773 1 98.81 208 MET B CA 1
ATOM 3365 C C . MET B 1 208 ? -7.035 -11.594 8.18 1 98.81 208 MET B C 1
ATOM 3367 O O . MET B 1 208 ? -6.312 -11.43 9.164 1 98.81 208 MET B O 1
ATOM 3371 N N . ILE B 1 209 ? -8.312 -11.773 8.305 1 98.81 209 ILE B N 1
ATOM 3372 C CA . ILE B 1 209 ? -9 -11.758 9.586 1 98.81 209 ILE B CA 1
ATOM 3373 C C . ILE B 1 209 ? -9.102 -13.18 10.141 1 98.81 209 ILE B C 1
ATOM 3375 O O . ILE B 1 209 ? -9.539 -14.094 9.438 1 98.81 209 ILE B O 1
ATOM 3379 N N . HIS B 1 210 ? -8.648 -13.398 11.312 1 98.56 210 HIS B N 1
ATOM 3380 C CA . HIS B 1 210 ? -8.828 -14.609 12.094 1 98.56 210 HIS B CA 1
ATOM 3381 C C . HIS B 1 210 ? -9.805 -14.391 13.242 1 98.56 210 HIS B C 1
ATOM 3383 O O . HIS B 1 210 ? -9.625 -13.477 14.055 1 98.56 210 HIS B O 1
ATOM 3389 N N . VAL B 1 211 ? -10.844 -15.211 13.328 1 98.25 211 VAL B N 1
ATOM 3390 C CA . VAL B 1 211 ? -11.844 -15.039 14.375 1 98.25 211 VAL B CA 1
ATOM 3391 C C . VAL B 1 211 ? -11.664 -16.109 15.445 1 98.25 211 VAL B C 1
ATOM 3393 O O . VAL B 1 211 ? -11.656 -17.312 15.141 1 98.25 211 VAL B O 1
ATOM 3396 N N . ILE B 1 212 ? -11.484 -15.656 16.672 1 97.31 212 ILE B N 1
ATOM 3397 C CA . ILE B 1 212 ? -11.297 -16.609 17.766 1 97.31 212 ILE B CA 1
ATOM 3398 C C . ILE B 1 212 ? -12.578 -16.688 18.594 1 97.31 212 ILE B C 1
ATOM 3400 O O . ILE B 1 212 ? -13.344 -15.719 18.672 1 97.31 212 ILE B O 1
ATOM 3404 N N . ASN B 1 213 ? -12.773 -17.812 19.25 1 92.62 213 ASN B N 1
ATOM 3405 C CA . ASN B 1 213 ? -13.977 -18.047 20.047 1 92.62 213 ASN B CA 1
ATOM 3406 C C . ASN B 1 213 ? -13.883 -17.359 21.406 1 92.62 213 ASN B C 1
ATOM 3408 O O . ASN B 1 213 ? -12.781 -17.156 21.938 1 92.62 213 ASN B O 1
ATOM 3412 N N . ILE B 1 214 ? -14.922 -16.969 22 1 80.19 214 ILE B N 1
ATOM 3413 C CA . ILE B 1 214 ? -15.008 -16.344 23.312 1 80.19 214 ILE B CA 1
ATOM 3414 C C . ILE B 1 214 ? -14.609 -17.359 24.391 1 80.19 214 ILE B C 1
ATOM 3416 O O . ILE B 1 214 ? -13.969 -17 25.375 1 80.19 214 ILE B O 1
ATOM 3420 N N . THR B 1 215 ? -14.953 -18.609 24.422 1 69.19 215 THR B N 1
ATOM 3421 C CA . THR B 1 215 ? -14.773 -19.547 25.516 1 69.19 215 THR B CA 1
ATOM 3422 C C . THR B 1 215 ? -13.297 -19.766 25.797 1 69.19 215 THR B C 1
ATOM 3424 O O . THR B 1 215 ? -12.922 -20.078 26.938 1 69.19 215 THR B O 1
ATOM 3427 N N . ASN B 1 216 ? -12.5 -19.781 24.969 1 56.81 216 ASN B N 1
ATOM 3428 C CA . ASN B 1 216 ? -11.133 -20.203 25.234 1 56.81 216 ASN B CA 1
ATOM 3429 C C . ASN B 1 216 ? -10.375 -19.172 26.047 1 56.81 216 ASN B C 1
ATOM 3431 O O . ASN B 1 216 ? -9.156 -19.266 26.203 1 56.81 216 ASN B O 1
ATOM 3435 N N . ARG B 1 217 ? -10.836 -18.109 26.531 1 50.41 217 ARG B N 1
ATOM 3436 C CA . ARG B 1 217 ? -10.047 -17.266 27.422 1 50.41 217 ARG B CA 1
ATOM 3437 C C . ARG B 1 217 ? -9.719 -18 28.719 1 50.41 217 ARG B C 1
ATOM 3439 O O . ARG B 1 217 ? -8.695 -17.734 29.359 1 50.41 217 ARG B O 1
ATOM 3446 N N . GLY B 1 218 ? -10.656 -18.688 29.359 1 44.88 218 GLY B N 1
ATOM 3447 C CA . GLY B 1 218 ? -10.617 -19.125 30.75 1 44.88 218 GLY B CA 1
ATOM 3448 C C . GLY B 1 218 ? -9.57 -20.188 31.016 1 44.88 218 GLY B C 1
ATOM 3449 O O . GLY B 1 218 ? -9.234 -20.469 32.156 1 44.88 218 GLY B O 1
ATOM 3450 N N . ASN B 1 219 ? -9.312 -21.266 30.234 1 44.12 219 ASN B N 1
ATOM 3451 C CA . ASN B 1 219 ? -8.656 -22.312 31.031 1 44.12 219 ASN B CA 1
ATOM 3452 C C . ASN B 1 219 ? -7.188 -21.969 31.281 1 44.12 219 ASN B C 1
ATOM 3454 O O . ASN B 1 219 ? -6.398 -22.844 31.641 1 44.12 219 ASN B O 1
ATOM 3458 N N . SER B 1 220 ? -6.66 -21.031 30.875 1 37.12 220 SER B N 1
ATOM 3459 C CA . SER B 1 220 ? -5.277 -20.922 31.328 1 37.12 220 SER B CA 1
ATOM 3460 C C . SER B 1 220 ? -5.191 -20.281 32.719 1 37.12 220 SER B C 1
ATOM 3462 O O . SER B 1 220 ? -4.164 -19.703 33.062 1 37.12 220 SER B O 1
ATOM 3464 N N . ARG B 1 221 ? -6.168 -20.547 33.688 1 26.17 221 ARG B N 1
ATOM 3465 C CA . ARG B 1 221 ? -5.852 -20.328 35.094 1 26.17 221 ARG B CA 1
ATOM 3466 C C . ARG B 1 221 ? -5.121 -21.531 35.688 1 26.17 221 ARG B C 1
ATOM 3468 O O . ARG B 1 221 ? -5.508 -22.688 35.469 1 26.17 221 ARG B O 1
#

Organism: Carassius auratus (NCBI:txid7957)

Solvent-accessible surface area (backbone atoms only — not comparable to full-atom values): 23533 Å² total; per-residue (Å²): 135,86,80,79,78,77,78,74,76,77,69,81,72,48,61,73,49,73,75,43,78,46,79,34,50,61,64,33,64,46,73,46,81,44,64,69,55,59,46,34,40,33,31,34,64,32,74,46,81,44,68,40,30,44,28,52,81,62,47,70,47,56,30,83,83,40,48,81,37,39,48,65,41,60,83,46,49,23,39,37,35,50,57,34,43,50,50,68,33,32,33,35,36,34,36,22,82,63,36,38,45,38,34,38,37,44,53,40,79,55,46,78,44,79,42,52,47,58,34,68,48,69,48,70,22,30,42,66,41,69,66,78,39,52,35,38,36,32,27,45,76,86,34,56,41,32,40,32,33,82,86,75,40,62,42,55,19,89,92,26,73,93,27,52,46,54,54,67,70,34,39,73,36,7,35,63,28,44,33,39,47,54,35,46,70,83,66,38,42,45,34,38,37,20,26,57,89,67,70,39,72,27,44,62,38,35,32,35,38,44,54,40,70,70,76,72,69,65,73,82,114,135,84,79,80,79,78,79,75,77,76,71,79,72,48,60,73,50,72,76,44,78,46,79,33,50,60,64,35,64,47,74,46,83,44,63,69,55,59,44,35,38,33,30,34,64,32,74,44,82,45,67,40,31,42,28,51,79,62,46,70,48,56,30,83,84,41,48,81,36,38,48,66,40,60,84,47,50,24,39,35,35,49,55,34,44,52,48,67,32,31,33,36,35,33,37,22,82,63,37,38,44,36,35,38,36,43,53,40,79,54,48,80,44,78,43,52,47,61,34,70,49,70,49,71,23,28,43,66,42,70,67,78,39,51,38,39,39,32,25,46,74,88,36,57,41,33,40,32,32,81,86,77,39,62,41,55,20,89,92,26,74,94,26,55,48,54,53,68,70,34,39,75,35,7,35,63,30,44,33,38,47,54,35,44,72,83,66,38,41,43,34,38,36,19,26,56,89,67,72,39,73,28,44,62,36,36,33,35,38,41,55,40,72,71,74,73,71,62,74,83,116